Protein AF-A0AAV4XP39-F1 (afdb_monomer)

Nearest PDB structures (foldseek):
  3sf4-assembly3_C  TM=2.236E-01  e=6.206E-01  Homo sapiens
  5cqs-assembly1_A  TM=2.701E-01  e=2.465E+00  Saccharomyces cerevisiae S288C
  8bbg-assembly1_D  TM=1.419E-01  e=8.761E-01  Homo sapiens
  4g2v-assembly1_A  TM=2.070E-01  e=2.985E+00  Mus musculus
  1hz4-assembly1_A  TM=2.122E-01  e=4.550E+00  Escherichia coli

Organism: Caerostris extrusa (NCBI:txid172846)

Radius of gyration: 31.42 Å; Cα contacts (8 Å, |Δi|>4): 520; chains: 1; bounding box: 64×72×118 Å

Mean predicted aligned error: 9.0 Å

Sequence (517 aa):
MEDKIEFRLMPCLEQRALRTAAVFLWNQDYIRPLTTGFSFRSTLDDYSMNIWRTKIENKVKEKVSRLLLPESMKEEILILIPPIGGEILKWKYYHDAFLNKKLFEFFLSRNHCWTSLGTIDYKKTAELLVRGPELDIVKRYKLACVYCLREDIQSLWESMPKKDKNLFYNEEDANKVGQQTLIVLWTYIIKGEERKLNNLIKADGNDFTLNQYAFKFAAFNGNIIATKYFFQRLTFEEREKCLVKVAQNVVYKRRFVSVMDYCQIEFHKRGFTDVLVYLLTQLNREQQRKIFENYAYHILSCFCDWPWQDLFLQTAEHMWNFLSKDDYDTLLNRLIENRDKSGYKFQEIFGNYWLQSPASFKECIIKKQWNSAGVLSALFKFEDVGNIKLILRDASAFDKDRLIRSNIGVRMYHKFIIDDQWHLLRLFIQECVLSSEAVVKVKEDYEEFLKFYGIVQDKWKKPKCDKFYQILDDTRMVIIKNGECSTMQVDESKANYDNKRKSVNRITMKKRSKRCK

Foldseek 3Di:
DDAQDAQDDDDDPLLLVLLVVLLVLCLDQVLQLVLLQQQDDDLPPPVSVVCCCPPRLVVSLVVLVVDPDDPVSSLSSNLNNQQLSVLSVLLLVLVCLVPPPPLSSVPSNDDQPADSQSHGPLLVVLVVVLPDPSDDLLSSLSSCLLLVVLVSNLVSQVVDDPVSLVQQDDPQALVPRPHDPSSNLSSCVSVVNNVRCVVVQCVVVDPDDSLLSQLLSCLLLLSLNSNVVSVVVDDPVSCVVPLLVSLLSLLVSLVCLVPPVPDDRGRPSLSSLSSNSVSSNVDGRVSNVVSLLVRVLSNLLSCLHPPNVVCNLVSVLVRLVNDDLVSVQVVLVSLLVVCVSNSHPSLVSSLSSLVPHDLVSLVVQLQCQLVDCGSLVSCVVVVSLVVNLSSLVSDDLVSLLSNCLGPNVLVVLVVCLVVVVVVSNLSSCLSRPQALVSLVSSLVSNVVVCVVVVVVPDPVCVVSNVVSNVSSVVSNVVNVVVVVVVVVVVVVVVVVVVVVVVVVVVVVVVVVVVVPD

Solvent-accessible surface area (backbone atoms only — not comparable to full-atom values): 28845 Å² total; per-residue (Å²): 135,87,75,69,77,78,78,70,95,73,75,54,73,65,58,33,50,43,30,48,53,37,48,52,56,63,67,32,80,84,43,28,62,56,64,21,72,51,84,78,90,51,98,81,36,65,67,56,52,49,49,45,46,65,70,48,50,42,56,50,48,56,50,49,73,68,47,99,61,60,67,71,60,40,55,57,32,54,34,45,42,51,48,38,54,47,38,56,52,53,54,46,55,47,46,30,73,69,68,48,63,87,61,55,51,69,56,61,69,60,75,80,35,67,42,75,75,37,37,69,32,65,57,63,28,46,53,54,50,48,72,36,86,87,48,56,67,69,57,26,36,51,51,21,32,60,53,61,35,63,70,57,34,52,56,40,55,72,71,44,55,71,80,61,48,56,62,54,51,45,94,89,41,57,82,76,32,90,54,59,65,56,43,40,53,47,51,32,52,79,67,71,45,54,76,60,46,50,65,64,44,50,72,71,75,48,98,57,53,72,46,55,45,51,19,43,52,24,33,65,37,12,35,44,62,33,21,53,58,28,51,72,69,44,52,73,69,56,42,74,72,40,50,66,62,43,46,51,49,32,54,57,51,58,70,47,55,87,80,48,83,86,65,80,88,55,51,54,78,54,26,36,38,56,26,44,47,53,46,53,58,73,44,52,54,71,59,44,49,60,48,34,64,77,36,28,53,61,54,56,58,40,22,71,36,82,81,38,48,85,50,32,62,68,54,47,73,80,32,61,94,42,46,50,69,64,43,50,53,52,48,54,46,50,37,59,61,40,34,81,76,35,43,47,71,30,70,58,52,46,45,52,50,58,70,72,47,55,67,77,49,54,53,51,54,57,68,41,45,42,78,42,94,35,65,64,56,56,34,59,77,66,64,39,60,69,53,49,51,54,56,49,67,75,43,48,73,67,55,29,46,49,27,56,67,18,73,52,29,46,52,49,50,51,48,23,57,75,71,66,35,57,68,61,40,50,51,52,46,65,69,33,54,86,47,60,66,52,45,55,51,49,52,53,56,46,53,52,49,33,57,76,73,63,56,79,78,46,78,84,51,50,68,52,52,55,52,52,52,48,54,44,51,55,50,34,52,53,48,51,55,55,53,55,55,52,51,53,54,52,50,52,52,49,51,51,50,53,52,52,53,55,53,54,54,52,53,55,52,56,57,58,62,69,72,73,121

pLDDT: mean 85.66, std 13.19, range [39.06, 97.5]

Secondary structure (DSSP, 8-state):
-PPPP-------HHHHHHHHHHHHHHTSTTTHHHHHS-----TT-HHHHHHHIIIIIHHHHHHHHTSSS-HHHHHHHHHHHHHHHHHHHHHHHHHHHHH-HHHHTTGGGS-PPBPTTSSB-HHHHHHHHHHSTTS-HHHHHHHHHHTT-HHHHHHHHHHS-HHHHTTT--SS-GGG--S-HHHHHHHHHHTT-GGGGHHHHHTTTS---HHHHHHHHHHHTT-HHHHHHHHHTS-HHHHHHHHHHHHHHHHHHHHHTTT-TTSS-PPPHHHHHHHHHHHHHHS-HHHHHHHHHHHHHHHHHHTTSTTGGGGHHHHHHTTGGG--HHHHHHHHHHHHHHHHHH-SSHHHHHHHHHHHS-HHHHHHHHHHHTTSS-HHHHHHHTT-HHHHHHHHHHS-HHHHHHHHHSHHHHHHHHHHHHTT-HHHHHHHHHHH--SHHHHHHHHHHHHHHHHHTTGGG-TTTHHHHHHHHHHHHHHHHHHHHHHHHHHHHHHHHHHHHHHHHHHHHHHHHHHHHTS--

Structure (mmCIF, N/CA/C/O backbone):
data_AF-A0AAV4XP39-F1
#
_entry.id   AF-A0AAV4XP39-F1
#
loop_
_atom_site.group_PDB
_atom_site.id
_atom_site.type_symbol
_atom_site.label_atom_id
_atom_site.label_alt_id
_atom_site.label_comp_id
_atom_site.label_asym_id
_atom_site.label_entity_id
_atom_site.label_seq_id
_atom_site.pdbx_PDB_ins_code
_atom_site.Cartn_x
_atom_site.Cartn_y
_atom_site.Cartn_z
_atom_site.occupancy
_atom_site.B_iso_or_equiv
_atom_site.auth_seq_id
_atom_site.auth_comp_id
_atom_site.auth_asym_id
_atom_site.auth_atom_id
_atom_site.pdbx_PDB_model_num
ATOM 1 N N . MET A 1 1 ? -5.921 29.169 -9.062 1.00 40.41 1 MET A N 1
ATOM 2 C CA . MET A 1 1 ? -6.214 29.143 -7.614 1.00 40.41 1 MET A CA 1
ATOM 3 C C . MET A 1 1 ? -6.613 27.702 -7.340 1.00 40.41 1 MET A C 1
ATOM 5 O O . MET A 1 1 ? -7.644 27.304 -7.847 1.00 40.41 1 MET A O 1
ATOM 9 N N . GLU A 1 2 ? -5.736 26.875 -6.767 1.00 55.94 2 GLU A N 1
ATOM 10 C CA . GLU A 1 2 ? -6.006 25.428 -6.639 1.00 55.94 2 GLU A CA 1
ATOM 11 C C . GLU A 1 2 ? -6.893 25.137 -5.425 1.00 55.94 2 GLU A C 1
ATOM 13 O O . GLU A 1 2 ? -6.579 25.576 -4.317 1.00 55.94 2 GLU A O 1
ATOM 18 N N . ASP A 1 3 ? -7.989 24.414 -5.643 1.00 70.75 3 ASP A N 1
ATOM 19 C CA . ASP A 1 3 ? -8.971 24.043 -4.624 1.00 70.75 3 ASP A CA 1
ATOM 20 C C . ASP A 1 3 ? -8.444 22.977 -3.646 1.00 70.75 3 ASP A C 1
ATOM 22 O O . ASP A 1 3 ? -7.428 22.319 -3.878 1.00 70.75 3 ASP A O 1
ATOM 26 N N . LYS A 1 4 ? -9.134 22.811 -2.509 1.00 82.25 4 LYS A N 1
ATOM 27 C CA . LYS A 1 4 ? -8.889 21.708 -1.564 1.00 82.25 4 LYS A CA 1
ATOM 28 C C . LYS A 1 4 ? -9.010 20.371 -2.306 1.00 82.25 4 LYS A C 1
ATOM 30 O O . LYS A 1 4 ? -10.011 20.140 -2.978 1.00 82.25 4 LYS A O 1
ATOM 35 N N . ILE A 1 5 ? -8.052 19.461 -2.109 1.00 82.62 5 ILE A N 1
ATOM 36 C CA . ILE A 1 5 ? -8.132 18.131 -2.722 1.00 82.62 5 ILE A CA 1
ATOM 37 C C . ILE A 1 5 ? -9.220 17.324 -2.014 1.00 82.62 5 ILE A C 1
ATOM 39 O O . ILE A 1 5 ? -9.146 17.064 -0.804 1.00 82.62 5 ILE A O 1
ATOM 43 N N . GLU A 1 6 ? -10.221 16.901 -2.782 1.00 84.81 6 GLU A N 1
ATOM 44 C CA . GLU A 1 6 ? -11.235 15.959 -2.330 1.00 84.81 6 GLU A CA 1
ATOM 45 C C . GLU A 1 6 ? -10.808 14.522 -2.625 1.00 84.81 6 GLU A C 1
ATOM 47 O O . GLU A 1 6 ? -10.793 14.061 -3.764 1.00 84.81 6 GLU A O 1
ATOM 52 N N . PHE A 1 7 ? -10.508 13.773 -1.567 1.00 84.25 7 PHE A N 1
ATOM 53 C CA . PHE A 1 7 ? -10.178 12.357 -1.681 1.00 84.25 7 PHE A CA 1
ATOM 54 C C . PHE A 1 7 ? -11.450 11.508 -1.680 1.00 84.25 7 PHE A C 1
ATOM 56 O O . PHE A 1 7 ? -11.842 10.936 -0.660 1.00 84.25 7 PHE A O 1
ATOM 63 N N . ARG A 1 8 ? -12.117 11.434 -2.836 1.00 84.38 8 ARG A N 1
ATOM 64 C CA . ARG A 1 8 ? -13.312 10.607 -3.023 1.00 84.38 8 ARG A CA 1
ATOM 65 C C . ARG A 1 8 ? -13.064 9.533 -4.073 1.00 84.38 8 ARG A C 1
ATOM 67 O O . ARG A 1 8 ? -13.127 9.784 -5.269 1.00 84.38 8 ARG A O 1
ATOM 74 N N . LEU A 1 9 ? -12.862 8.302 -3.612 1.00 82.94 9 LEU A N 1
ATOM 75 C CA . LEU A 1 9 ? -12.768 7.156 -4.508 1.00 82.94 9 LEU A CA 1
ATOM 76 C C . LEU A 1 9 ? -14.168 6.757 -4.985 1.00 82.94 9 LEU A C 1
ATOM 78 O O . LEU A 1 9 ? -14.940 6.131 -4.257 1.00 82.94 9 LEU A O 1
ATOM 82 N N . MET A 1 10 ? -14.487 7.131 -6.219 1.00 85.88 10 MET A N 1
ATOM 83 C CA . MET A 1 10 ? -15.739 6.785 -6.880 1.00 85.88 10 MET A CA 1
ATOM 84 C C . MET A 1 10 ? -15.431 6.215 -8.269 1.00 85.88 10 MET A C 1
ATOM 86 O O . MET A 1 10 ? -15.422 6.963 -9.244 1.00 85.88 10 MET A O 1
ATOM 90 N N . PRO A 1 11 ? -15.155 4.899 -8.371 1.00 83.50 11 PRO A N 1
ATOM 91 C CA . PRO A 1 11 ? -14.874 4.280 -9.659 1.00 83.50 11 PRO A CA 1
ATOM 92 C C . PRO A 1 11 ? -16.079 4.411 -10.593 1.00 83.50 11 PRO A C 1
ATOM 94 O O . PRO A 1 11 ? -17.232 4.406 -10.136 1.00 83.50 11 PRO A O 1
ATOM 97 N N . CYS A 1 12 ? -15.818 4.487 -11.899 1.00 88.06 12 CYS A N 1
ATOM 98 C CA . CYS A 1 12 ? -16.871 4.501 -12.909 1.00 88.06 12 CYS A CA 1
ATOM 99 C C . CYS A 1 12 ? -17.742 3.232 -12.827 1.00 88.06 12 CYS A C 1
ATOM 101 O O . CYS A 1 12 ? -17.370 2.228 -12.210 1.00 88.06 12 CYS A O 1
ATOM 103 N N . LEU A 1 13 ? -18.926 3.274 -13.446 1.00 89.50 13 LEU A N 1
ATOM 104 C CA . LEU A 1 13 ? -19.873 2.155 -13.404 1.00 89.50 13 LEU A CA 1
ATOM 105 C C . LEU A 1 13 ? -19.247 0.853 -13.920 1.00 89.50 13 LEU A C 1
ATOM 107 O O . LEU A 1 13 ? -19.436 -0.197 -13.311 1.00 89.50 13 LEU A O 1
ATOM 111 N N . GLU A 1 14 ? -18.453 0.946 -14.985 1.00 90.50 14 GLU A N 1
ATOM 112 C CA . GLU A 1 14 ? -17.710 -0.176 -15.555 1.00 90.50 14 GLU A CA 1
ATOM 113 C C . GLU A 1 14 ? -16.748 -0.798 -14.534 1.00 90.50 14 GLU A C 1
ATOM 115 O O . GLU A 1 14 ? -16.845 -1.987 -14.238 1.00 90.50 14 GLU A O 1
ATOM 120 N N . GLN A 1 15 ? -15.896 0.006 -13.893 1.00 90.12 15 GLN A N 1
ATOM 121 C CA . GLN A 1 15 ? -14.966 -0.475 -12.865 1.00 90.12 15 GLN A CA 1
ATOM 122 C C . GLN A 1 15 ? -15.690 -1.087 -11.661 1.00 90.12 15 GLN A C 1
ATOM 124 O O . GLN A 1 15 ? -15.256 -2.101 -11.111 1.00 90.12 15 GLN A O 1
ATOM 129 N N . ARG A 1 16 ? -16.835 -0.525 -11.260 1.00 91.19 16 ARG A N 1
ATOM 130 C CA . ARG A 1 16 ? -17.674 -1.118 -10.207 1.00 91.19 16 ARG A CA 1
ATOM 131 C C . ARG A 1 16 ? -18.246 -2.471 -10.633 1.00 91.19 16 ARG A C 1
ATOM 133 O O . ARG A 1 16 ? -18.267 -3.392 -9.815 1.00 91.19 16 ARG A O 1
ATOM 140 N N . ALA A 1 17 ? -18.688 -2.606 -11.882 1.00 93.31 17 ALA A N 1
ATOM 141 C CA . ALA A 1 17 ? -19.210 -3.858 -12.421 1.00 93.31 17 ALA A CA 1
ATOM 142 C C . ALA A 1 17 ? -18.116 -4.938 -12.487 1.00 93.31 17 ALA A C 1
ATOM 144 O O . ALA A 1 17 ? -18.324 -6.042 -11.983 1.00 93.31 17 ALA A O 1
ATOM 145 N N . LEU A 1 18 ? -16.927 -4.597 -12.993 1.00 94.31 18 LEU A N 1
ATOM 146 C CA . LEU A 1 18 ? -15.765 -5.492 -13.062 1.00 94.31 18 LEU A CA 1
ATOM 147 C C . LEU A 1 18 ? -15.339 -5.986 -11.671 1.00 94.31 18 LEU A C 1
ATOM 149 O O . LEU A 1 18 ? -15.170 -7.188 -11.455 1.00 94.31 18 LEU A O 1
ATOM 153 N N . ARG A 1 19 ? -15.246 -5.081 -10.686 1.00 94.50 19 ARG A N 1
ATOM 154 C CA . ARG A 1 19 ? -14.949 -5.445 -9.288 1.00 94.50 19 ARG A CA 1
ATOM 155 C C . ARG A 1 19 ? -16.028 -6.339 -8.692 1.00 94.50 19 ARG A C 1
ATOM 157 O O . ARG A 1 19 ? -15.704 -7.289 -7.988 1.00 94.50 19 ARG A O 1
ATOM 164 N N . THR A 1 20 ? -17.296 -6.071 -8.994 1.00 94.25 20 THR A N 1
ATOM 165 C CA . THR A 1 20 ? -18.417 -6.904 -8.535 1.00 94.25 20 THR A CA 1
ATOM 166 C C . THR A 1 20 ? -18.338 -8.313 -9.125 1.00 94.25 20 THR A C 1
ATOM 168 O O . THR A 1 20 ? -18.509 -9.286 -8.393 1.00 94.25 20 THR A O 1
ATOM 171 N N . ALA A 1 21 ? -18.006 -8.444 -10.412 1.00 94.62 21 ALA A N 1
ATOM 172 C CA . ALA A 1 21 ? -17.796 -9.738 -11.058 1.00 94.62 21 ALA A CA 1
ATOM 173 C C . ALA A 1 21 ? -16.625 -10.510 -10.422 1.00 94.62 21 ALA A C 1
ATOM 175 O O . ALA A 1 21 ? -16.762 -11.687 -10.086 1.00 94.62 21 ALA A O 1
ATOM 176 N N . ALA A 1 22 ? -15.498 -9.842 -10.172 1.00 95.19 22 ALA A N 1
ATOM 177 C CA . ALA A 1 22 ? -14.354 -10.444 -9.493 1.00 95.19 22 ALA A CA 1
ATOM 178 C C . ALA A 1 22 ? -14.685 -10.885 -8.052 1.00 95.19 22 ALA A C 1
ATOM 180 O O . ALA A 1 22 ? -14.352 -12.002 -7.653 1.00 95.19 22 ALA A O 1
ATOM 181 N N . VAL A 1 23 ? -15.406 -10.060 -7.283 1.00 94.44 23 VAL A N 1
ATOM 182 C CA . VAL A 1 23 ? -15.923 -10.420 -5.949 1.00 94.44 23 VAL A CA 1
ATOM 183 C C . VAL A 1 23 ? -16.845 -11.638 -6.019 1.00 94.44 23 VAL A C 1
ATOM 185 O O . VAL A 1 23 ? -16.739 -12.545 -5.193 1.00 94.44 23 VAL A O 1
ATOM 188 N N . PHE A 1 24 ? -17.743 -11.689 -7.005 1.00 93.19 24 PHE A N 1
ATOM 189 C CA . PHE A 1 24 ? -18.646 -12.821 -7.197 1.00 93.19 24 PHE A CA 1
ATOM 190 C C . PHE A 1 24 ? -17.877 -14.129 -7.413 1.00 93.19 24 PHE A C 1
ATOM 192 O O . PHE A 1 24 ? -18.236 -15.143 -6.815 1.00 93.19 24 PHE A O 1
ATOM 199 N N . LEU A 1 25 ? -16.797 -14.104 -8.197 1.00 94.00 25 LEU A N 1
ATOM 200 C CA . LEU A 1 25 ? -15.936 -15.267 -8.432 1.00 94.00 25 LEU A CA 1
ATOM 201 C C . LEU A 1 25 ? -15.207 -15.732 -7.163 1.00 94.00 25 LEU A C 1
ATOM 203 O O . LEU A 1 25 ? -15.115 -16.932 -6.908 1.00 94.00 25 LEU A O 1
ATOM 207 N N . TRP A 1 26 ? -14.735 -14.797 -6.338 1.00 92.31 26 TRP A N 1
ATOM 208 C CA . TRP A 1 26 ? -14.118 -15.112 -5.044 1.00 92.31 26 TRP A CA 1
ATOM 209 C C . TRP A 1 26 ? -15.105 -15.694 -4.025 1.00 92.31 26 TRP A C 1
ATOM 211 O O . TRP A 1 26 ? -14.711 -16.468 -3.155 1.00 92.31 26 TRP A O 1
ATOM 221 N N . ASN A 1 27 ? -16.392 -15.367 -4.151 1.00 88.56 27 ASN A N 1
ATOM 222 C CA . ASN A 1 27 ? -17.445 -15.835 -3.252 1.00 88.56 27 ASN A CA 1
ATOM 223 C C . ASN A 1 27 ? -18.098 -17.160 -3.666 1.00 88.56 27 ASN A C 1
ATOM 225 O O . ASN A 1 27 ? -19.067 -17.561 -3.019 1.00 88.56 27 ASN A O 1
ATOM 229 N N . GLN A 1 28 ? -17.600 -17.837 -4.701 1.00 89.00 28 GLN A N 1
ATOM 230 C CA . GLN A 1 28 ? -18.158 -19.107 -5.171 1.00 89.00 28 GLN A CA 1
ATOM 231 C C . GLN A 1 28 ? -17.891 -20.267 -4.205 1.00 89.00 28 GLN A C 1
ATOM 233 O O . GLN A 1 28 ? -16.825 -20.355 -3.590 1.00 89.00 28 GLN A O 1
ATOM 238 N N . ASP A 1 29 ? -18.821 -21.221 -4.140 1.00 86.31 29 ASP A N 1
ATOM 239 C C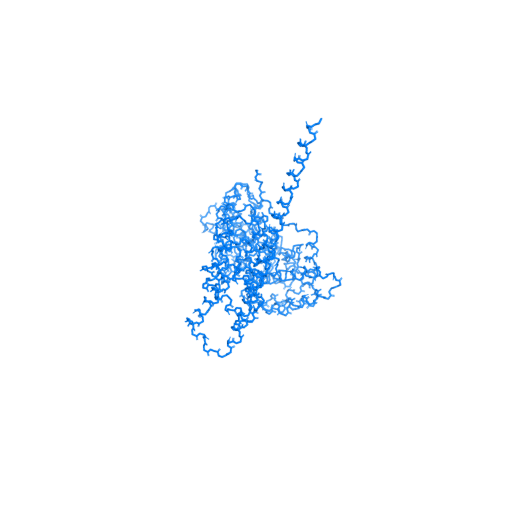A . ASP A 1 29 ? -18.757 -22.350 -3.201 1.00 86.31 29 ASP A CA 1
ATOM 240 C C . ASP A 1 29 ? -17.550 -23.272 -3.408 1.00 86.31 29 ASP A C 1
ATOM 242 O O . ASP A 1 29 ? -17.095 -23.895 -2.459 1.00 86.31 29 ASP A O 1
ATOM 246 N N . TYR A 1 30 ? -16.967 -23.327 -4.608 1.00 86.19 30 TYR A N 1
ATOM 247 C CA . TYR A 1 30 ? -15.750 -24.114 -4.848 1.00 86.19 30 TYR A CA 1
ATOM 248 C C . TYR A 1 30 ? -14.462 -23.415 -4.370 1.00 86.19 30 TYR A C 1
ATOM 250 O O . TYR A 1 30 ? -13.442 -24.079 -4.185 1.00 86.19 30 TYR A O 1
ATOM 258 N N . ILE A 1 31 ? -14.483 -22.088 -4.177 1.00 88.44 31 ILE A N 1
ATOM 259 C CA . ILE A 1 31 ? -13.345 -21.315 -3.652 1.00 88.44 31 ILE A CA 1
ATOM 260 C C . ILE A 1 31 ? -13.358 -21.297 -2.126 1.00 88.44 31 ILE A C 1
ATOM 262 O O . ILE A 1 31 ? -12.299 -21.420 -1.511 1.00 88.44 31 ILE A O 1
ATOM 266 N N . ARG A 1 32 ? -14.542 -21.202 -1.509 1.00 83.75 32 ARG A N 1
ATOM 267 C CA . ARG A 1 32 ? -14.688 -21.065 -0.049 1.00 83.75 32 ARG A CA 1
ATOM 268 C C . ARG A 1 32 ? -13.934 -22.132 0.760 1.00 83.75 32 ARG A C 1
ATOM 270 O O . ARG A 1 32 ? -13.206 -21.742 1.671 1.00 83.75 32 ARG A O 1
ATOM 277 N N . PRO A 1 33 ? -14.008 -23.446 0.460 1.00 83.31 33 PRO A N 1
ATOM 278 C CA . PRO A 1 33 ? -13.262 -24.451 1.217 1.00 83.31 33 PRO A CA 1
ATOM 279 C C . PRO A 1 33 ? -11.747 -24.257 1.114 1.00 83.31 33 PRO A C 1
ATOM 281 O O . PRO A 1 33 ? -11.024 -24.490 2.080 1.00 83.31 33 PRO A O 1
ATOM 284 N N . LEU A 1 34 ? -11.264 -23.790 -0.043 1.00 86.12 34 LEU A N 1
ATOM 285 C CA . LEU A 1 34 ? -9.840 -23.577 -0.290 1.00 86.12 34 LEU A CA 1
ATOM 286 C C . LEU A 1 34 ? -9.303 -22.394 0.511 1.00 86.12 34 LEU A C 1
ATOM 288 O O . LEU A 1 34 ? -8.240 -22.505 1.110 1.00 86.12 34 LEU A O 1
ATOM 292 N N . THR A 1 35 ? -10.035 -21.278 0.545 1.00 83.31 35 THR A N 1
ATOM 293 C CA . THR A 1 35 ? -9.651 -20.097 1.336 1.00 83.31 35 THR A CA 1
ATOM 294 C C . THR A 1 35 ? -9.759 -20.364 2.837 1.00 83.31 35 THR A C 1
ATOM 296 O O . THR A 1 35 ? -8.923 -19.903 3.614 1.00 83.31 35 THR A O 1
ATOM 299 N N . THR A 1 36 ? -10.748 -21.163 3.239 1.00 78.25 36 THR A N 1
ATOM 300 C CA . THR A 1 36 ? -10.985 -21.581 4.626 1.00 78.25 36 THR A CA 1
ATOM 301 C C . THR A 1 36 ? -9.835 -22.449 5.145 1.00 78.25 36 THR A C 1
ATOM 303 O O . THR A 1 36 ? -9.186 -22.086 6.128 1.00 78.25 36 THR A O 1
ATOM 306 N N . GLY A 1 37 ? -9.500 -23.526 4.425 1.00 75.75 37 GLY A N 1
ATOM 307 C CA . GLY A 1 37 ? -8.433 -24.464 4.795 1.00 75.75 37 GLY A CA 1
ATOM 308 C C . GLY A 1 37 ? -7.005 -23.965 4.547 1.00 75.75 37 GLY A C 1
ATOM 309 O O . GLY A 1 37 ? -6.042 -24.680 4.821 1.00 75.75 37 GLY A O 1
ATOM 310 N N . PHE A 1 38 ? -6.831 -22.756 4.009 1.00 81.06 38 PHE A N 1
ATOM 311 C CA . PHE A 1 38 ? -5.510 -22.200 3.750 1.00 81.06 38 PHE A CA 1
ATOM 312 C C . PHE A 1 38 ? -4.884 -21.654 5.036 1.00 81.06 38 PHE A C 1
ATOM 314 O O . PHE A 1 38 ? -5.282 -20.596 5.528 1.00 81.06 38 PHE A O 1
ATOM 321 N N . SER A 1 39 ? -3.892 -22.356 5.586 1.00 73.06 39 SER A N 1
ATOM 322 C CA . SER A 1 39 ? -3.158 -21.872 6.757 1.00 73.06 39 SER A CA 1
ATOM 323 C C . SER A 1 39 ? -2.142 -20.813 6.341 1.00 73.06 39 SER A C 1
ATOM 325 O O . SER A 1 39 ? -1.196 -21.094 5.605 1.00 73.06 39 SER A O 1
ATOM 327 N N . PHE A 1 40 ? -2.333 -19.590 6.825 1.00 67.38 40 PHE A N 1
ATOM 328 C CA . PHE A 1 40 ? -1.470 -18.461 6.514 1.00 67.38 40 PHE A CA 1
ATOM 329 C C . PHE A 1 40 ? -0.565 -18.156 7.708 1.00 67.38 40 PHE A C 1
ATOM 331 O O . PHE A 1 40 ? -1.033 -18.057 8.845 1.00 67.38 40 PHE A O 1
ATOM 338 N N . ARG A 1 41 ? 0.750 -18.062 7.480 1.00 63.59 41 ARG A N 1
ATOM 339 C CA . ARG A 1 41 ? 1.707 -17.701 8.541 1.00 63.59 41 ARG A CA 1
ATOM 340 C C . ARG A 1 41 ? 1.985 -16.201 8.583 1.00 63.59 41 ARG A C 1
ATOM 342 O O . ARG A 1 41 ? 2.050 -15.658 9.679 1.00 63.59 41 ARG A O 1
ATOM 349 N N . SER A 1 42 ? 2.132 -15.550 7.429 1.00 64.62 42 SER A N 1
ATOM 350 C CA . SER A 1 42 ? 2.376 -14.107 7.312 1.00 64.62 42 SER A CA 1
ATOM 351 C C . SER A 1 42 ? 2.146 -13.615 5.879 1.00 64.62 42 SER A C 1
ATOM 353 O O . SER A 1 42 ? 2.369 -14.366 4.932 1.00 64.62 42 SER A O 1
ATOM 355 N N . THR A 1 43 ? 1.768 -12.339 5.718 1.00 55.66 43 THR A N 1
ATOM 356 C CA . THR A 1 43 ? 1.742 -11.626 4.424 1.00 55.66 43 THR A CA 1
ATOM 357 C C . THR A 1 43 ? 3.114 -11.408 3.801 1.00 55.66 43 THR A C 1
ATOM 359 O O . THR A 1 43 ? 3.187 -11.097 2.616 1.00 55.66 43 THR A O 1
ATOM 362 N N . LEU A 1 44 ? 4.184 -11.577 4.579 1.00 56.62 44 LEU A N 1
ATOM 363 C CA . LEU A 1 44 ? 5.570 -11.491 4.117 1.00 56.62 44 LEU A CA 1
ATOM 364 C C . LEU A 1 44 ? 6.181 -12.858 3.785 1.00 56.62 44 LEU A C 1
ATOM 366 O O . LEU A 1 44 ? 7.326 -12.922 3.351 1.00 56.62 44 LEU A O 1
ATOM 370 N N . ASP A 1 45 ? 5.450 -13.954 4.007 1.00 69.25 45 ASP A N 1
ATOM 371 C CA . ASP A 1 45 ? 5.932 -15.285 3.655 1.00 69.25 45 ASP A CA 1
ATOM 372 C C . ASP A 1 45 ? 5.719 -15.536 2.156 1.00 69.25 45 ASP A C 1
ATOM 374 O O . ASP A 1 45 ? 4.631 -15.938 1.725 1.00 69.25 45 ASP A O 1
ATOM 378 N N . ASP A 1 46 ? 6.770 -15.298 1.366 1.00 71.06 46 ASP A N 1
ATOM 379 C CA . ASP A 1 46 ? 6.790 -15.525 -0.084 1.00 71.06 46 ASP A CA 1
ATOM 380 C C . ASP A 1 46 ? 6.344 -16.949 -0.450 1.00 71.06 46 ASP A C 1
ATOM 382 O O . ASP A 1 46 ? 5.679 -17.146 -1.469 1.00 71.06 46 ASP A O 1
ATOM 386 N N . TYR A 1 47 ? 6.627 -17.944 0.400 1.00 79.44 47 TYR A N 1
ATOM 387 C CA . TYR A 1 47 ? 6.191 -19.320 0.176 1.00 79.44 47 TYR A CA 1
ATOM 388 C C . TYR A 1 47 ? 4.671 -19.463 0.315 1.00 79.44 47 TYR A C 1
ATOM 390 O O . TYR A 1 47 ? 4.016 -19.984 -0.592 1.00 79.44 47 TYR A O 1
ATOM 398 N N . SER A 1 48 ? 4.085 -18.951 1.403 1.00 78.31 48 SER A N 1
ATOM 399 C CA . SER A 1 48 ? 2.626 -18.932 1.582 1.00 78.31 48 SER A CA 1
ATOM 400 C C . SER A 1 48 ? 1.936 -18.145 0.465 1.00 78.31 48 SER A C 1
ATOM 402 O O . SER A 1 48 ? 0.956 -18.622 -0.107 1.00 78.31 48 SER A O 1
ATOM 404 N N . MET A 1 49 ? 2.464 -16.975 0.097 1.00 80.69 49 MET A N 1
ATOM 405 C CA . MET A 1 49 ? 1.918 -16.170 -0.999 1.00 80.69 49 MET A CA 1
ATOM 406 C C . MET A 1 49 ? 1.999 -16.896 -2.343 1.00 80.69 49 MET A C 1
ATOM 408 O O . MET A 1 49 ? 1.047 -16.856 -3.126 1.00 80.69 49 MET A O 1
ATOM 412 N N . ASN A 1 50 ? 3.085 -17.624 -2.602 1.00 84.12 50 ASN A N 1
ATOM 413 C CA . ASN A 1 50 ? 3.197 -18.447 -3.798 1.00 84.12 50 ASN A CA 1
ATOM 414 C C . ASN A 1 50 ? 2.178 -19.599 -3.796 1.00 84.12 50 ASN A C 1
ATOM 416 O O . ASN A 1 50 ? 1.547 -19.865 -4.820 1.00 84.12 50 ASN A O 1
ATOM 420 N N . ILE A 1 51 ? 1.935 -20.253 -2.654 1.00 86.56 51 ILE A N 1
ATOM 421 C CA . ILE A 1 51 ? 0.882 -21.278 -2.547 1.00 86.56 51 ILE A CA 1
ATOM 422 C C . ILE A 1 51 ? -0.498 -20.670 -2.810 1.00 86.56 51 ILE A C 1
ATOM 424 O O . ILE A 1 51 ? -1.285 -21.252 -3.557 1.00 86.56 51 ILE A O 1
ATOM 428 N N . TRP A 1 52 ? -0.798 -19.512 -2.221 1.00 88.12 52 TRP A N 1
ATOM 429 C CA . TRP A 1 52 ? -2.066 -18.817 -2.436 1.00 88.12 52 TRP A CA 1
ATOM 430 C C . TRP A 1 52 ? -2.300 -18.530 -3.926 1.00 88.12 52 TRP A C 1
ATOM 432 O O . TRP A 1 52 ? -3.333 -18.917 -4.481 1.00 88.12 52 TRP A O 1
ATOM 442 N N . ARG A 1 53 ? -1.298 -17.951 -4.598 1.00 89.12 53 ARG A N 1
ATOM 443 C CA . ARG A 1 53 ? -1.331 -17.667 -6.041 1.00 89.12 53 ARG A CA 1
ATOM 444 C C . ARG A 1 53 ? -1.547 -18.933 -6.864 1.00 89.12 53 ARG A C 1
ATOM 446 O O . ARG A 1 53 ? -2.454 -19.000 -7.691 1.00 89.12 53 ARG A O 1
ATOM 453 N N . THR A 1 54 ? -0.740 -19.959 -6.609 1.00 89.25 54 THR A N 1
ATOM 454 C CA . THR A 1 54 ? -0.716 -21.175 -7.432 1.00 89.25 54 THR A CA 1
ATOM 455 C C . THR A 1 54 ? -1.928 -22.078 -7.225 1.00 89.25 54 THR A C 1
ATOM 457 O O . THR A 1 54 ? -2.412 -22.660 -8.193 1.00 89.25 54 THR A O 1
ATOM 460 N N . LYS A 1 55 ? -2.443 -22.202 -5.994 1.00 90.12 55 LYS A N 1
ATOM 461 C CA . LYS A 1 55 ? -3.525 -23.149 -5.666 1.00 90.12 55 LYS A CA 1
ATOM 462 C C . LYS A 1 55 ? -4.917 -22.530 -5.634 1.00 90.12 55 LYS A C 1
ATOM 464 O O . LYS A 1 55 ? -5.887 -23.250 -5.877 1.00 90.12 55 LYS A O 1
ATOM 469 N N . ILE A 1 56 ? -5.027 -21.246 -5.290 1.00 91.81 56 ILE A N 1
ATOM 470 C CA . ILE A 1 56 ? -6.314 -20.586 -5.043 1.00 91.81 56 ILE A CA 1
ATOM 471 C C . ILE A 1 56 ? -6.575 -19.529 -6.113 1.00 91.81 56 ILE A C 1
ATOM 473 O O . ILE A 1 56 ? -7.548 -19.670 -6.852 1.00 91.81 56 ILE A O 1
ATOM 477 N N . GLU A 1 57 ? -5.697 -18.532 -6.274 1.00 92.88 57 GLU A N 1
ATOM 478 C CA . GLU A 1 57 ? -5.916 -17.478 -7.281 1.00 92.88 57 GLU A CA 1
ATOM 479 C C . GLU A 1 57 ? -5.995 -18.047 -8.699 1.00 92.88 57 GLU A C 1
ATOM 481 O O . GLU A 1 57 ? -6.888 -17.672 -9.456 1.00 92.88 57 GLU A O 1
ATOM 486 N N . ASN A 1 58 ? -5.120 -18.991 -9.061 1.00 93.62 58 ASN A N 1
ATOM 487 C CA . ASN A 1 58 ? -5.141 -19.608 -10.389 1.00 93.62 58 ASN A CA 1
ATOM 488 C C . ASN A 1 58 ? -6.462 -20.322 -10.698 1.00 93.62 58 ASN A C 1
ATOM 490 O O . ASN A 1 58 ? -6.918 -20.267 -11.835 1.00 93.62 58 ASN A O 1
ATOM 494 N N . LYS A 1 59 ? -7.132 -20.915 -9.701 1.00 94.88 59 LYS A N 1
ATOM 495 C CA . LYS A 1 59 ? -8.462 -21.516 -9.904 1.00 94.88 59 LYS A CA 1
ATOM 496 C C . LYS A 1 59 ? -9.529 -20.465 -10.189 1.00 94.88 59 LYS A C 1
ATOM 498 O O . LYS A 1 59 ? -10.447 -20.712 -10.968 1.00 94.88 59 LYS A O 1
ATOM 503 N N . VAL A 1 60 ? -9.420 -19.291 -9.566 1.00 95.38 60 VAL A N 1
ATOM 504 C CA . VAL A 1 60 ? -10.295 -18.153 -9.872 1.00 95.38 60 VAL A CA 1
ATOM 505 C C . VAL A 1 60 ? -10.010 -17.648 -11.291 1.00 95.38 60 VAL A C 1
ATOM 507 O O . VAL A 1 60 ? -10.944 -17.497 -12.075 1.00 95.38 60 VAL A O 1
ATOM 510 N N . LYS A 1 61 ? -8.735 -17.481 -11.669 1.00 95.25 61 LYS A N 1
ATOM 511 C CA . LYS A 1 61 ? -8.313 -17.048 -13.018 1.00 95.25 61 LYS A CA 1
ATOM 512 C C . LYS A 1 61 ? -8.741 -18.023 -14.127 1.00 95.25 61 LYS A C 1
ATOM 514 O O . LYS A 1 61 ? -9.235 -17.602 -15.172 1.00 95.25 61 LYS A O 1
ATOM 519 N N . GLU A 1 62 ? -8.641 -19.328 -13.887 1.00 95.44 62 GLU A N 1
ATOM 520 C CA . GLU A 1 62 ? -9.135 -20.370 -14.799 1.00 95.44 62 GLU A CA 1
ATOM 521 C C . GLU A 1 62 ? -10.647 -20.233 -15.036 1.00 95.44 62 GLU A C 1
ATOM 523 O O . GLU A 1 62 ? -11.148 -20.451 -16.139 1.00 95.44 62 GLU A O 1
ATOM 528 N N . LYS A 1 63 ? -11.398 -19.831 -14.007 1.00 95.25 63 LYS A N 1
ATOM 529 C CA . LYS A 1 63 ? -12.843 -19.610 -14.108 1.00 95.25 63 LYS A CA 1
ATOM 530 C C . LYS A 1 63 ? -13.182 -18.328 -14.855 1.00 95.25 63 LYS A C 1
ATOM 532 O O . LYS A 1 63 ? -14.117 -18.367 -15.646 1.00 95.25 63 LYS A O 1
ATOM 537 N N . VAL A 1 64 ? -12.392 -17.262 -14.699 1.00 96.12 64 VAL A N 1
ATOM 538 C CA . VAL A 1 64 ? -12.494 -16.059 -15.548 1.00 96.12 64 VAL A CA 1
ATOM 539 C C . VAL A 1 64 ? -12.344 -16.429 -17.025 1.00 96.12 64 VAL A C 1
ATOM 541 O O . VAL A 1 64 ? -13.159 -16.022 -17.847 1.00 96.12 64 VAL A O 1
ATOM 544 N N . SER A 1 65 ? -11.365 -17.278 -17.348 1.00 93.81 65 SER A N 1
ATOM 545 C CA . SER A 1 65 ? -11.082 -17.704 -18.730 1.00 93.81 65 SER A CA 1
ATOM 546 C C . SER A 1 65 ? -12.264 -18.434 -19.389 1.00 93.81 65 SER A C 1
ATOM 548 O O . SER A 1 65 ? -12.435 -18.375 -20.605 1.00 93.81 65 SER A O 1
ATOM 550 N N . ARG A 1 66 ? -13.109 -19.093 -18.583 1.00 94.44 66 ARG A N 1
ATOM 551 C CA . ARG A 1 66 ? -14.310 -19.824 -19.023 1.00 94.44 66 ARG A CA 1
ATOM 552 C C . ARG A 1 66 ? -15.573 -18.964 -19.115 1.00 94.44 66 ARG A C 1
ATOM 554 O O . ARG A 1 66 ? -16.604 -19.474 -19.547 1.00 94.44 66 ARG A O 1
ATOM 561 N N . LEU A 1 67 ? -15.536 -17.704 -18.676 1.00 94.12 67 LEU A N 1
ATOM 562 C CA . LEU A 1 67 ? -16.697 -16.821 -18.776 1.00 94.12 67 LEU A CA 1
ATOM 563 C C . LEU A 1 67 ? -17.010 -16.523 -20.246 1.00 94.12 67 LEU A C 1
ATOM 565 O O . LEU A 1 67 ? -16.109 -16.313 -21.055 1.00 94.12 67 LEU A O 1
ATOM 569 N N . LEU A 1 68 ? -18.296 -16.451 -20.585 1.00 94.69 68 LEU A N 1
ATOM 570 C CA . LEU A 1 68 ? -18.762 -16.042 -21.912 1.00 94.69 68 LEU A CA 1
ATOM 571 C C . LEU A 1 68 ? -18.756 -14.509 -22.026 1.00 94.69 68 LEU A C 1
ATOM 573 O O . LEU A 1 68 ? -19.798 -13.878 -22.172 1.00 94.69 68 LEU A O 1
ATOM 577 N N . LEU A 1 69 ? -17.572 -13.912 -21.883 1.00 94.50 69 LEU A N 1
ATOM 578 C CA . LEU A 1 69 ? -17.337 -12.469 -21.961 1.00 94.50 69 LEU A CA 1
ATOM 579 C C . LEU A 1 69 ? -16.332 -12.143 -23.077 1.00 94.50 69 LEU A C 1
ATOM 581 O O . LEU A 1 69 ? -15.525 -13.007 -23.430 1.00 94.50 69 LEU A O 1
ATOM 585 N N . PRO A 1 70 ? -16.340 -10.907 -23.609 1.00 95.62 70 PRO A N 1
ATOM 586 C CA . PRO A 1 70 ? -15.268 -10.415 -24.468 1.00 95.62 70 PRO A CA 1
ATOM 587 C C . PRO A 1 70 ? -13.900 -10.546 -23.791 1.00 95.62 70 PRO A C 1
ATOM 589 O O . PRO A 1 70 ? -13.787 -10.357 -22.578 1.00 95.62 70 PRO A O 1
ATOM 592 N N . GLU A 1 71 ? -12.857 -10.835 -24.571 1.00 94.69 71 GLU A N 1
ATOM 593 C CA . GLU A 1 71 ? -11.522 -11.103 -24.021 1.00 94.69 71 GLU A CA 1
ATOM 594 C C . GLU A 1 71 ? -10.953 -9.900 -23.258 1.00 94.69 71 GLU A C 1
ATOM 596 O O . GLU A 1 71 ? -10.447 -10.063 -22.153 1.00 94.69 71 GLU A O 1
ATOM 601 N N . SER A 1 72 ? -11.185 -8.681 -23.752 1.00 93.00 72 SER A N 1
ATOM 602 C CA . SER A 1 72 ? -10.803 -7.445 -23.056 1.00 93.00 72 SER A CA 1
ATOM 603 C C . SER A 1 72 ? -11.418 -7.331 -21.655 1.00 93.00 72 SER A C 1
ATOM 605 O O . SER A 1 72 ? -10.755 -6.915 -20.710 1.00 93.00 72 SER A O 1
ATOM 607 N N . MET A 1 73 ? -12.674 -7.754 -21.473 1.00 93.75 73 MET A N 1
ATOM 608 C CA . MET A 1 73 ? -13.310 -7.760 -20.151 1.00 93.75 73 MET A CA 1
ATOM 609 C C . MET A 1 73 ? -12.721 -8.840 -19.243 1.00 93.75 73 MET A C 1
ATOM 611 O O . MET A 1 73 ? -12.599 -8.627 -18.037 1.00 93.75 73 MET A O 1
ATOM 615 N N . LYS A 1 74 ? -12.352 -10.003 -19.794 1.00 95.44 74 LYS A N 1
ATOM 616 C CA . LYS A 1 74 ? -11.679 -11.047 -19.012 1.00 95.44 74 LYS A CA 1
ATOM 617 C C . LYS A 1 74 ? -10.316 -10.571 -18.528 1.00 95.44 74 LYS A C 1
ATOM 619 O O . LYS A 1 74 ? -10.014 -10.772 -17.356 1.00 95.44 74 LYS A O 1
ATOM 624 N N . GLU A 1 75 ? -9.534 -9.919 -19.385 1.00 93.25 75 GLU A N 1
ATOM 625 C CA . GLU A 1 75 ? -8.237 -9.330 -19.032 1.00 93.25 75 GLU A CA 1
ATOM 626 C C . GLU A 1 75 ? -8.374 -8.333 -17.873 1.00 93.25 75 GLU A C 1
ATOM 628 O O . GLU A 1 75 ? -7.666 -8.440 -16.870 1.00 93.25 75 GLU A O 1
ATOM 633 N N . GLU A 1 76 ? -9.362 -7.440 -17.941 1.00 92.88 76 GLU A N 1
ATOM 634 C CA . GLU A 1 76 ? -9.669 -6.496 -16.862 1.00 92.88 76 GLU A CA 1
ATOM 635 C C . GLU A 1 76 ? -10.061 -7.198 -15.551 1.00 92.88 76 GLU A C 1
ATOM 637 O O . GLU A 1 76 ? -9.587 -6.837 -14.472 1.00 92.88 76 GLU A O 1
ATOM 642 N N . ILE A 1 77 ? -10.887 -8.249 -15.614 1.00 94.94 77 ILE A N 1
ATOM 643 C CA . ILE A 1 77 ? -11.245 -9.036 -14.425 1.00 94.94 77 ILE A CA 1
ATOM 644 C C . ILE A 1 77 ? -10.013 -9.755 -13.858 1.00 94.94 77 ILE A C 1
ATOM 646 O O . ILE A 1 77 ? -9.841 -9.792 -12.638 1.00 94.94 77 ILE A O 1
ATOM 650 N N . LEU A 1 78 ? -9.142 -10.310 -14.709 1.00 93.69 78 LEU A N 1
ATOM 651 C CA . LEU A 1 78 ? -7.926 -11.019 -14.294 1.00 93.69 78 LEU A CA 1
ATOM 652 C C . LEU A 1 78 ? -6.986 -10.120 -13.480 1.00 93.69 78 LEU A C 1
ATOM 654 O O . LEU A 1 78 ? -6.426 -10.589 -12.486 1.00 93.69 78 LEU A O 1
ATOM 658 N N . ILE A 1 79 ? -6.872 -8.840 -13.846 1.00 91.75 79 ILE A N 1
ATOM 659 C CA . ILE A 1 79 ? -6.108 -7.814 -13.111 1.00 91.75 79 ILE A CA 1
ATOM 660 C C . ILE A 1 79 ? -6.687 -7.585 -11.702 1.00 91.75 79 ILE A C 1
ATOM 662 O O . ILE A 1 79 ? -5.952 -7.334 -10.747 1.00 91.75 79 ILE A O 1
ATOM 666 N N . LEU A 1 80 ? -8.007 -7.711 -11.538 1.00 93.44 80 LEU A N 1
ATOM 667 C CA . LEU A 1 80 ? -8.704 -7.498 -10.266 1.00 93.44 80 LEU A CA 1
ATOM 668 C C . LEU A 1 80 ? -8.696 -8.721 -9.337 1.00 93.44 80 LEU A C 1
ATOM 670 O O . LEU A 1 80 ? -8.948 -8.572 -8.138 1.00 93.44 80 LEU A O 1
ATOM 674 N N . ILE A 1 81 ? -8.386 -9.922 -9.839 1.00 93.75 81 ILE A N 1
ATOM 675 C CA . ILE A 1 81 ? -8.393 -11.144 -9.020 1.00 93.75 81 ILE A CA 1
ATOM 676 C C . ILE A 1 81 ? -7.383 -11.079 -7.859 1.00 93.75 81 ILE A C 1
ATOM 678 O O . ILE A 1 81 ? -7.825 -11.282 -6.723 1.00 93.75 81 ILE A O 1
ATOM 682 N N . PRO A 1 82 ? -6.080 -10.792 -8.073 1.00 91.00 82 PRO A N 1
ATOM 683 C CA . PRO A 1 82 ? -5.107 -10.753 -6.982 1.00 91.00 82 PRO A CA 1
ATOM 684 C C . PRO A 1 82 ? -5.416 -9.722 -5.882 1.00 91.00 82 PRO A C 1
ATOM 686 O O . PRO A 1 82 ? -5.419 -10.107 -4.709 1.00 91.00 82 PRO A O 1
ATOM 689 N N . PRO A 1 83 ? -5.721 -8.438 -6.179 1.00 89.56 83 PRO A N 1
ATOM 690 C CA . PRO A 1 83 ? -5.925 -7.456 -5.120 1.00 89.56 83 PRO A CA 1
ATOM 691 C C . PRO A 1 83 ? -7.189 -7.742 -4.299 1.00 89.56 83 PRO A C 1
ATOM 693 O O . PRO A 1 83 ? -7.155 -7.573 -3.081 1.00 89.56 83 PRO A O 1
ATOM 696 N N . ILE A 1 84 ? -8.263 -8.245 -4.923 1.00 92.19 84 ILE A N 1
ATOM 697 C CA . ILE A 1 84 ? -9.505 -8.631 -4.231 1.00 92.19 84 ILE A CA 1
ATOM 698 C C . ILE A 1 84 ? -9.291 -9.892 -3.384 1.00 92.19 84 ILE A C 1
ATOM 700 O O . ILE A 1 84 ? -9.700 -9.928 -2.225 1.00 92.19 84 ILE A O 1
ATOM 704 N N . GLY A 1 85 ? -8.595 -10.905 -3.909 1.00 89.50 85 GLY A N 1
ATOM 705 C CA . GLY A 1 85 ? -8.235 -12.100 -3.139 1.00 89.50 85 GLY A CA 1
ATOM 706 C C . GLY A 1 85 ? -7.361 -11.773 -1.929 1.00 89.50 85 GLY A C 1
ATOM 707 O O . GLY A 1 85 ? -7.578 -12.294 -0.833 1.00 89.50 85 GLY A O 1
ATOM 708 N N . GLY A 1 86 ? -6.427 -10.835 -2.099 1.00 86.44 86 GLY A N 1
ATOM 709 C CA . GLY A 1 86 ? -5.581 -10.325 -1.026 1.00 86.44 86 GLY A CA 1
ATOM 710 C C . GLY A 1 86 ? -6.360 -9.700 0.136 1.00 86.44 86 GLY A C 1
ATOM 711 O O . GLY A 1 86 ? -5.863 -9.700 1.259 1.00 86.44 86 GLY A O 1
ATOM 712 N N . GLU A 1 87 ? -7.587 -9.214 -0.074 1.00 87.88 87 GLU A N 1
ATOM 713 C CA . GLU A 1 87 ? -8.430 -8.701 1.014 1.00 87.88 87 GLU A CA 1
ATOM 714 C C . GLU A 1 87 ? -8.869 -9.802 1.981 1.00 87.88 87 GLU A C 1
ATOM 716 O O . GLU A 1 87 ? -8.884 -9.572 3.190 1.00 87.88 87 GLU A O 1
ATOM 721 N N . ILE A 1 88 ? -9.120 -11.016 1.480 1.00 87.44 88 ILE A N 1
ATOM 722 C CA . ILE A 1 88 ? -9.427 -12.187 2.316 1.00 87.44 88 ILE A CA 1
ATOM 723 C C . ILE A 1 88 ? -8.228 -12.509 3.213 1.00 87.44 88 ILE A C 1
ATOM 725 O O . ILE A 1 88 ? -8.389 -12.710 4.417 1.00 87.44 88 ILE A O 1
ATOM 729 N N . LEU A 1 89 ? -7.016 -12.497 2.648 1.00 83.44 89 LEU A N 1
ATOM 730 C CA . LEU A 1 89 ? -5.784 -12.739 3.402 1.00 83.44 89 LEU A CA 1
ATOM 731 C C . LEU A 1 89 ? -5.531 -11.665 4.460 1.00 83.44 89 LEU A C 1
ATOM 733 O O . LEU A 1 89 ? -5.196 -12.003 5.591 1.00 83.44 89 LEU A O 1
ATOM 737 N N . LYS A 1 90 ? -5.717 -10.382 4.126 1.00 83.25 90 LYS A N 1
ATOM 738 C CA . LYS A 1 90 ? -5.553 -9.271 5.080 1.00 83.25 90 LYS A CA 1
ATOM 739 C C . LYS A 1 90 ? -6.541 -9.375 6.235 1.00 83.25 90 LYS A C 1
ATOM 741 O O . LYS A 1 90 ? -6.152 -9.194 7.388 1.00 83.25 90 LYS A O 1
ATOM 746 N N . TRP A 1 91 ? -7.804 -9.672 5.925 1.00 85.50 91 TRP A N 1
ATOM 747 C CA . TRP A 1 91 ? -8.836 -9.892 6.931 1.00 85.50 91 TRP A CA 1
ATOM 748 C C . TRP A 1 91 ? -8.473 -11.069 7.838 1.00 85.50 91 TRP A C 1
ATOM 750 O O . TRP A 1 91 ? -8.481 -10.909 9.058 1.00 85.50 91 TRP A O 1
ATOM 760 N N . LYS A 1 92 ? -8.088 -12.211 7.254 1.00 81.44 92 LYS A N 1
ATOM 761 C CA . LYS A 1 92 ? -7.672 -13.407 7.995 1.00 81.44 92 LYS A CA 1
ATOM 762 C C . LYS A 1 92 ? -6.473 -13.128 8.894 1.00 81.44 92 LYS A C 1
ATOM 764 O O . LYS A 1 92 ? -6.553 -13.341 10.093 1.00 81.44 92 LYS A O 1
ATOM 769 N N . TYR A 1 93 ? -5.394 -12.590 8.336 1.00 78.69 93 TYR A N 1
ATOM 770 C CA . TYR A 1 93 ? -4.154 -12.331 9.061 1.00 78.69 93 TYR A CA 1
ATOM 771 C C . TYR A 1 93 ? -4.367 -11.440 10.290 1.00 78.69 93 TYR A C 1
ATOM 773 O O . TYR A 1 93 ? -3.928 -11.781 11.389 1.00 78.69 93 TYR A O 1
ATOM 781 N N . TYR A 1 94 ? -5.089 -10.328 10.118 1.00 79.88 94 TYR A N 1
ATOM 782 C CA . TYR A 1 94 ? -5.359 -9.400 11.213 1.00 79.88 94 TYR A CA 1
ATOM 783 C C . TYR A 1 94 ? -6.163 -10.065 12.342 1.00 79.88 94 TYR A C 1
ATOM 785 O O . TYR A 1 94 ? -5.819 -9.932 13.518 1.00 79.88 94 TYR A O 1
ATOM 793 N N . HIS A 1 95 ? -7.206 -10.825 11.998 1.00 81.44 95 HIS A N 1
ATOM 794 C CA . HIS A 1 95 ? -8.074 -11.436 13.003 1.00 81.44 95 HIS A CA 1
ATOM 795 C C . HIS A 1 95 ? -7.514 -12.732 13.597 1.00 81.44 95 HIS A C 1
ATOM 797 O O . HIS A 1 95 ? -7.795 -13.008 14.759 1.00 81.44 95 HIS A O 1
ATOM 803 N N . ASP A 1 96 ? -6.681 -13.485 12.878 1.00 77.31 96 ASP A N 1
ATOM 804 C CA . ASP A 1 96 ? -5.985 -14.669 13.401 1.00 77.31 96 ASP A CA 1
ATOM 805 C C . ASP A 1 96 ? -5.053 -14.286 14.556 1.00 77.31 96 ASP A C 1
ATOM 807 O O . ASP A 1 96 ? -5.055 -14.930 15.611 1.00 77.31 96 ASP A O 1
ATOM 811 N N . ALA A 1 97 ? -4.291 -13.200 14.377 1.00 73.69 97 ALA A N 1
ATOM 812 C CA . ALA A 1 97 ? -3.428 -12.642 15.415 1.00 73.69 97 ALA A CA 1
ATOM 813 C C . ALA A 1 97 ? -4.237 -12.124 16.619 1.00 73.69 97 ALA A C 1
ATOM 815 O O . ALA A 1 97 ? -3.800 -12.236 17.764 1.00 73.69 97 ALA A O 1
ATOM 816 N N . PHE A 1 98 ? -5.434 -11.589 16.366 1.00 75.31 98 PHE A N 1
ATOM 817 C CA . PHE A 1 98 ? -6.309 -10.981 17.371 1.00 75.31 98 PHE A CA 1
ATOM 818 C C . PHE A 1 98 ? -7.153 -12.001 18.172 1.00 75.31 98 PHE A C 1
ATOM 820 O O . PHE A 1 98 ? -7.353 -11.829 19.379 1.00 75.31 98 PHE A O 1
ATOM 827 N N . LEU A 1 99 ? -7.654 -13.065 17.528 1.00 75.38 99 LEU A N 1
ATOM 828 C CA . LEU A 1 99 ? -8.648 -14.011 18.072 1.00 75.38 99 LEU A CA 1
ATOM 829 C C . LEU A 1 99 ? -8.105 -15.403 18.417 1.00 75.38 99 LEU A C 1
ATOM 831 O O . LEU A 1 99 ? -8.877 -16.216 18.929 1.00 75.38 99 LEU A O 1
ATOM 835 N N . ASN A 1 100 ? -6.810 -15.657 18.201 1.00 69.62 100 ASN A N 1
ATOM 836 C CA . ASN A 1 100 ? -6.139 -16.959 18.319 1.00 69.62 100 ASN A CA 1
ATOM 837 C C . ASN A 1 100 ? -6.414 -17.916 17.131 1.00 69.62 100 ASN A C 1
ATOM 839 O O . ASN A 1 100 ? -7.547 -18.313 16.848 1.00 69.62 100 ASN A O 1
ATOM 843 N N . LYS A 1 101 ? -5.315 -18.332 16.484 1.00 63.09 101 LYS A N 1
ATOM 844 C CA . LYS A 1 101 ? -5.196 -18.992 15.170 1.00 63.09 101 LYS A CA 1
ATOM 845 C C . LYS A 1 101 ? -6.053 -20.249 14.943 1.00 63.09 101 LYS A C 1
ATOM 847 O O . LYS A 1 101 ? -6.457 -20.507 13.818 1.00 63.09 101 LYS A O 1
ATOM 852 N N . LYS A 1 102 ? -6.322 -21.057 15.975 1.00 59.66 102 LYS A N 1
ATOM 853 C CA . LYS A 1 102 ? -6.920 -22.403 15.797 1.00 59.66 102 LYS A CA 1
ATOM 854 C C . LYS A 1 102 ? -8.428 -22.423 15.545 1.00 59.66 102 LYS A C 1
ATOM 856 O O . LYS A 1 102 ? -8.938 -23.434 15.083 1.00 59.66 102 LYS A O 1
ATOM 861 N N . LEU A 1 103 ? -9.143 -21.352 15.875 1.00 54.97 103 LEU A N 1
ATOM 862 C CA . LEU A 1 103 ? -10.599 -21.319 15.730 1.00 54.97 103 LEU A CA 1
ATOM 863 C C . LEU A 1 103 ? -11.002 -20.667 14.404 1.00 54.97 103 LEU A C 1
ATOM 865 O O . LEU A 1 103 ? -11.912 -21.151 13.744 1.00 54.97 103 LEU A O 1
ATOM 869 N N . PHE A 1 104 ? -10.263 -19.652 13.952 1.00 58.28 104 PHE A N 1
ATOM 870 C CA . PHE A 1 104 ? -10.608 -18.839 12.782 1.00 58.28 104 PHE A CA 1
ATOM 871 C C . PHE A 1 104 ? -10.715 -19.624 11.456 1.00 58.28 104 PHE A C 1
ATOM 873 O O . PHE A 1 104 ? -11.523 -19.272 10.594 1.00 58.28 104 PHE A O 1
ATOM 880 N N . GLU A 1 105 ? -9.968 -20.728 11.313 1.00 57.88 105 GLU A N 1
ATOM 881 C CA . GLU A 1 105 ? -9.995 -21.604 10.130 1.00 57.88 105 GLU A CA 1
ATOM 882 C C . GLU A 1 105 ? -11.375 -22.237 9.857 1.00 57.88 105 GLU A C 1
ATOM 884 O O . GLU A 1 105 ? -11.606 -22.649 8.732 1.00 57.88 105 GLU A O 1
ATOM 889 N N . PHE A 1 106 ? -12.323 -22.261 10.804 1.00 56.34 106 PHE A N 1
ATOM 890 C CA . PHE A 1 106 ? -13.692 -22.758 10.565 1.00 56.34 106 PHE A CA 1
ATOM 891 C C . PHE A 1 106 ? -14.662 -21.697 9.991 1.00 56.34 106 PHE A C 1
ATOM 893 O O . PHE A 1 106 ? -15.655 -22.037 9.339 1.00 56.34 106 PHE A O 1
ATOM 900 N N . PHE A 1 107 ? -14.389 -20.404 10.206 1.00 55.97 107 PHE A N 1
ATOM 901 C CA . PHE A 1 107 ? -15.396 -19.333 10.092 1.00 55.97 107 PHE A CA 1
ATOM 902 C C . PHE A 1 107 ? -15.406 -18.591 8.753 1.00 55.97 107 PHE A C 1
ATOM 904 O O . PHE A 1 107 ? -16.425 -18.016 8.379 1.00 55.97 107 PHE A O 1
ATOM 911 N N . LEU A 1 108 ? -14.317 -18.657 7.980 1.00 57.59 108 LEU A N 1
ATOM 912 C CA . LEU A 1 108 ? -14.245 -18.074 6.626 1.00 57.59 108 LEU A CA 1
ATOM 913 C C . LEU A 1 108 ? -15.191 -18.756 5.617 1.00 57.59 108 LEU A C 1
ATOM 915 O O . LEU A 1 108 ? -15.298 -18.319 4.469 1.00 57.59 108 LEU A O 1
ATOM 919 N N . SER A 1 109 ? -15.900 -19.802 6.050 1.00 54.75 109 SER A N 1
ATOM 920 C CA . SER A 1 109 ? -16.864 -20.553 5.255 1.00 54.75 109 SER A CA 1
ATOM 921 C C . SER A 1 109 ? -18.135 -19.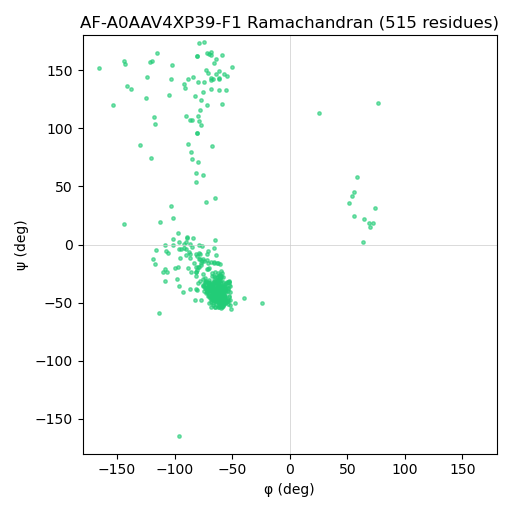761 4.911 1.00 54.75 109 SER A C 1
ATOM 923 O O . SER A 1 109 ? -18.839 -20.168 3.983 1.00 54.75 109 SER A O 1
ATOM 925 N N . ARG A 1 110 ? -18.434 -18.623 5.575 1.00 59.78 110 ARG A N 1
ATOM 926 C CA . ARG A 1 110 ? -19.619 -17.793 5.261 1.00 59.78 110 ARG A CA 1
ATOM 927 C C . ARG A 1 110 ? -19.392 -16.273 5.340 1.00 59.78 110 ARG A C 1
ATOM 929 O O . ARG A 1 110 ? -18.851 -15.750 6.302 1.00 59.78 110 ARG A O 1
ATOM 936 N N . ASN A 1 111 ? -19.938 -15.582 4.332 1.00 66.25 111 ASN A N 1
ATOM 937 C CA . ASN A 1 111 ? -20.372 -14.177 4.342 1.00 66.25 111 ASN A CA 1
ATOM 938 C C . ASN A 1 111 ? -19.328 -13.097 4.685 1.00 66.25 111 ASN A C 1
ATOM 940 O O . ASN A 1 111 ? -19.561 -12.251 5.548 1.00 66.25 111 ASN A O 1
ATOM 944 N N . HIS A 1 112 ? -18.237 -13.020 3.917 1.00 78.50 112 HIS A N 1
ATOM 945 C CA . HIS A 1 112 ? -17.549 -11.733 3.772 1.00 78.50 112 HIS A CA 1
ATOM 946 C C . HIS A 1 112 ? -18.538 -10.719 3.190 1.00 78.50 112 HIS A C 1
ATOM 948 O O . HIS A 1 112 ? -19.073 -10.920 2.095 1.00 78.50 112 HIS A O 1
ATOM 954 N N . CYS A 1 113 ? -18.790 -9.631 3.911 1.00 89.75 113 CYS A N 1
ATOM 955 C CA . CYS A 1 113 ? -19.504 -8.508 3.327 1.00 89.75 113 CYS A CA 1
ATOM 956 C C . CYS A 1 113 ? -18.517 -7.759 2.444 1.00 89.75 113 CYS A C 1
ATOM 958 O O . CYS A 1 113 ? -17.462 -7.354 2.918 1.00 89.75 113 CYS A O 1
ATOM 960 N N . TRP A 1 114 ? -18.838 -7.577 1.168 1.00 92.38 114 TRP A N 1
ATOM 961 C CA . TRP A 1 114 ? -17.977 -6.856 0.236 1.00 92.38 114 TRP A CA 1
ATOM 962 C C . TRP A 1 114 ? -18.506 -5.448 -0.013 1.00 92.38 114 TRP A C 1
ATOM 964 O O . TRP A 1 114 ? -19.713 -5.221 -0.108 1.00 92.38 114 TRP A O 1
ATOM 974 N N . THR A 1 115 ? -17.592 -4.494 -0.140 1.00 92.56 115 THR A N 1
ATOM 975 C CA . THR A 1 115 ? -17.883 -3.150 -0.631 1.00 92.56 115 THR A CA 1
ATOM 976 C C . THR A 1 115 ? -17.943 -3.160 -2.158 1.00 92.56 115 THR A C 1
ATOM 978 O O . THR A 1 115 ? -17.370 -4.026 -2.823 1.00 92.56 115 THR A O 1
ATOM 981 N N . SER A 1 116 ? -18.545 -2.124 -2.743 1.00 89.44 116 SER A N 1
ATOM 982 C CA . SER A 1 116 ? -18.517 -1.911 -4.196 1.00 89.44 116 SER A CA 1
ATOM 983 C C . SER A 1 116 ? -17.115 -1.638 -4.759 1.00 89.44 116 SER A C 1
ATOM 985 O O . SER A 1 116 ? -16.950 -1.568 -5.972 1.00 89.44 116 SER A O 1
ATOM 987 N N . LEU A 1 117 ? -16.114 -1.439 -3.896 1.00 91.31 117 LEU A N 1
ATOM 988 C CA . LEU A 1 117 ? -14.723 -1.213 -4.283 1.00 91.31 117 LEU A CA 1
ATOM 989 C C . LEU A 1 117 ? -13.926 -2.517 -4.389 1.00 91.31 117 LEU A C 1
ATOM 991 O O . LEU A 1 117 ? -12.736 -2.452 -4.675 1.00 91.31 117 LEU A O 1
ATOM 995 N N . GLY A 1 118 ? -14.547 -3.680 -4.168 1.00 91.62 118 GLY A N 1
ATOM 996 C CA . GLY A 1 118 ? -13.832 -4.957 -4.157 1.00 91.62 118 GLY A CA 1
ATOM 997 C C . GLY A 1 118 ? -12.991 -5.142 -2.895 1.00 91.62 118 GLY A C 1
ATOM 998 O O . GLY A 1 118 ? -11.925 -5.747 -2.934 1.00 91.62 118 GLY A O 1
ATOM 999 N N . THR A 1 119 ? -13.442 -4.586 -1.770 1.00 92.44 119 THR A N 1
ATOM 1000 C CA . THR A 1 119 ? -12.806 -4.784 -0.465 1.00 92.44 119 THR A CA 1
ATOM 1001 C C . THR A 1 119 ? -13.770 -5.422 0.511 1.00 92.44 119 THR A C 1
ATOM 1003 O O . THR A 1 119 ? -14.977 -5.255 0.366 1.00 92.44 119 THR A O 1
ATOM 1006 N N . ILE A 1 120 ? -13.267 -6.073 1.555 1.00 91.75 120 ILE A N 1
ATOM 1007 C CA . ILE A 1 120 ? -14.136 -6.511 2.650 1.00 91.75 120 ILE A CA 1
ATOM 1008 C C . ILE A 1 120 ? -14.640 -5.269 3.406 1.00 91.75 120 ILE A C 1
ATOM 1010 O O . ILE A 1 120 ? -13.880 -4.337 3.684 1.00 91.75 120 ILE A O 1
ATOM 1014 N N . ASP A 1 121 ? -15.937 -5.234 3.695 1.00 93.06 121 ASP A N 1
ATOM 1015 C CA . ASP A 1 121 ? -16.578 -4.322 4.634 1.00 93.06 121 ASP A CA 1
ATOM 1016 C C . ASP A 1 121 ? -16.352 -4.882 6.035 1.00 93.06 121 ASP A C 1
ATOM 1018 O O . ASP A 1 121 ? -17.044 -5.796 6.497 1.00 93.06 121 ASP A O 1
ATOM 1022 N N . TYR A 1 122 ? -15.315 -4.359 6.681 1.00 90.88 122 TYR A N 1
ATOM 1023 C CA . TYR A 1 122 ? -14.845 -4.871 7.958 1.00 90.88 122 TYR A CA 1
ATOM 1024 C C . TYR A 1 122 ? -15.913 -4.734 9.047 1.00 90.88 122 TYR A C 1
ATOM 1026 O O . TYR A 1 122 ? -16.078 -5.644 9.856 1.00 90.88 122 TYR A O 1
ATOM 1034 N N . LYS A 1 123 ? -16.681 -3.635 9.031 1.00 93.06 123 LYS A N 1
ATOM 1035 C CA . LYS A 1 123 ? -17.722 -3.387 10.030 1.00 93.06 123 LYS A CA 1
ATOM 1036 C C . LYS A 1 123 ? -18.868 -4.377 9.869 1.00 93.06 123 LYS A C 1
ATOM 1038 O O . LYS A 1 123 ? -19.188 -5.078 10.819 1.00 93.06 123 LYS A O 1
ATOM 1043 N N . LYS A 1 124 ? -19.445 -4.479 8.666 1.00 93.38 124 LYS A N 1
ATOM 1044 C CA . LYS A 1 124 ? -20.581 -5.384 8.422 1.00 93.38 124 LYS A CA 1
ATOM 1045 C C . LYS A 1 124 ? -20.203 -6.846 8.619 1.00 93.38 124 LYS A C 1
ATOM 1047 O O . LYS A 1 124 ? -20.980 -7.617 9.171 1.00 93.38 124 LYS A O 1
ATOM 1052 N N . THR A 1 125 ? -18.994 -7.224 8.202 1.00 91.06 125 THR A N 1
ATOM 1053 C CA . THR A 1 125 ? -18.492 -8.585 8.426 1.00 91.06 125 THR A CA 1
ATOM 1054 C C . THR A 1 125 ? -18.352 -8.863 9.924 1.00 91.06 125 THR A C 1
ATOM 1056 O O . THR A 1 125 ? -18.793 -9.909 10.390 1.00 91.06 125 THR A O 1
ATOM 1059 N N . ALA A 1 126 ? -17.820 -7.916 10.706 1.00 91.25 126 ALA A N 1
ATOM 1060 C CA . ALA A 1 126 ? -17.752 -8.051 12.158 1.00 91.25 126 ALA A CA 1
ATOM 1061 C C . ALA A 1 126 ? -19.137 -8.099 12.822 1.00 91.25 126 ALA A C 1
ATOM 1063 O O . ALA A 1 126 ? -19.339 -8.928 13.700 1.00 91.25 126 ALA A O 1
ATOM 1064 N N . GLU A 1 127 ? -20.098 -7.275 12.393 1.00 92.81 127 GLU A N 1
ATOM 1065 C CA . GLU A 1 127 ? -21.482 -7.293 12.897 1.00 92.81 127 GLU A CA 1
ATOM 1066 C C . GLU A 1 127 ? -22.132 -8.673 12.723 1.00 92.81 127 GLU A C 1
ATOM 1068 O O . GLU A 1 127 ? -22.746 -9.189 13.658 1.00 92.81 127 GLU A O 1
ATOM 1073 N N . LEU A 1 128 ? -21.960 -9.305 11.555 1.00 90.06 128 LEU A N 1
ATOM 1074 C CA . LEU A 1 128 ? -22.455 -10.664 11.315 1.00 90.06 128 LEU A CA 1
ATOM 1075 C C . LEU A 1 128 ? -21.804 -11.683 12.257 1.00 90.06 128 LEU A C 1
ATOM 1077 O O . LEU A 1 128 ? -22.502 -12.510 12.839 1.00 90.06 128 LEU A O 1
ATOM 1081 N N . LEU A 1 129 ? -20.484 -11.604 12.437 1.00 87.94 129 LEU A N 1
ATOM 1082 C CA . LEU A 1 129 ? -19.739 -12.523 13.302 1.00 87.94 129 LEU A CA 1
ATOM 1083 C C . LEU A 1 129 ? -20.072 -12.344 14.786 1.00 87.94 129 LEU A C 1
ATOM 1085 O O . LEU A 1 129 ? -20.115 -13.314 15.535 1.00 87.94 129 LEU A O 1
ATOM 1089 N N . VAL A 1 130 ? -20.304 -11.108 15.224 1.00 91.88 130 VAL A N 1
ATOM 1090 C CA . VAL A 1 130 ? -20.640 -10.788 16.615 1.00 91.88 130 VAL A CA 1
ATOM 1091 C C . VAL A 1 130 ? -22.036 -11.292 16.982 1.00 91.88 130 VAL A C 1
ATOM 1093 O O . VAL A 1 130 ? -22.245 -11.752 18.102 1.00 91.88 130 VAL A O 1
ATOM 1096 N N . ARG A 1 131 ? -22.984 -11.264 16.041 1.00 90.12 131 ARG A N 1
ATOM 1097 C CA . ARG A 1 131 ? -24.348 -11.778 16.252 1.00 90.12 131 ARG A CA 1
ATOM 1098 C C . ARG A 1 131 ? -24.453 -13.293 16.090 1.00 90.12 131 ARG A C 1
ATOM 1100 O O . ARG A 1 131 ? -25.407 -13.893 16.582 1.00 90.12 131 ARG A O 1
ATOM 1107 N N . GLY A 1 132 ? -23.484 -13.902 15.415 1.00 84.44 132 GLY A N 1
ATOM 1108 C CA . GLY A 1 132 ? -23.414 -15.339 15.207 1.00 84.44 132 GLY A CA 1
ATOM 1109 C C . GLY A 1 132 ? -23.143 -16.122 16.503 1.00 84.44 132 GLY A C 1
ATOM 1110 O O . GLY A 1 132 ? -22.366 -15.668 17.352 1.00 84.44 132 GLY A O 1
ATOM 1111 N N . PRO A 1 133 ? -23.769 -17.298 16.706 1.00 82.38 133 PRO A N 1
ATOM 1112 C CA . PRO A 1 133 ? -23.507 -18.151 17.868 1.00 82.38 133 PRO A CA 1
ATOM 1113 C C . PRO A 1 133 ? -22.144 -18.854 17.811 1.00 82.38 133 PRO A C 1
ATOM 1115 O O . PRO A 1 133 ? -21.752 -19.514 18.770 1.00 82.38 133 PRO A O 1
ATOM 1118 N N . GLU A 1 134 ? -21.434 -18.766 16.689 1.00 77.81 134 GLU A N 1
ATOM 1119 C CA . GLU A 1 134 ? -20.280 -19.607 16.414 1.00 77.81 134 GLU A CA 1
ATOM 1120 C C . GLU A 1 134 ? -19.005 -19.100 17.123 1.00 77.81 134 GLU A C 1
ATOM 1122 O O . GLU A 1 134 ? -18.084 -19.876 17.387 1.00 77.81 134 GLU A O 1
ATOM 1127 N N . LEU A 1 135 ? -18.954 -17.812 17.486 1.00 83.75 135 LEU A N 1
ATOM 1128 C CA . LEU A 1 135 ? -17.898 -17.252 18.329 1.00 83.75 135 LEU A CA 1
ATOM 1129 C C . LEU A 1 135 ? -18.300 -17.290 19.807 1.00 83.75 135 LEU A C 1
ATOM 1131 O O . LEU A 1 135 ? -19.412 -16.922 20.189 1.00 83.75 135 LEU A O 1
ATOM 1135 N N . ASP A 1 136 ? -17.365 -17.655 20.684 1.00 89.38 136 ASP A N 1
ATOM 1136 C CA . ASP A 1 136 ? -17.594 -17.514 22.121 1.00 89.38 136 ASP A CA 1
ATOM 1137 C C . ASP A 1 136 ? -17.750 -16.036 22.521 1.00 89.38 136 ASP A C 1
ATOM 1139 O O . ASP A 1 136 ? -17.348 -15.110 21.807 1.00 89.38 136 ASP A O 1
ATOM 1143 N N . ILE A 1 137 ? -18.364 -15.815 23.681 1.00 93.88 137 ILE A N 1
ATOM 1144 C CA . ILE A 1 137 ? -18.720 -14.477 24.160 1.00 93.88 137 ILE A CA 1
ATOM 1145 C C . ILE A 1 137 ? -17.504 -13.553 24.331 1.00 93.88 137 ILE A C 1
ATOM 1147 O O . ILE A 1 137 ? -17.610 -12.353 24.081 1.00 93.88 137 ILE A O 1
ATOM 1151 N N . VAL A 1 138 ? -16.332 -14.099 24.677 1.00 93.44 138 VAL A N 1
ATOM 1152 C CA . VAL A 1 138 ? -15.083 -13.342 24.849 1.00 93.44 138 VAL A CA 1
ATOM 1153 C C . VAL A 1 138 ? -14.607 -12.814 23.499 1.00 93.44 138 VAL A C 1
ATOM 1155 O O . VAL A 1 138 ? -14.289 -11.631 23.374 1.00 93.44 138 VAL A O 1
ATOM 1158 N N . LYS A 1 139 ? -14.593 -13.656 22.460 1.00 91.12 139 LYS A N 1
ATOM 1159 C CA . LYS A 1 139 ? -14.210 -13.240 21.099 1.00 91.12 139 LYS A CA 1
ATOM 1160 C C . LYS A 1 139 ? -15.198 -12.251 20.490 1.00 91.12 139 LYS A C 1
ATOM 1162 O O . LYS A 1 139 ? -14.767 -11.267 19.886 1.00 91.12 139 LYS A O 1
ATOM 1167 N N . ARG A 1 140 ? -16.501 -12.477 20.674 1.00 93.12 140 ARG A N 1
ATOM 1168 C CA . ARG A 1 140 ? -17.541 -11.543 20.218 1.00 93.12 140 ARG A CA 1
ATOM 1169 C C . ARG A 1 140 ? -17.380 -10.175 20.863 1.00 93.12 140 ARG A C 1
ATOM 1171 O O . ARG A 1 140 ? -17.383 -9.176 20.154 1.00 93.12 140 ARG A O 1
ATOM 1178 N N . TYR A 1 141 ? -17.143 -10.133 22.174 1.00 95.75 141 TYR A N 1
ATOM 1179 C CA . TYR A 1 141 ? -16.917 -8.881 22.894 1.00 95.75 141 TYR A CA 1
ATOM 1180 C C . TYR A 1 141 ? -15.692 -8.130 22.358 1.00 95.75 141 TYR A C 1
ATOM 1182 O O . TYR A 1 141 ? -15.773 -6.945 22.039 1.00 95.75 141 TYR A O 1
ATOM 1190 N N . LYS A 1 142 ? -14.574 -8.839 22.152 1.00 94.19 142 LYS A N 1
ATOM 1191 C CA . LYS A 1 142 ? -13.361 -8.273 21.547 1.00 94.19 142 LYS A CA 1
ATOM 1192 C C . LYS A 1 142 ? -13.624 -7.635 20.177 1.00 94.19 142 LYS A C 1
ATOM 1194 O O . LYS A 1 142 ? -13.207 -6.499 19.949 1.00 94.19 142 LYS A O 1
ATOM 1199 N N . LEU A 1 143 ? -14.313 -8.346 19.279 1.00 92.69 143 LEU A N 1
ATOM 1200 C CA . LEU A 1 143 ? -14.686 -7.826 17.958 1.00 92.69 143 LEU A CA 1
ATOM 1201 C C . LEU A 1 143 ? -15.607 -6.609 18.070 1.00 92.69 143 LEU A C 1
ATOM 1203 O O . LEU A 1 143 ? -15.350 -5.592 17.427 1.00 92.69 143 LEU A O 1
ATOM 1207 N N . ALA A 1 144 ? -16.638 -6.691 18.913 1.00 96.12 144 ALA A N 1
ATOM 1208 C CA . ALA A 1 144 ? -17.586 -5.606 19.125 1.00 96.12 144 ALA A CA 1
ATOM 1209 C C . ALA A 1 144 ? -16.870 -4.319 19.570 1.00 96.12 144 ALA A C 1
ATOM 1211 O O . ALA A 1 144 ? -17.125 -3.253 19.009 1.00 96.12 144 ALA A O 1
ATOM 1212 N N . CYS A 1 145 ? -15.902 -4.417 20.490 1.00 96.19 145 CYS A N 1
ATOM 1213 C CA . CYS A 1 145 ? -15.078 -3.285 20.916 1.00 96.19 145 CYS A CA 1
ATOM 1214 C C . CYS A 1 145 ? -14.230 -2.698 19.776 1.00 96.19 145 CYS A C 1
ATOM 1216 O O . CYS A 1 145 ? -14.235 -1.484 19.566 1.00 96.19 145 CYS A O 1
ATOM 1218 N N . VAL A 1 146 ? -13.502 -3.534 19.026 1.00 93.25 146 VAL A N 1
ATOM 1219 C CA . VAL A 1 146 ? -12.632 -3.067 17.927 1.00 93.25 146 VAL A CA 1
ATOM 1220 C C . VAL A 1 146 ? -13.433 -2.366 16.831 1.00 93.25 146 VAL A C 1
ATOM 1222 O O . VAL A 1 146 ? -12.967 -1.372 16.273 1.00 93.25 146 VAL A O 1
ATOM 1225 N N . TYR A 1 147 ? -14.646 -2.839 16.555 1.00 94.81 147 TYR A N 1
ATOM 1226 C CA . TYR A 1 147 ? -15.520 -2.296 15.515 1.00 94.81 147 TYR A CA 1
ATOM 1227 C C . TYR A 1 147 ? -16.572 -1.306 16.024 1.00 94.81 147 TYR A C 1
ATOM 1229 O O . TYR A 1 147 ? -17.432 -0.878 15.251 1.00 94.81 147 TYR A O 1
ATOM 1237 N N . CYS A 1 148 ? -16.467 -0.884 17.289 1.00 96.38 148 CYS A N 1
ATOM 1238 C CA . CYS A 1 148 ? -17.339 0.110 17.916 1.00 96.38 148 CYS A CA 1
ATOM 1239 C C . CYS A 1 148 ? -18.841 -0.236 17.810 1.00 96.38 148 CYS A C 1
ATOM 1241 O O . CYS A 1 148 ? -19.664 0.642 17.546 1.00 96.38 148 CYS A O 1
ATOM 1243 N N . LEU A 1 149 ? -19.199 -1.509 18.009 1.00 96.62 149 LEU A N 1
ATOM 1244 C CA . LEU A 1 149 ? -20.579 -2.010 17.962 1.00 96.62 149 LEU A CA 1
ATOM 1245 C C . LEU A 1 149 ? -21.263 -1.821 19.321 1.00 96.62 149 LEU A C 1
ATOM 1247 O O . LEU A 1 149 ? -21.391 -2.759 20.100 1.00 96.62 149 LEU A O 1
ATOM 1251 N N . ARG A 1 150 ? -21.621 -0.577 19.652 1.00 94.31 150 ARG A N 1
ATOM 1252 C CA . ARG A 1 150 ? -22.003 -0.156 21.013 1.00 94.31 150 ARG A CA 1
ATOM 1253 C C . ARG A 1 150 ? -23.097 -1.017 21.652 1.00 94.31 150 ARG A C 1
ATOM 1255 O O . ARG A 1 150 ? -22.974 -1.376 22.820 1.00 94.31 150 ARG A O 1
ATOM 1262 N N . GLU A 1 151 ? -24.142 -1.334 20.900 1.00 94.75 151 GLU A N 1
ATOM 1263 C CA . GLU A 1 151 ? -25.287 -2.119 21.365 1.00 94.75 151 GLU A CA 1
ATOM 1264 C C . GLU A 1 151 ? -24.873 -3.566 21.682 1.00 94.75 151 GLU A C 1
ATOM 1266 O O . GLU A 1 151 ? -25.236 -4.128 22.720 1.00 94.75 151 GLU A O 1
ATOM 1271 N N . ASP A 1 152 ? -24.038 -4.150 20.820 1.00 96.94 152 ASP A N 1
ATOM 1272 C CA . ASP A 1 152 ? -23.490 -5.490 21.012 1.00 96.94 152 ASP A CA 1
ATOM 1273 C C . ASP A 1 152 ? -22.484 -5.514 22.181 1.00 96.94 152 ASP A C 1
ATOM 1275 O O . ASP A 1 152 ? -22.506 -6.435 22.990 1.00 96.94 152 ASP A O 1
ATOM 1279 N N . ILE A 1 153 ? -21.640 -4.484 22.345 1.00 97.50 153 ILE A N 1
ATOM 1280 C CA . ILE A 1 153 ? -20.677 -4.383 23.462 1.00 97.50 153 ILE A CA 1
ATOM 1281 C C . ILE A 1 153 ? -21.405 -4.488 24.807 1.00 97.50 153 ILE A C 1
ATOM 1283 O O . ILE A 1 153 ? -20.980 -5.251 25.675 1.00 97.50 153 ILE A O 1
ATOM 1287 N N . GLN A 1 154 ? -22.491 -3.732 24.982 1.00 96.62 154 GLN A N 1
ATOM 1288 C CA . GLN A 1 154 ? -23.227 -3.707 26.243 1.00 96.62 154 GLN A CA 1
ATOM 1289 C C . GLN A 1 154 ? -23.909 -5.050 26.536 1.00 96.62 154 GLN A C 1
ATOM 1291 O O . GLN A 1 154 ? -23.699 -5.624 27.606 1.00 96.62 154 GLN A O 1
ATOM 1296 N N . SER A 1 155 ? -24.656 -5.589 25.572 1.00 96.88 155 SER A N 1
ATOM 1297 C CA . SER A 1 155 ? -25.367 -6.866 25.742 1.00 96.88 155 SER A CA 1
ATOM 1298 C C . SER A 1 155 ? -24.418 -8.048 25.982 1.00 96.88 155 SER A C 1
ATOM 1300 O O . SER A 1 155 ? -24.675 -8.899 26.842 1.00 96.88 155 SER A O 1
ATOM 1302 N N . LEU A 1 156 ? -23.282 -8.081 25.279 1.00 97.44 156 LEU A N 1
ATOM 1303 C CA . LEU A 1 156 ? -22.241 -9.089 25.481 1.00 97.44 156 LEU A CA 1
ATOM 1304 C C . LEU A 1 156 ? -21.580 -8.946 26.847 1.00 97.44 156 LEU A C 1
ATOM 1306 O O . LEU A 1 156 ? -21.350 -9.957 27.506 1.00 97.44 156 LEU A O 1
ATOM 1310 N N . TRP A 1 157 ? -21.291 -7.721 27.294 1.00 97.50 157 TRP A N 1
ATOM 1311 C CA . TRP A 1 157 ? -20.734 -7.497 28.625 1.00 97.50 157 TRP A CA 1
ATOM 1312 C C . TRP A 1 157 ? -21.686 -7.987 29.711 1.00 97.50 157 TRP A C 1
ATOM 1314 O O . TRP A 1 157 ? -21.270 -8.724 30.597 1.00 97.50 157 TRP A O 1
ATOM 1324 N N . GLU A 1 158 ? -22.965 -7.632 29.655 1.00 96.62 158 GLU A N 1
ATOM 1325 C CA . GLU A 1 158 ? -23.957 -8.053 30.651 1.00 96.62 158 GLU A CA 1
ATOM 1326 C C . GLU A 1 158 ? -24.052 -9.581 30.737 1.00 96.62 158 GLU A C 1
ATOM 1328 O O . GLU A 1 158 ? -23.961 -10.139 31.833 1.00 96.62 158 GLU A O 1
ATOM 1333 N N . SER A 1 159 ? -24.077 -10.245 29.580 1.00 96.31 159 SER A N 1
ATOM 1334 C CA . SER A 1 159 ? -24.171 -11.704 29.452 1.00 96.31 159 SER A CA 1
ATOM 1335 C C . SER A 1 159 ? -22.871 -12.454 29.789 1.00 96.31 159 SER A C 1
ATOM 1337 O O . SER A 1 159 ? -22.882 -13.674 29.951 1.00 96.31 159 SER A O 1
ATOM 1339 N N . MET A 1 160 ? -21.733 -11.758 29.878 1.00 97.19 160 MET A N 1
ATOM 1340 C CA . MET A 1 160 ? -20.425 -12.387 30.070 1.00 97.19 160 MET A CA 1
ATOM 1341 C C . MET A 1 160 ? -20.223 -12.881 31.516 1.00 97.19 160 MET A C 1
ATOM 1343 O O . MET A 1 160 ? -20.410 -12.104 32.465 1.00 97.19 160 MET A O 1
ATOM 1347 N N . PRO A 1 161 ? -19.769 -14.138 31.716 1.00 96.88 161 PRO A N 1
ATOM 1348 C CA . PRO A 1 161 ? -19.439 -14.664 33.039 1.00 96.88 161 PRO A CA 1
ATOM 1349 C C . PRO A 1 161 ? -18.377 -13.826 33.761 1.00 96.88 161 PRO A C 1
ATOM 1351 O O . PRO A 1 161 ? -17.439 -13.315 33.149 1.00 96.88 161 PRO A O 1
ATOM 1354 N N . LYS A 1 162 ? -18.461 -13.738 35.097 1.00 95.25 162 LYS A N 1
ATOM 1355 C CA . LYS A 1 162 ? -17.525 -12.936 35.913 1.00 95.25 162 LYS A CA 1
ATOM 1356 C C . LYS A 1 162 ? -16.056 -13.325 35.698 1.00 95.25 162 LYS A C 1
ATOM 1358 O O . LYS A 1 162 ? -15.200 -12.449 35.637 1.00 95.25 162 LYS A O 1
ATOM 1363 N N . LYS A 1 163 ? -15.772 -14.623 35.538 1.00 95.25 163 LYS A N 1
ATOM 1364 C CA . LYS A 1 163 ? -14.420 -15.132 35.253 1.00 95.25 163 LYS A CA 1
ATOM 1365 C C . LYS A 1 163 ? -13.836 -14.518 33.977 1.00 95.25 163 LYS A C 1
ATOM 1367 O O . LYS A 1 163 ? -12.667 -14.151 33.966 1.00 95.25 163 LYS A O 1
ATOM 1372 N N . ASP A 1 164 ? -14.656 -14.372 32.943 1.00 95.56 164 ASP A N 1
ATOM 1373 C CA . ASP A 1 164 ? -14.230 -13.843 31.651 1.00 95.56 164 ASP A CA 1
ATOM 1374 C C . ASP A 1 164 ? -14.144 -12.311 31.664 1.00 95.56 164 ASP A C 1
ATOM 1376 O O . ASP A 1 164 ? -13.237 -11.743 31.062 1.00 95.56 164 ASP A O 1
ATOM 1380 N N . LYS A 1 165 ? -15.010 -11.628 32.428 1.00 95.81 165 LYS A N 1
ATOM 1381 C CA . LYS A 1 165 ? -14.931 -10.168 32.641 1.00 95.81 165 LYS A CA 1
ATOM 1382 C C . LYS A 1 165 ? -13.580 -9.729 33.208 1.00 95.81 165 LYS A C 1
ATOM 1384 O O . LYS A 1 165 ? -13.063 -8.685 32.813 1.00 95.81 165 LYS A O 1
ATOM 1389 N N . ASN A 1 166 ? -12.978 -10.546 34.074 1.00 93.38 166 ASN A N 1
ATOM 1390 C CA . ASN A 1 166 ? -11.656 -10.283 34.653 1.00 93.38 166 ASN A CA 1
ATOM 1391 C C . ASN A 1 166 ? -10.528 -10.255 33.602 1.00 93.38 166 ASN A C 1
ATOM 1393 O O . ASN A 1 166 ? -9.454 -9.732 33.879 1.00 93.38 166 ASN A O 1
ATOM 1397 N N . LEU A 1 167 ? -10.755 -10.777 32.388 1.00 93.19 167 LEU A N 1
ATOM 1398 C CA . LEU A 1 167 ? -9.796 -10.669 31.283 1.00 93.19 167 LEU A CA 1
ATOM 1399 C C . LEU A 1 167 ? -9.712 -9.248 30.708 1.00 93.19 167 LEU A C 1
ATOM 1401 O O . LEU A 1 167 ? -8.734 -8.932 30.030 1.00 93.19 167 LEU A O 1
ATOM 1405 N N . PHE A 1 168 ? -10.740 -8.425 30.930 1.00 95.31 168 PHE A N 1
ATOM 1406 C CA . PHE A 1 168 ? -10.930 -7.115 30.297 1.00 95.31 168 PHE A CA 1
ATOM 1407 C C . PHE A 1 168 ? -10.951 -5.950 31.284 1.00 95.31 168 PHE A C 1
ATOM 1409 O O . PHE A 1 168 ? -10.904 -4.794 30.869 1.00 95.31 168 PHE A O 1
ATOM 1416 N N . TYR A 1 169 ? -11.048 -6.244 32.576 1.00 95.69 169 TYR A N 1
ATOM 1417 C CA . TYR A 1 169 ? -11.249 -5.246 33.609 1.00 95.69 169 TYR A CA 1
ATOM 1418 C C . TYR A 1 169 ? -10.370 -5.534 34.819 1.00 95.69 169 TYR A C 1
ATOM 1420 O O . TYR A 1 169 ? -10.331 -6.658 35.319 1.00 95.69 169 TYR A O 1
ATOM 1428 N N . ASN A 1 170 ? -9.710 -4.489 35.309 1.00 93.50 170 ASN A N 1
ATOM 1429 C CA . ASN A 1 170 ? -8.988 -4.498 36.569 1.00 93.50 170 ASN A CA 1
ATOM 1430 C C . ASN A 1 170 ? -9.513 -3.353 37.445 1.00 93.50 170 ASN A C 1
ATOM 1432 O O . ASN A 1 170 ? -9.585 -2.201 37.019 1.00 93.50 170 ASN A O 1
ATOM 1436 N N . GLU A 1 171 ? -9.923 -3.670 38.666 1.00 88.44 171 GLU A N 1
ATOM 1437 C CA . GLU A 1 171 ? -10.571 -2.687 39.531 1.00 88.44 171 GLU A CA 1
ATOM 1438 C C . GLU A 1 171 ? -9.624 -1.562 39.971 1.00 88.44 171 GLU A C 1
ATOM 1440 O O . GLU A 1 171 ? -10.067 -0.415 40.091 1.00 88.44 171 GLU A O 1
ATOM 1445 N N . GLU A 1 172 ? -8.340 -1.882 40.145 1.00 87.81 172 GLU A N 1
ATOM 1446 C CA . GLU A 1 172 ? -7.302 -0.969 40.624 1.00 87.81 172 GLU A CA 1
ATOM 1447 C C . GLU A 1 172 ? -6.749 -0.085 39.504 1.00 87.81 172 GLU A C 1
ATOM 1449 O O . GLU A 1 172 ? -6.610 1.123 39.682 1.00 87.81 172 GLU A O 1
ATOM 1454 N N . ASP A 1 173 ? -6.405 -0.681 38.357 1.00 86.88 173 ASP A N 1
ATOM 1455 C CA . ASP A 1 173 ? -5.662 0.016 37.307 1.00 86.88 173 ASP A CA 1
ATOM 1456 C C . ASP A 1 173 ? -5.914 -0.562 35.908 1.00 86.88 173 ASP A C 1
ATOM 1458 O O . ASP A 1 173 ? -5.582 -1.713 35.612 1.00 86.88 173 ASP A O 1
ATOM 1462 N N . ALA A 1 174 ? -6.426 0.285 35.011 1.00 89.31 174 ALA A N 1
ATOM 1463 C CA . ALA A 1 174 ? -6.663 -0.050 33.610 1.00 89.31 174 ALA A CA 1
ATOM 1464 C C . ALA A 1 174 ? -5.380 -0.442 32.855 1.00 89.31 174 ALA A C 1
ATOM 1466 O O . ALA A 1 174 ? -5.450 -1.234 31.917 1.00 89.31 174 ALA A O 1
ATOM 1467 N N . ASN A 1 175 ? -4.206 0.048 33.276 1.00 86.25 175 ASN A N 1
ATOM 1468 C CA . ASN A 1 175 ? -2.928 -0.295 32.642 1.00 86.25 175 ASN A CA 1
ATOM 1469 C C . ASN A 1 175 ? -2.504 -1.749 32.892 1.00 86.25 175 ASN A C 1
ATOM 1471 O O . ASN A 1 175 ? -1.703 -2.294 32.136 1.00 86.25 175 ASN A O 1
ATOM 1475 N N . LYS A 1 176 ? -3.048 -2.398 33.930 1.00 89.31 176 LYS A N 1
ATOM 1476 C CA . LYS A 1 176 ? -2.781 -3.815 34.227 1.00 89.31 176 LYS A CA 1
ATOM 1477 C C . LYS A 1 176 ? -3.584 -4.764 33.331 1.00 89.31 176 LYS A C 1
ATOM 1479 O O . LYS A 1 176 ? -3.382 -5.977 33.387 1.00 89.31 176 LYS A O 1
ATOM 1484 N N . VAL A 1 177 ? -4.511 -4.249 32.519 1.00 90.19 177 VAL A N 1
ATOM 1485 C CA . VAL A 1 177 ? -5.318 -5.071 31.614 1.00 90.19 177 VAL A CA 1
ATOM 1486 C C . VAL A 1 177 ? -4.497 -5.414 30.370 1.00 90.19 177 VAL A C 1
ATOM 1488 O O . VAL A 1 177 ? -4.249 -4.566 29.520 1.00 90.19 177 VAL A O 1
ATOM 1491 N N . GLY A 1 178 ? -4.125 -6.689 30.223 1.00 86.38 178 GLY A N 1
ATOM 1492 C CA . GLY A 1 178 ? -3.361 -7.212 29.079 1.00 86.38 178 GLY A CA 1
ATOM 1493 C C . GLY A 1 178 ? -4.156 -7.330 27.768 1.00 86.38 178 GLY A C 1
ATOM 1494 O O . GLY A 1 178 ? -3.995 -8.306 27.039 1.00 86.38 178 GLY A O 1
ATOM 1495 N N . GLN A 1 179 ? -5.058 -6.389 27.486 1.00 89.06 179 GLN A N 1
ATOM 1496 C CA . GLN A 1 179 ? -5.868 -6.345 26.264 1.00 89.06 179 GLN A CA 1
ATOM 1497 C C . GLN A 1 179 ? -5.505 -5.117 25.433 1.00 89.06 179 GLN A C 1
ATOM 1499 O O . GLN A 1 179 ? -4.899 -4.166 25.918 1.00 89.06 179 GLN A O 1
ATOM 1504 N N . GLN A 1 180 ? -5.924 -5.108 24.168 1.00 87.00 180 GLN A N 1
ATOM 1505 C CA . GLN A 1 180 ? -5.770 -3.917 23.338 1.00 87.00 180 GLN A CA 1
ATOM 1506 C C . GLN A 1 180 ? -6.538 -2.734 23.908 1.00 87.00 180 GLN A C 1
ATOM 1508 O O . GLN A 1 180 ? -7.677 -2.869 24.359 1.00 87.00 180 GLN A O 1
ATOM 1513 N N . THR A 1 181 ? -5.938 -1.556 23.778 1.00 90.56 181 THR A N 1
ATOM 1514 C CA . THR A 1 181 ? -6.441 -0.303 24.335 1.00 90.56 181 THR A CA 1
ATOM 1515 C C . THR A 1 181 ? -7.889 -0.020 23.959 1.00 90.56 181 THR A C 1
ATOM 1517 O O . THR A 1 181 ? -8.644 0.379 24.828 1.00 90.56 181 THR A O 1
ATOM 1520 N N . LEU A 1 182 ? -8.337 -0.277 22.721 1.00 92.50 182 LEU A N 1
ATOM 1521 C CA . LEU A 1 182 ? -9.751 -0.067 22.360 1.00 92.50 182 LEU A CA 1
ATOM 1522 C C . LEU A 1 182 ? -10.710 -0.925 23.200 1.00 92.50 182 LEU A C 1
ATOM 1524 O O . LEU A 1 182 ? -11.768 -0.440 23.589 1.00 92.50 182 LEU A O 1
ATOM 1528 N N . ILE A 1 183 ? -10.340 -2.169 23.512 1.00 94.69 183 ILE A N 1
ATOM 1529 C CA . ILE A 1 183 ? -11.142 -3.054 24.367 1.00 94.69 183 ILE A CA 1
ATOM 1530 C C . ILE A 1 183 ? -11.161 -2.519 25.801 1.00 94.69 183 ILE A C 1
ATOM 1532 O O . ILE A 1 183 ? -12.221 -2.468 26.425 1.00 94.69 183 ILE A O 1
ATOM 1536 N N . VAL A 1 184 ? -10.004 -2.077 26.305 1.00 94.88 184 VAL A N 1
ATOM 1537 C CA . VAL A 1 184 ? -9.889 -1.454 27.631 1.00 94.88 184 VAL A CA 1
ATOM 1538 C C . VAL A 1 184 ? -10.772 -0.208 27.694 1.00 94.88 184 VAL A C 1
ATOM 1540 O O . VAL A 1 184 ? -11.673 -0.146 28.523 1.00 94.88 184 VAL A O 1
ATOM 1543 N N . LEU A 1 185 ? -10.607 0.737 26.765 1.00 94.94 185 LEU A N 1
ATOM 1544 C CA . LEU A 1 185 ? -11.397 1.968 26.693 1.00 94.94 185 LEU A CA 1
ATOM 1545 C C . LEU A 1 185 ? -12.899 1.669 26.727 1.00 94.94 185 LEU A C 1
ATOM 1547 O O . LEU A 1 185 ? -13.604 2.198 27.584 1.00 94.94 185 LEU A O 1
ATOM 1551 N N . TRP A 1 186 ? -13.383 0.778 25.857 1.00 96.31 186 TRP A N 1
ATOM 1552 C CA . TRP A 1 186 ? -14.797 0.407 25.830 1.00 96.31 186 TRP A CA 1
ATOM 1553 C C . TRP A 1 186 ? -15.284 -0.196 27.144 1.00 96.31 186 TRP A C 1
ATOM 1555 O O . TRP A 1 186 ? -16.358 0.178 27.605 1.00 96.31 186 TRP A O 1
ATOM 1565 N N . THR A 1 187 ? -14.491 -1.065 27.773 1.00 96.69 187 THR A N 1
ATOM 1566 C CA . THR A 1 187 ? -14.862 -1.730 29.031 1.00 96.69 187 THR A CA 1
ATOM 1567 C C . THR A 1 187 ? -15.065 -0.731 30.173 1.00 96.69 187 THR A C 1
ATOM 1569 O O . THR A 1 187 ? -16.019 -0.853 30.939 1.00 96.69 187 THR A O 1
ATOM 1572 N N . TYR A 1 188 ? -14.218 0.295 30.282 1.00 96.12 188 TYR A N 1
ATOM 1573 C CA . TYR A 1 188 ? -14.389 1.330 31.310 1.00 96.12 188 TYR A CA 1
ATOM 1574 C C . TYR A 1 188 ? -15.476 2.351 30.941 1.00 96.12 188 TYR A C 1
ATOM 1576 O O . TYR A 1 188 ? -16.171 2.825 31.839 1.00 96.12 188 TYR A O 1
ATOM 1584 N N . ILE A 1 189 ? -15.682 2.638 29.647 1.00 94.62 189 ILE A N 1
ATOM 1585 C CA . ILE A 1 189 ? -16.782 3.494 29.166 1.00 94.62 189 ILE A CA 1
ATOM 1586 C C . ILE A 1 189 ? -18.141 2.879 29.520 1.00 94.62 189 ILE A C 1
ATOM 1588 O O . ILE A 1 189 ? -18.973 3.551 30.123 1.00 94.62 189 ILE A O 1
ATOM 1592 N N . ILE A 1 190 ? -18.377 1.599 29.207 1.00 95.75 190 ILE A N 1
ATOM 1593 C CA . ILE A 1 190 ? -19.674 0.954 29.502 1.00 95.75 190 ILE A CA 1
ATOM 1594 C C . ILE A 1 190 ? -19.929 0.791 31.003 1.00 95.75 190 ILE A C 1
ATOM 1596 O O . ILE A 1 190 ? -21.078 0.730 31.428 1.00 95.75 190 ILE A O 1
ATOM 1600 N N . LYS A 1 191 ? -18.869 0.751 31.817 1.00 94.56 191 LYS A N 1
ATOM 1601 C CA . LYS A 1 191 ? -18.972 0.745 33.279 1.00 94.56 191 LYS A CA 1
ATOM 1602 C C . LYS A 1 191 ? -19.196 2.133 33.887 1.00 94.56 191 LYS A C 1
ATOM 1604 O O . LYS A 1 191 ? -19.449 2.217 35.083 1.00 94.56 191 LYS A O 1
ATOM 1609 N N . GLY A 1 192 ? -19.076 3.210 33.106 1.00 93.69 192 GLY A N 1
ATOM 1610 C CA . GLY A 1 192 ? -19.116 4.580 33.624 1.00 93.69 192 GLY A CA 1
ATOM 1611 C C . GLY A 1 192 ? -17.898 4.950 34.483 1.00 93.69 192 GLY A C 1
ATOM 1612 O O . GLY A 1 192 ? -17.943 5.907 35.251 1.00 93.69 192 GLY A O 1
ATOM 1613 N N . GLU A 1 193 ? -16.795 4.206 34.368 1.00 94.94 193 GLU A N 1
ATOM 1614 C CA . GLU A 1 193 ? -15.580 4.365 35.181 1.00 94.94 193 GLU A CA 1
ATOM 1615 C C . GLU A 1 193 ? -14.452 5.068 34.406 1.00 94.94 193 GLU A C 1
ATOM 1617 O O . GLU A 1 193 ? -13.266 4.807 34.610 1.00 94.94 193 GLU A O 1
ATOM 1622 N N . GLU A 1 194 ? -14.810 5.995 33.517 1.00 92.94 194 GLU A N 1
ATOM 1623 C CA . GLU A 1 194 ? -13.896 6.697 32.603 1.00 92.94 194 GLU A CA 1
ATOM 1624 C C . GLU A 1 194 ? -12.716 7.371 33.320 1.00 92.94 194 GLU A C 1
ATOM 1626 O O . GLU A 1 194 ? -11.604 7.405 32.799 1.00 92.94 194 GLU A O 1
ATOM 1631 N N . ARG A 1 195 ? -12.916 7.840 34.559 1.00 90.81 195 ARG A N 1
ATOM 1632 C CA . ARG A 1 195 ? -11.860 8.463 35.379 1.00 90.81 195 ARG A CA 1
ATOM 1633 C C . ARG A 1 195 ? -10.672 7.532 35.641 1.00 90.81 195 ARG A C 1
ATOM 1635 O O . ARG A 1 195 ? -9.556 8.021 35.803 1.00 90.81 195 ARG A O 1
ATOM 1642 N N . LYS A 1 196 ? -10.877 6.209 35.652 1.00 91.94 196 LYS A N 1
ATOM 1643 C CA . LYS A 1 196 ? -9.792 5.226 35.827 1.00 91.94 196 LYS A CA 1
ATOM 1644 C C . LYS A 1 196 ? -8.868 5.142 34.606 1.00 91.94 196 LYS A C 1
ATOM 1646 O O . LYS A 1 196 ? -7.748 4.658 34.723 1.00 91.94 196 LYS A O 1
ATOM 1651 N N . LEU A 1 197 ? -9.290 5.672 33.456 1.00 91.75 197 LEU A N 1
ATOM 1652 C CA . LEU A 1 197 ? -8.465 5.764 32.250 1.00 91.75 197 LEU A CA 1
ATOM 1653 C C . LEU A 1 197 ? -7.505 6.963 32.276 1.00 91.75 197 LEU A C 1
ATOM 1655 O O . LEU A 1 197 ? -6.627 7.051 31.423 1.00 91.75 197 LEU A O 1
ATOM 1659 N N . ASN A 1 198 ? -7.616 7.872 33.252 1.00 88.75 198 ASN A N 1
ATOM 1660 C CA . ASN A 1 198 ? -6.789 9.082 33.304 1.00 88.75 198 ASN A CA 1
ATOM 1661 C C . ASN A 1 198 ? -5.286 8.778 33.332 1.00 88.75 198 ASN A C 1
ATOM 1663 O O . ASN A 1 198 ? -4.519 9.483 32.686 1.00 88.75 198 ASN A O 1
ATOM 1667 N N . ASN A 1 199 ? -4.860 7.730 34.042 1.00 85.50 199 ASN A N 1
ATOM 1668 C CA . ASN A 1 199 ? -3.446 7.346 34.091 1.00 85.50 199 ASN A CA 1
ATOM 1669 C C . ASN A 1 199 ? -2.949 6.868 32.719 1.00 85.50 199 ASN A C 1
ATOM 1671 O O . ASN A 1 199 ? -1.877 7.278 32.281 1.00 85.50 199 ASN A O 1
ATOM 1675 N N . LEU A 1 200 ? -3.760 6.066 32.022 1.00 85.94 200 LEU A N 1
ATOM 1676 C CA . LEU A 1 200 ? -3.479 5.587 30.666 1.00 85.94 200 LEU A CA 1
ATOM 1677 C C . LEU A 1 200 ? -3.379 6.751 29.664 1.00 85.94 200 LEU A C 1
ATOM 1679 O O . LEU A 1 200 ? -2.496 6.763 28.811 1.00 85.94 200 LEU A O 1
ATOM 1683 N N . ILE A 1 201 ? -4.261 7.747 29.788 1.00 88.12 201 ILE A N 1
ATOM 1684 C CA . ILE A 1 201 ? -4.263 8.940 28.931 1.00 88.12 201 ILE A CA 1
ATOM 1685 C C . ILE A 1 201 ? -3.037 9.817 29.218 1.00 88.12 201 ILE A C 1
ATOM 1687 O O . ILE A 1 201 ? -2.342 10.227 28.292 1.00 88.12 201 ILE A O 1
ATOM 1691 N N . LYS A 1 202 ? -2.729 10.069 30.497 1.00 85.56 202 LYS A N 1
ATOM 1692 C CA . LYS A 1 202 ? -1.585 10.899 30.915 1.00 85.56 202 LYS A CA 1
ATOM 1693 C C . LYS A 1 202 ? -0.237 10.295 30.531 1.00 85.56 202 LYS A C 1
ATOM 1695 O O . LYS A 1 202 ? 0.691 11.043 30.238 1.00 85.56 202 LYS A O 1
ATOM 1700 N N . ALA A 1 203 ? -0.128 8.967 30.489 1.00 81.25 203 ALA A N 1
ATOM 1701 C CA . ALA A 1 203 ? 1.087 8.281 30.051 1.00 81.25 203 ALA A CA 1
ATOM 1702 C C . ALA A 1 203 ? 1.494 8.630 28.603 1.00 81.25 203 ALA A C 1
ATOM 1704 O O . ALA A 1 203 ? 2.667 8.536 28.259 1.00 81.25 203 ALA A O 1
ATOM 1705 N N . ASP A 1 204 ? 0.558 9.089 27.765 1.00 74.31 204 ASP A N 1
ATOM 1706 C CA . ASP A 1 204 ? 0.827 9.543 26.392 1.00 74.31 204 ASP A CA 1
ATOM 1707 C C . ASP A 1 204 ? 1.417 10.973 26.324 1.00 74.31 204 ASP A C 1
ATOM 1709 O O . ASP A 1 204 ? 1.700 11.484 25.236 1.00 74.31 204 ASP A O 1
ATOM 1713 N N . GLY A 1 205 ? 1.611 11.631 27.476 1.00 68.62 205 GLY A N 1
ATOM 1714 C CA . GLY A 1 205 ? 2.308 12.915 27.600 1.00 68.62 205 GLY A CA 1
ATOM 1715 C C . GLY A 1 205 ? 1.559 14.116 27.015 1.00 68.62 205 GLY A C 1
ATOM 1716 O O . GLY A 1 205 ? 2.164 15.160 26.788 1.00 68.62 205 GLY A O 1
ATOM 1717 N N . ASN A 1 206 ? 0.260 13.977 26.731 1.00 70.94 206 ASN A N 1
ATOM 1718 C CA . ASN A 1 206 ? -0.597 15.051 26.231 1.00 70.94 206 ASN A CA 1
ATOM 1719 C C . ASN A 1 206 ? -1.808 15.226 27.164 1.00 70.94 206 ASN A C 1
ATOM 1721 O O . ASN A 1 206 ? -2.373 14.232 27.621 1.00 70.94 206 ASN A O 1
ATOM 1725 N N . ASP A 1 207 ? -2.263 16.467 27.362 1.00 82.56 207 ASP A N 1
ATOM 1726 C CA . ASP A 1 207 ? -3.529 16.787 28.046 1.00 82.56 207 ASP A CA 1
ATOM 1727 C C . ASP A 1 207 ? -4.733 16.496 27.134 1.00 82.56 207 ASP A C 1
ATOM 1729 O O . ASP A 1 207 ? -5.492 17.384 26.742 1.00 82.56 207 ASP A O 1
ATOM 1733 N N . PHE A 1 208 ? -4.875 15.238 26.718 1.00 88.88 208 PHE A N 1
ATOM 1734 C CA . PHE A 1 208 ? -5.999 14.800 25.903 1.00 88.88 208 PHE A CA 1
ATOM 1735 C C . PHE A 1 208 ? -7.214 14.466 26.755 1.00 88.88 208 PHE A C 1
ATOM 1737 O O . PHE A 1 208 ? -7.116 13.874 27.828 1.00 88.88 208 PHE A O 1
ATOM 1744 N N . THR A 1 209 ? -8.390 14.771 26.218 1.00 92.12 209 THR A N 1
ATOM 1745 C CA . THR A 1 209 ? -9.626 14.156 26.697 1.00 92.12 209 THR A CA 1
ATOM 1746 C C . THR A 1 209 ? -9.676 12.680 26.298 1.00 92.12 209 THR A C 1
ATOM 1748 O O . THR A 1 209 ? -8.957 12.225 25.401 1.00 92.12 209 THR A O 1
ATOM 1751 N N . LEU A 1 210 ? -10.571 11.915 26.928 1.00 92.75 210 LEU A N 1
ATOM 1752 C CA . LEU A 1 210 ? -10.796 10.507 26.590 1.00 92.75 210 LEU A CA 1
ATOM 1753 C C . LEU A 1 210 ? -11.079 10.307 25.092 1.00 92.75 210 LEU A C 1
ATOM 1755 O O . LEU A 1 210 ? -10.497 9.418 24.470 1.00 92.75 210 LEU A O 1
ATOM 1759 N N . ASN A 1 211 ? -11.933 11.148 24.495 1.00 93.94 211 ASN A N 1
ATOM 1760 C CA . ASN A 1 211 ? -12.264 11.042 23.073 1.00 93.94 211 ASN A CA 1
ATOM 1761 C C . ASN A 1 211 ? -11.059 11.392 22.186 1.00 93.94 211 ASN A C 1
ATOM 1763 O O . ASN A 1 211 ? -10.841 10.711 21.186 1.00 93.94 211 ASN A O 1
ATOM 1767 N N . GLN A 1 212 ? -10.251 12.399 22.547 1.00 94.50 212 GLN A N 1
ATOM 1768 C CA . GLN A 1 212 ? -9.026 12.737 21.808 1.00 94.50 212 GLN A CA 1
ATOM 1769 C C . GLN A 1 212 ? -8.005 11.596 21.851 1.00 94.50 212 GLN A C 1
ATOM 1771 O O . GLN A 1 212 ? -7.448 11.235 20.811 1.00 94.50 212 GLN A O 1
ATOM 1776 N N . TYR A 1 213 ? -7.801 10.997 23.027 1.00 94.00 213 TYR A N 1
ATOM 1777 C CA . TYR A 1 213 ? -6.925 9.841 23.194 1.00 94.00 213 TYR A CA 1
ATOM 1778 C C . TYR A 1 213 ? -7.419 8.644 22.374 1.00 94.00 213 TYR A C 1
ATOM 1780 O O . TYR A 1 213 ? -6.659 8.077 21.588 1.00 94.00 213 TYR A O 1
ATOM 1788 N N . ALA A 1 214 ? -8.707 8.305 22.479 1.00 94.62 214 ALA A N 1
ATOM 1789 C CA . ALA A 1 214 ? -9.313 7.204 21.735 1.00 94.62 214 ALA A CA 1
ATOM 1790 C C . ALA A 1 214 ? -9.241 7.418 20.212 1.00 94.62 214 ALA A C 1
ATOM 1792 O O . ALA A 1 214 ? -8.895 6.497 19.472 1.00 94.62 214 ALA A O 1
ATOM 1793 N N . PHE A 1 215 ? -9.500 8.643 19.741 1.00 96.25 215 PHE A N 1
ATOM 1794 C CA . PHE A 1 215 ? -9.367 9.029 18.336 1.00 96.25 215 PHE A CA 1
ATOM 1795 C C . PHE A 1 215 ? -7.928 8.881 17.833 1.00 96.25 215 PHE A C 1
ATOM 1797 O O . PHE A 1 215 ? -7.703 8.209 16.822 1.00 96.25 215 PHE A O 1
ATOM 1804 N N . LYS A 1 216 ? -6.952 9.461 18.550 1.00 94.44 216 LYS A N 1
ATOM 1805 C CA . LYS A 1 216 ? -5.526 9.347 18.215 1.00 94.44 216 LYS A CA 1
ATOM 1806 C C . LYS A 1 216 ? -5.113 7.882 18.166 1.00 94.44 216 LYS A C 1
ATOM 1808 O O . LYS A 1 216 ? -4.504 7.465 17.185 1.00 94.44 216 LYS A O 1
ATOM 1813 N N . PHE A 1 217 ? -5.458 7.105 19.191 1.00 91.88 217 PHE A N 1
ATOM 1814 C CA . PHE A 1 217 ? -5.100 5.696 19.276 1.00 91.88 217 PHE A CA 1
ATOM 1815 C C . PHE A 1 217 ? -5.707 4.892 18.122 1.00 91.88 217 PHE A C 1
ATOM 1817 O O . PHE A 1 217 ? -4.993 4.153 17.448 1.00 91.88 217 PHE A O 1
ATOM 1824 N N . ALA A 1 218 ? -7.002 5.057 17.842 1.00 94.50 218 ALA A N 1
ATOM 1825 C CA . ALA A 1 218 ? -7.665 4.372 16.735 1.00 94.50 218 ALA A CA 1
ATOM 1826 C C . ALA A 1 218 ? -7.000 4.688 15.387 1.00 94.50 218 ALA A C 1
ATOM 1828 O O . ALA A 1 218 ? -6.688 3.776 14.620 1.00 94.50 218 ALA A O 1
ATOM 1829 N N . ALA A 1 219 ? -6.721 5.972 15.133 1.00 95.00 219 ALA A N 1
ATOM 1830 C CA . ALA A 1 219 ? -6.057 6.416 13.912 1.00 95.00 219 ALA A CA 1
ATOM 1831 C C . ALA A 1 219 ? -4.640 5.839 13.795 1.00 95.00 219 ALA A C 1
ATOM 1833 O O . ALA A 1 219 ? -4.270 5.283 12.763 1.00 95.00 219 ALA A O 1
ATOM 1834 N N . PHE A 1 220 ? -3.871 5.898 14.882 1.00 90.19 220 PHE A N 1
ATOM 1835 C CA . PHE A 1 220 ? -2.508 5.381 14.954 1.00 90.19 220 PHE A CA 1
ATOM 1836 C C . PHE A 1 220 ? -2.428 3.856 14.824 1.00 90.19 220 PHE A C 1
ATOM 1838 O O . PHE A 1 220 ? -1.354 3.329 14.574 1.00 90.19 220 PHE A O 1
ATOM 1845 N N . ASN A 1 221 ? -3.530 3.127 14.977 1.00 87.94 221 ASN A N 1
ATOM 1846 C CA . ASN A 1 221 ? -3.576 1.685 14.734 1.00 87.94 221 ASN A CA 1
ATOM 1847 C C . ASN A 1 221 ? -4.198 1.325 13.383 1.00 87.94 221 ASN A C 1
ATOM 1849 O O . ASN A 1 221 ? -4.389 0.146 13.116 1.00 87.94 221 ASN A O 1
ATOM 1853 N N . GLY A 1 222 ? -4.535 2.307 12.538 1.00 91.31 222 GLY A N 1
ATOM 1854 C CA . GLY A 1 222 ? -5.160 2.062 11.239 1.00 91.31 222 GLY A CA 1
ATOM 1855 C C . GLY A 1 222 ? -6.625 1.608 11.319 1.00 91.31 222 GLY A C 1
ATOM 1856 O O . GLY A 1 222 ? -7.143 1.051 10.354 1.00 91.31 222 GLY A O 1
ATOM 1857 N N . ASN A 1 223 ? -7.314 1.827 12.445 1.00 92.94 223 ASN A N 1
ATOM 1858 C CA . ASN A 1 223 ? -8.713 1.434 12.610 1.00 92.94 223 ASN A CA 1
ATOM 1859 C C . ASN A 1 223 ? -9.662 2.545 12.142 1.00 92.94 223 ASN A C 1
ATOM 1861 O O . ASN A 1 223 ? -10.150 3.339 12.946 1.00 92.94 223 ASN A O 1
ATOM 1865 N N . ILE A 1 224 ? -9.975 2.572 10.846 1.00 94.88 224 ILE A N 1
ATOM 1866 C CA . ILE A 1 224 ? -10.850 3.597 10.256 1.00 94.88 224 ILE A CA 1
ATOM 1867 C C . ILE A 1 224 ? -12.237 3.688 10.912 1.00 94.88 224 ILE A C 1
ATOM 1869 O O . ILE A 1 224 ? -12.799 4.780 11.019 1.00 94.88 224 ILE A O 1
ATOM 1873 N N . ILE A 1 225 ? -12.797 2.567 11.370 1.00 95.50 225 ILE A N 1
ATOM 1874 C CA . ILE A 1 225 ? -14.139 2.526 11.965 1.00 95.50 225 ILE A CA 1
ATOM 1875 C C . ILE A 1 225 ? -14.121 3.229 13.323 1.00 95.50 225 ILE A C 1
ATOM 1877 O O . ILE A 1 225 ? -14.902 4.158 13.541 1.00 95.50 225 ILE A O 1
ATOM 1881 N N . ALA A 1 226 ? -13.176 2.862 14.190 1.00 96.19 226 ALA A N 1
ATOM 1882 C CA . ALA A 1 226 ? -13.001 3.516 15.481 1.00 96.19 226 ALA A CA 1
ATOM 1883 C C . ALA A 1 226 ? -12.557 4.980 15.329 1.00 96.19 226 ALA A C 1
ATOM 1885 O O . ALA A 1 226 ? -13.058 5.848 16.042 1.00 96.19 226 ALA A O 1
ATOM 1886 N N . THR A 1 227 ? -11.691 5.294 14.359 1.00 97.44 227 THR A N 1
ATOM 1887 C CA . THR A 1 227 ? -11.287 6.678 14.065 1.00 97.44 227 THR A CA 1
ATOM 1888 C C . THR A 1 227 ? -12.495 7.549 13.743 1.00 97.44 227 THR A C 1
ATOM 1890 O O . THR A 1 227 ? -12.649 8.611 14.342 1.00 97.44 227 THR A O 1
ATOM 1893 N N . LYS A 1 228 ? -13.377 7.106 12.836 1.00 97.38 228 LYS A N 1
ATOM 1894 C CA . LYS A 1 228 ? -14.604 7.841 12.491 1.00 97.38 228 LYS A CA 1
ATOM 1895 C C . LYS A 1 228 ? -15.522 8.003 13.699 1.00 97.38 228 LYS A C 1
ATOM 1897 O O . LYS A 1 228 ? -16.008 9.105 13.941 1.00 97.38 228 LYS A O 1
ATOM 1902 N N . TYR A 1 229 ? -15.715 6.928 14.463 1.00 96.81 229 TYR A N 1
ATOM 1903 C CA . TYR A 1 229 ? -16.569 6.933 15.649 1.00 96.81 229 TYR A CA 1
ATOM 1904 C C . TYR A 1 229 ? -16.106 7.964 16.688 1.00 96.81 229 TYR A C 1
ATOM 1906 O O . TYR A 1 229 ? -16.883 8.826 17.096 1.00 96.81 229 TYR A O 1
ATOM 1914 N N . PHE A 1 230 ? -14.831 7.930 17.086 1.00 96.56 230 PHE A N 1
ATOM 1915 C CA . PHE A 1 230 ? -14.319 8.860 18.094 1.00 96.56 230 PHE A CA 1
ATOM 1916 C C . PHE A 1 230 ? -14.168 10.284 17.558 1.00 96.56 230 PHE A C 1
ATOM 1918 O O . PHE A 1 230 ? -14.418 11.223 18.305 1.00 96.56 230 PHE A O 1
ATOM 1925 N N . PHE A 1 231 ? -13.865 10.468 16.268 1.00 97.19 231 PHE A N 1
ATOM 1926 C CA . PHE A 1 231 ? -13.818 11.799 15.655 1.00 97.19 231 PHE A CA 1
ATOM 1927 C C . PHE A 1 231 ? -15.161 12.536 15.742 1.00 97.19 231 PHE A C 1
ATOM 1929 O O . PHE A 1 231 ? -15.201 13.723 16.064 1.00 97.19 231 PHE A O 1
ATOM 1936 N N . GLN A 1 232 ? -16.273 11.832 15.501 1.00 96.81 232 GLN A N 1
ATOM 1937 C CA . GLN A 1 232 ? -17.617 12.412 15.605 1.00 96.81 232 GLN A CA 1
ATOM 1938 C C . GLN A 1 232 ? -17.941 12.904 17.022 1.00 96.81 232 GLN A C 1
ATOM 1940 O O . GLN A 1 232 ? -18.719 13.842 17.168 1.00 96.81 232 GLN A O 1
ATOM 1945 N N . ARG A 1 233 ? -17.313 12.318 18.046 1.00 95.56 233 ARG A N 1
ATOM 1946 C CA . ARG A 1 233 ? -17.489 12.684 19.460 1.00 95.56 233 ARG A CA 1
ATOM 1947 C C . ARG A 1 233 ? -16.578 13.821 19.920 1.00 95.56 233 ARG A C 1
ATOM 1949 O O . ARG A 1 233 ? -16.747 14.290 21.040 1.00 95.56 233 ARG A O 1
ATOM 1956 N N . LEU A 1 234 ? -15.626 14.246 19.089 1.00 96.38 234 LEU A N 1
ATOM 1957 C CA . LEU A 1 234 ? -14.784 15.400 19.390 1.00 96.38 234 LEU A CA 1
ATOM 1958 C C . LEU A 1 234 ? -15.566 16.700 19.214 1.00 96.38 234 LEU A C 1
ATOM 1960 O O . LEU A 1 234 ? -16.285 16.858 18.218 1.00 96.38 234 LEU A O 1
ATOM 1964 N N . THR A 1 235 ? -15.352 17.645 20.125 1.00 96.19 235 THR A N 1
ATOM 1965 C CA . THR A 1 235 ? -15.792 19.035 19.970 1.00 96.19 235 THR A CA 1
ATOM 1966 C C . THR A 1 235 ? -15.009 19.731 18.855 1.00 96.19 235 THR A C 1
ATOM 1968 O O . THR A 1 235 ? -13.970 19.251 18.395 1.00 96.19 235 THR A O 1
ATOM 1971 N N . PHE A 1 236 ? -15.495 20.889 18.404 1.00 94.75 236 PHE A N 1
ATOM 1972 C CA . PHE A 1 236 ? -14.797 21.687 17.394 1.00 94.75 236 PHE A CA 1
ATOM 1973 C C . PHE A 1 236 ? -13.366 22.052 17.833 1.00 94.75 236 PHE A C 1
ATOM 1975 O O . PHE A 1 236 ? -12.413 21.827 17.090 1.00 94.75 236 PHE A O 1
ATOM 1982 N N . GLU A 1 237 ? -13.205 22.525 19.070 1.00 94.00 237 GLU A N 1
ATOM 1983 C CA . GLU A 1 237 ? -11.902 22.897 19.631 1.00 94.00 237 GLU A CA 1
ATOM 1984 C C . GLU A 1 237 ? -10.949 21.704 19.746 1.00 94.00 237 GLU A C 1
ATOM 1986 O O . GLU A 1 237 ? -9.753 21.821 19.476 1.00 94.00 237 GLU A O 1
ATOM 1991 N N . GLU A 1 238 ? -11.466 20.537 20.138 1.00 94.38 238 GLU A N 1
ATOM 1992 C CA . GLU A 1 238 ? -10.665 19.319 20.227 1.00 94.38 238 GLU A CA 1
ATOM 1993 C C . GLU A 1 238 ? -10.140 18.887 18.857 1.00 94.38 238 GLU A C 1
ATOM 1995 O O . GLU A 1 238 ? -8.981 18.471 18.768 1.00 94.38 238 GLU A O 1
ATOM 2000 N N . ARG A 1 239 ? -10.968 18.998 17.805 1.00 94.44 239 ARG A N 1
ATOM 2001 C CA . ARG A 1 239 ? -10.588 18.678 16.420 1.00 94.44 239 ARG A CA 1
ATOM 2002 C C . ARG A 1 239 ? -9.492 19.611 15.924 1.00 94.44 239 ARG A C 1
ATOM 2004 O O . ARG A 1 239 ? -8.467 19.118 15.457 1.00 94.44 239 ARG A O 1
ATOM 2011 N N . GLU A 1 240 ? -9.672 20.922 16.079 1.00 91.12 240 GLU A N 1
ATOM 2012 C CA . GLU A 1 240 ? -8.677 21.926 15.676 1.00 91.12 240 GLU A CA 1
ATOM 2013 C C . GLU A 1 240 ? -7.316 21.681 16.348 1.00 91.12 240 GLU A C 1
ATOM 2015 O O . GLU A 1 240 ? -6.272 21.753 15.698 1.00 91.12 240 GLU A O 1
ATOM 2020 N N . LYS A 1 241 ? -7.311 21.291 17.631 1.00 90.88 241 LYS A N 1
ATOM 2021 C CA . LYS A 1 241 ? -6.075 21.030 18.388 1.00 90.88 241 LYS A CA 1
ATOM 2022 C C . LYS A 1 241 ? -5.330 19.763 17.958 1.00 90.88 241 LYS A C 1
ATOM 2024 O O . LYS A 1 241 ? -4.100 19.747 18.008 1.00 90.88 241 LYS A O 1
ATOM 2029 N N . CYS A 1 242 ? -6.025 18.679 17.595 1.00 92.75 242 CYS A N 1
ATOM 2030 C CA . CYS A 1 242 ? -5.380 17.368 17.425 1.00 92.75 242 CYS A CA 1
ATOM 2031 C C . CYS A 1 242 ? -5.295 16.864 15.977 1.00 92.75 242 CYS A C 1
ATOM 2033 O O . CYS A 1 242 ? -4.407 16.061 15.680 1.00 92.75 242 CYS A O 1
ATOM 2035 N N . LEU A 1 243 ? -6.164 17.319 15.067 1.00 94.75 243 LEU A N 1
ATOM 2036 C CA . LEU A 1 243 ? -6.369 16.673 13.767 1.00 94.75 243 LEU A CA 1
ATOM 2037 C C . LEU A 1 243 ? -5.098 16.631 12.901 1.00 94.75 243 LEU A C 1
ATOM 2039 O O . LEU A 1 243 ? -4.731 15.562 12.409 1.00 94.75 243 LEU A O 1
ATOM 2043 N N . VAL A 1 244 ? -4.376 17.752 12.775 1.00 95.06 244 VAL A N 1
ATOM 2044 C CA . VAL A 1 244 ? -3.114 17.817 12.009 1.00 95.06 244 VAL A CA 1
ATOM 2045 C C . VAL A 1 244 ? -2.063 16.875 12.601 1.00 95.06 244 VAL A C 1
ATOM 2047 O O . VAL A 1 244 ? -1.469 16.081 11.873 1.00 95.06 244 VAL A O 1
ATOM 2050 N N . LYS A 1 245 ? -1.867 16.914 13.927 1.00 93.81 245 LYS A N 1
ATOM 2051 C CA . LYS A 1 245 ? -0.885 16.073 14.633 1.00 93.81 245 LYS A CA 1
ATOM 2052 C C . LYS A 1 245 ? -1.204 14.588 14.458 1.00 93.81 245 LYS A C 1
ATOM 2054 O O . LYS A 1 245 ? -0.307 13.787 14.212 1.00 93.81 245 LYS A O 1
ATOM 2059 N N . VAL A 1 246 ? -2.480 14.209 14.552 1.00 95.25 246 VAL A N 1
ATOM 2060 C CA . VAL A 1 246 ? -2.918 12.821 14.344 1.00 95.25 246 VAL A CA 1
ATOM 2061 C C . VAL A 1 246 ? -2.668 12.382 12.903 1.00 95.25 246 VAL A C 1
ATOM 2063 O O . VAL A 1 246 ? -2.098 11.312 12.702 1.00 95.25 246 VAL A O 1
ATOM 2066 N N . ALA A 1 247 ? -3.006 13.205 11.908 1.00 96.00 247 ALA A N 1
ATOM 2067 C CA . ALA A 1 247 ? -2.737 12.889 10.507 1.00 96.00 247 ALA A CA 1
ATOM 2068 C C . ALA A 1 247 ? -1.232 12.699 10.238 1.00 96.00 247 ALA A C 1
ATOM 2070 O O . ALA A 1 247 ? -0.842 11.695 9.645 1.00 96.00 247 ALA A O 1
ATOM 2071 N N . 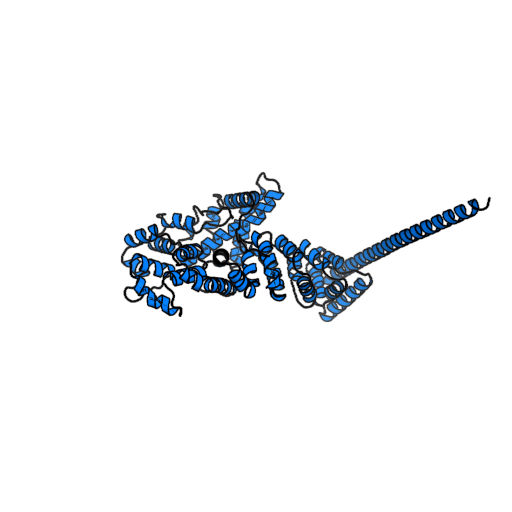GLN A 1 248 ? -0.377 13.586 10.753 1.00 94.25 248 GLN A N 1
ATOM 2072 C CA . GLN A 1 248 ? 1.082 13.449 10.648 1.00 94.25 248 GLN A CA 1
ATOM 2073 C C . GLN A 1 248 ? 1.592 12.160 11.307 1.00 94.25 248 GLN A C 1
ATOM 2075 O O . GLN A 1 248 ? 2.385 11.438 10.706 1.00 94.25 248 GLN A O 1
ATOM 2080 N N . ASN A 1 249 ? 1.093 11.818 12.499 1.00 91.94 249 ASN A N 1
ATOM 2081 C CA . ASN A 1 249 ? 1.463 10.580 13.190 1.00 91.94 249 ASN A CA 1
ATOM 2082 C C . ASN A 1 249 ? 1.065 9.327 12.399 1.00 91.94 249 ASN A C 1
ATOM 2084 O O . ASN A 1 249 ? 1.811 8.350 12.395 1.00 91.94 249 ASN A O 1
ATOM 2088 N N . VAL A 1 250 ? -0.087 9.345 11.719 1.00 93.88 250 VAL A N 1
ATOM 2089 C CA . VAL A 1 250 ? -0.523 8.240 10.849 1.00 93.88 250 VAL A CA 1
ATOM 2090 C C . VAL A 1 250 ? 0.435 8.074 9.672 1.00 93.88 250 VAL A C 1
ATOM 2092 O O . VAL A 1 250 ? 0.853 6.949 9.390 1.00 93.88 250 VAL A O 1
ATOM 2095 N N . VAL A 1 251 ? 0.839 9.171 9.019 1.00 91.94 251 VAL A N 1
ATOM 2096 C CA . VAL A 1 251 ? 1.813 9.115 7.915 1.00 91.94 251 VAL A CA 1
ATOM 2097 C C . VAL A 1 251 ? 3.182 8.641 8.403 1.00 91.94 251 VAL A C 1
ATOM 2099 O O . VAL A 1 251 ? 3.797 7.772 7.783 1.00 91.94 251 VAL A O 1
ATOM 2102 N N . TYR A 1 252 ? 3.640 9.162 9.543 1.00 88.81 252 TYR A N 1
ATOM 2103 C CA . TYR A 1 252 ? 4.898 8.755 10.157 1.00 88.81 252 TYR A CA 1
ATOM 2104 C C . TYR A 1 252 ? 4.890 7.266 10.491 1.00 88.81 252 TYR A C 1
ATOM 2106 O O . TYR A 1 252 ? 5.784 6.542 10.074 1.00 88.81 252 TYR A O 1
ATOM 2114 N N . LYS A 1 253 ? 3.854 6.763 11.167 1.00 85.94 253 LYS A N 1
ATOM 2115 C CA . LYS A 1 253 ? 3.773 5.343 11.517 1.00 85.94 253 LYS A CA 1
ATOM 2116 C C . LYS A 1 253 ? 3.709 4.448 10.286 1.00 85.94 253 LYS A C 1
ATOM 2118 O O . LYS A 1 253 ? 4.421 3.449 10.224 1.00 85.94 253 LYS A O 1
ATOM 2123 N N . ARG A 1 254 ? 2.942 4.845 9.265 1.00 83.75 254 ARG A N 1
ATOM 2124 C CA . ARG A 1 254 ? 2.862 4.138 7.978 1.00 83.75 254 ARG A CA 1
ATOM 2125 C C . ARG A 1 254 ? 4.242 3.870 7.367 1.00 83.75 254 ARG A C 1
ATOM 2127 O O . ARG A 1 254 ? 4.428 2.810 6.770 1.00 83.75 254 ARG A O 1
ATOM 2134 N N . ARG A 1 255 ? 5.204 4.784 7.537 1.00 77.56 255 ARG A N 1
ATOM 2135 C CA . ARG A 1 255 ? 6.590 4.626 7.062 1.00 77.56 255 ARG A CA 1
ATOM 2136 C C . ARG A 1 255 ? 7.287 3.390 7.641 1.00 77.56 255 ARG A C 1
ATOM 2138 O O . ARG A 1 255 ? 8.073 2.776 6.930 1.00 77.56 255 ARG A O 1
ATOM 2145 N N . PHE A 1 256 ? 7.013 3.025 8.893 1.00 70.50 256 PHE A N 1
ATOM 2146 C CA . PHE A 1 256 ? 7.747 1.973 9.613 1.00 70.50 256 PHE A CA 1
ATOM 2147 C C . PHE A 1 256 ? 7.086 0.595 9.553 1.00 70.50 256 PHE A C 1
ATOM 2149 O O . PHE A 1 256 ? 7.727 -0.402 9.879 1.00 70.50 256 PHE A O 1
ATOM 2156 N N . VAL A 1 257 ? 5.839 0.515 9.081 1.00 63.72 257 VAL A N 1
ATOM 2157 C CA . VAL A 1 257 ? 5.077 -0.745 9.016 1.00 63.72 257 VAL A CA 1
ATOM 2158 C C . VAL A 1 257 ? 5.779 -1.799 8.142 1.00 63.72 257 VAL A C 1
ATOM 2160 O O . VAL A 1 257 ? 5.658 -2.980 8.420 1.00 63.72 257 VAL A O 1
ATOM 2163 N N . SER A 1 258 ? 6.592 -1.420 7.144 1.00 54.62 258 SER A N 1
ATOM 2164 C CA . SER A 1 258 ? 7.339 -2.397 6.326 1.00 54.62 258 SER A CA 1
ATOM 2165 C C . SER A 1 258 ? 8.561 -3.024 7.013 1.00 54.62 258 SER A C 1
ATOM 2167 O O . SER A 1 258 ? 9.118 -3.975 6.477 1.00 54.62 258 SER A O 1
ATOM 2169 N N . VAL A 1 259 ? 9.010 -2.486 8.152 1.00 43.50 259 VAL A N 1
ATOM 2170 C CA . VAL A 1 259 ? 10.212 -2.944 8.883 1.00 43.50 259 VAL A CA 1
ATOM 2171 C C . VAL A 1 259 ? 9.836 -3.679 10.181 1.00 43.50 259 VAL A C 1
ATOM 2173 O O . VAL A 1 259 ? 10.613 -4.475 10.698 1.00 43.50 259 VAL A O 1
ATOM 2176 N N . MET A 1 260 ? 8.627 -3.437 10.695 1.00 43.38 260 MET A N 1
ATOM 2177 C CA . MET A 1 260 ? 8.186 -3.777 12.055 1.00 43.38 260 MET A CA 1
ATOM 2178 C C . MET A 1 260 ? 7.099 -4.867 12.120 1.00 43.38 260 MET A C 1
ATOM 2180 O O . MET A 1 260 ? 6.444 -5.009 13.149 1.00 43.38 260 MET A O 1
ATOM 2184 N N . ASP A 1 261 ? 6.916 -5.676 11.073 1.00 48.62 261 ASP A N 1
ATOM 2185 C CA . ASP A 1 261 ? 5.884 -6.738 11.023 1.00 48.62 261 ASP A CA 1
ATOM 2186 C C . ASP A 1 261 ? 6.094 -7.889 12.043 1.00 48.62 261 ASP A C 1
ATOM 2188 O O . ASP A 1 261 ? 5.330 -8.853 12.076 1.00 48.62 261 ASP A O 1
ATOM 2192 N N . TYR A 1 262 ? 7.105 -7.792 12.913 1.00 41.97 262 TYR A N 1
ATOM 2193 C CA . TYR A 1 262 ? 7.376 -8.748 13.989 1.00 41.97 262 TYR A CA 1
ATOM 2194 C C . TYR A 1 262 ? 6.673 -8.416 15.321 1.00 41.97 262 TYR A C 1
ATOM 2196 O O . TYR A 1 262 ? 6.668 -9.259 16.218 1.00 41.97 262 TYR A O 1
ATOM 2204 N N . CYS A 1 263 ? 6.045 -7.239 15.470 1.00 39.06 263 CYS A N 1
ATOM 2205 C CA . CYS A 1 263 ? 5.428 -6.815 16.734 1.00 39.06 263 CYS A CA 1
ATOM 2206 C C . CYS A 1 263 ? 3.901 -6.595 16.637 1.00 39.06 263 CYS A C 1
ATOM 2208 O O . CYS A 1 263 ? 3.425 -5.648 16.029 1.00 39.06 263 CYS A O 1
ATOM 2210 N N . GLN A 1 264 ? 3.171 -7.510 17.286 1.00 44.91 264 GLN A N 1
ATOM 2211 C CA . GLN A 1 264 ? 1.808 -7.465 17.852 1.00 44.91 264 GLN A CA 1
ATOM 2212 C C . GLN A 1 264 ? 0.743 -6.485 17.283 1.00 44.91 264 GLN A C 1
ATOM 2214 O O . GLN A 1 264 ? 0.730 -5.299 17.578 1.00 44.91 264 GLN A O 1
ATOM 2219 N N . ILE A 1 265 ? -0.285 -7.081 16.659 1.00 52.09 265 ILE A N 1
ATOM 2220 C CA . ILE A 1 265 ? -1.710 -6.672 16.652 1.00 52.09 265 ILE A CA 1
ATOM 2221 C C . ILE A 1 265 ? -2.040 -5.239 16.173 1.00 52.09 265 ILE A C 1
ATOM 2223 O O . ILE A 1 265 ? -2.881 -4.551 16.751 1.00 52.09 265 ILE A O 1
ATOM 2227 N N . GLU A 1 266 ? -1.450 -4.798 15.066 1.00 54.59 266 GLU A N 1
ATOM 2228 C CA . GLU A 1 266 ? -1.880 -3.580 14.360 1.00 54.59 266 GLU A CA 1
ATOM 2229 C C . GLU A 1 266 ? -2.706 -3.920 13.110 1.00 54.59 266 GLU A C 1
ATOM 2231 O O . GLU A 1 266 ? -2.569 -5.012 12.550 1.00 54.59 266 GLU A O 1
ATOM 2236 N N . PHE A 1 267 ? -3.586 -3.013 12.651 1.00 55.44 267 PHE A N 1
ATOM 2237 C CA . PHE A 1 267 ? -4.254 -3.225 11.362 1.00 55.44 267 PHE A CA 1
ATOM 2238 C C . PHE A 1 267 ? -3.208 -3.274 10.248 1.00 55.44 267 PHE A C 1
ATOM 2240 O O . PHE A 1 267 ? -2.233 -2.524 10.246 1.00 55.44 267 PHE A O 1
ATOM 2247 N N . HIS A 1 268 ? -3.444 -4.137 9.259 1.00 66.50 268 HIS A N 1
ATOM 2248 C CA . HIS A 1 268 ? -2.599 -4.239 8.072 1.00 66.50 268 HIS A CA 1
ATOM 2249 C C . HIS A 1 268 ? -2.364 -2.856 7.438 1.00 66.50 268 HIS A C 1
ATOM 2251 O O . HIS A 1 268 ? -3.247 -2.000 7.503 1.00 66.50 268 HIS A O 1
ATOM 2257 N N . LYS A 1 269 ? -1.234 -2.675 6.729 1.00 67.88 269 LYS A N 1
ATOM 2258 C CA . LYS A 1 269 ? -0.853 -1.485 5.929 1.00 67.88 269 LYS A CA 1
ATOM 2259 C C . LYS A 1 269 ? -2.062 -0.645 5.446 1.00 67.88 269 LYS A C 1
ATOM 2261 O O . LYS A 1 269 ? -2.095 0.565 5.617 1.00 67.88 269 LYS A O 1
ATOM 2266 N N . ARG A 1 270 ? -3.054 -1.296 4.835 1.00 75.69 270 ARG A N 1
ATOM 2267 C CA . ARG A 1 270 ? -4.262 -0.676 4.271 1.00 75.69 270 ARG A CA 1
ATOM 2268 C C . ARG A 1 270 ? -5.057 0.174 5.276 1.00 75.69 270 ARG A C 1
ATOM 2270 O O . ARG A 1 270 ? -5.499 1.254 4.907 1.00 75.69 270 ARG A O 1
ATOM 2277 N N . GLY A 1 271 ? -5.211 -0.274 6.522 1.00 84.75 271 GLY A N 1
ATOM 2278 C CA . GLY A 1 271 ? -5.983 0.444 7.541 1.00 84.75 271 GLY A CA 1
ATOM 2279 C C . GLY A 1 271 ? -5.459 1.862 7.781 1.00 84.75 271 GLY A C 1
ATOM 2280 O O . GLY A 1 271 ? -6.231 2.811 7.888 1.00 84.75 271 GLY A O 1
ATOM 2281 N N . PHE A 1 272 ? -4.137 2.037 7.741 1.00 89.19 272 PHE A N 1
ATOM 2282 C CA . PHE A 1 272 ? -3.510 3.355 7.818 1.00 89.19 272 PHE A CA 1
ATOM 2283 C C . PHE A 1 272 ? -3.827 4.243 6.615 1.00 89.19 272 PHE A C 1
ATOM 2285 O O . PHE A 1 272 ? -4.001 5.443 6.792 1.00 89.19 272 PHE A O 1
ATOM 2292 N N . THR A 1 273 ? -3.910 3.681 5.407 1.00 91.50 273 THR A N 1
ATOM 2293 C CA . THR A 1 273 ? -4.289 4.438 4.205 1.00 91.50 273 THR A CA 1
ATOM 2294 C C . THR A 1 273 ? -5.748 4.882 4.285 1.00 91.50 273 THR A C 1
ATOM 2296 O O . THR A 1 273 ? -6.026 6.057 4.067 1.00 91.50 273 THR A O 1
ATOM 2299 N N . ASP A 1 274 ? -6.664 3.993 4.683 1.00 93.12 274 ASP A N 1
ATOM 2300 C CA . ASP A 1 274 ? -8.083 4.333 4.860 1.00 93.12 274 ASP A CA 1
ATOM 2301 C C . ASP A 1 274 ? -8.259 5.449 5.914 1.00 93.12 274 ASP A C 1
ATOM 2303 O O . ASP A 1 274 ? -9.010 6.405 5.696 1.00 93.12 274 ASP A O 1
ATOM 2307 N N . VAL A 1 275 ? -7.527 5.362 7.037 1.00 95.62 275 VAL A N 1
ATOM 2308 C CA . VAL A 1 275 ? -7.451 6.418 8.063 1.00 95.62 275 VAL A CA 1
ATOM 2309 C C . VAL A 1 275 ? -6.886 7.709 7.488 1.00 95.62 275 VAL A C 1
ATOM 2311 O O . VAL A 1 275 ? -7.511 8.753 7.648 1.00 95.62 275 VAL A O 1
ATOM 2314 N N . LEU A 1 276 ? -5.735 7.662 6.819 1.00 94.94 276 LEU A N 1
ATOM 2315 C CA . LEU A 1 276 ? -5.079 8.849 6.280 1.00 94.94 276 LEU A CA 1
ATOM 2316 C C . LEU A 1 276 ? -5.983 9.583 5.293 1.00 94.94 276 LEU A C 1
ATOM 2318 O O . LEU A 1 276 ? -6.178 10.784 5.441 1.00 94.94 276 LEU A O 1
ATOM 2322 N N . VAL A 1 277 ? -6.569 8.866 4.332 1.00 94.56 277 VAL A N 1
ATOM 2323 C CA . VAL A 1 277 ? -7.495 9.442 3.352 1.00 94.56 277 VAL A CA 1
ATOM 2324 C C . VAL A 1 277 ? -8.650 10.132 4.065 1.00 94.56 277 VAL A C 1
ATOM 2326 O O . VAL A 1 277 ? -8.937 11.295 3.789 1.00 94.56 277 VAL A O 1
ATOM 2329 N N . TYR A 1 278 ? -9.269 9.463 5.042 1.00 95.88 278 TYR A N 1
ATOM 2330 C CA . TYR A 1 278 ? -10.325 10.080 5.834 1.00 95.88 278 TYR A CA 1
ATOM 2331 C C . TYR A 1 278 ? -9.846 11.356 6.533 1.00 95.88 278 TYR A C 1
ATOM 2333 O O . TYR A 1 278 ? -10.482 12.394 6.377 1.00 95.88 278 TYR A O 1
ATOM 2341 N N . LEU A 1 279 ? -8.717 11.326 7.240 1.00 96.25 279 LEU A N 1
ATOM 2342 C CA . LEU A 1 279 ? -8.192 12.505 7.932 1.00 96.25 279 LEU A CA 1
ATOM 2343 C C . LEU A 1 279 ? -7.889 13.651 6.961 1.00 96.25 279 LEU A C 1
ATOM 2345 O O . LEU A 1 279 ? -8.272 14.784 7.237 1.00 96.25 279 LEU A O 1
ATOM 2349 N N . LEU A 1 280 ? -7.297 13.363 5.798 1.00 94.81 280 LEU A N 1
ATOM 2350 C CA . LEU A 1 280 ? -7.042 14.363 4.761 1.00 94.81 280 LEU A CA 1
ATOM 2351 C C . LEU A 1 280 ? -8.338 15.032 4.283 1.00 94.81 280 LEU A C 1
ATOM 2353 O O . LEU A 1 280 ? -8.341 16.244 4.089 1.00 94.81 280 LEU A O 1
ATOM 2357 N N . THR A 1 281 ? -9.455 14.300 4.163 1.00 94.12 281 THR A N 1
ATOM 2358 C CA . THR A 1 281 ? -10.755 14.921 3.826 1.00 94.12 281 THR A CA 1
ATOM 2359 C C . THR A 1 281 ? -11.285 15.854 4.916 1.00 94.12 281 THR A C 1
ATOM 2361 O O . THR A 1 281 ? -12.021 16.790 4.602 1.00 94.12 281 THR A O 1
ATOM 2364 N N . GLN A 1 282 ? -10.913 15.631 6.181 1.00 94.75 282 GLN A N 1
ATOM 2365 C CA . GLN A 1 282 ? -11.349 16.467 7.303 1.00 94.75 282 GLN A CA 1
ATOM 2366 C C . GLN A 1 282 ? -10.517 17.748 7.448 1.00 94.75 282 GLN A C 1
ATOM 2368 O O . GLN A 1 282 ? -11.004 18.725 8.006 1.00 94.75 282 GLN A O 1
ATOM 2373 N N . LEU A 1 283 ? -9.285 17.765 6.935 1.00 94.31 283 LEU A N 1
ATOM 2374 C CA . LEU A 1 283 ? -8.407 18.934 6.990 1.00 94.31 283 LEU A CA 1
ATOM 2375 C C . LEU A 1 283 ? -8.868 20.035 6.029 1.00 94.31 283 LEU A C 1
ATOM 2377 O O . LEU A 1 283 ? -9.437 19.770 4.965 1.00 94.31 283 LEU A O 1
ATOM 2381 N N . ASN A 1 284 ? -8.590 21.287 6.387 1.00 93.38 284 ASN A N 1
ATOM 2382 C CA . ASN A 1 284 ? -8.695 22.402 5.450 1.00 93.38 284 ASN A CA 1
ATOM 2383 C C . ASN A 1 284 ? -7.470 22.460 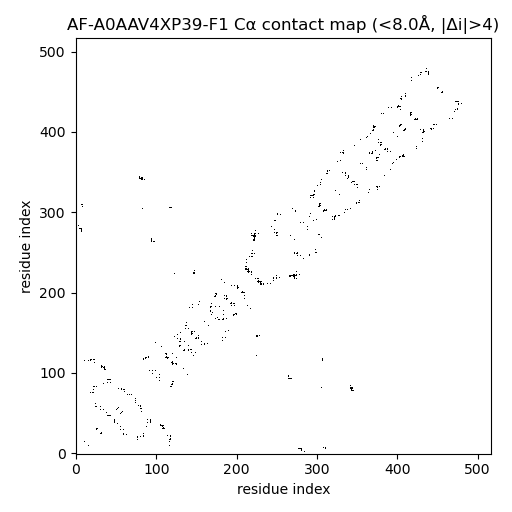4.514 1.00 93.38 284 ASN A C 1
ATOM 2385 O O . ASN A 1 284 ? -6.509 21.704 4.670 1.00 93.38 284 ASN A O 1
ATOM 2389 N N . ARG A 1 285 ? -7.510 23.356 3.524 1.00 91.25 285 ARG A N 1
ATOM 2390 C CA . ARG A 1 285 ? -6.473 23.478 2.488 1.00 91.25 285 ARG A CA 1
ATOM 2391 C C . ARG A 1 285 ? -5.078 23.749 3.061 1.00 91.25 285 ARG A C 1
ATOM 2393 O O . ARG A 1 285 ? -4.131 23.055 2.705 1.00 91.25 285 ARG A O 1
ATOM 2400 N N . GLU A 1 286 ? -4.957 24.718 3.965 1.00 93.06 286 GLU A N 1
ATOM 2401 C CA . GLU A 1 286 ? -3.668 25.098 4.559 1.00 93.06 286 GLU A CA 1
ATOM 2402 C C . GLU A 1 286 ? -3.087 23.966 5.409 1.00 93.06 286 GLU A C 1
ATOM 2404 O O . GLU A 1 286 ? -1.892 23.668 5.367 1.00 93.06 286 GLU A O 1
ATOM 2409 N N . GLN A 1 287 ? -3.953 23.263 6.136 1.00 94.62 287 GLN A N 1
ATOM 2410 C CA . GLN A 1 287 ? -3.554 22.098 6.907 1.00 94.62 287 GLN A CA 1
ATOM 2411 C C . GLN A 1 287 ? -3.113 20.929 6.009 1.00 94.62 287 GLN A C 1
ATOM 2413 O O . GLN A 1 287 ? -2.101 20.298 6.310 1.00 94.62 287 GLN A O 1
ATOM 2418 N N . GLN A 1 288 ? -3.828 20.641 4.911 1.00 94.81 288 GLN A N 1
ATOM 2419 C CA . GLN A 1 288 ? -3.414 19.627 3.929 1.00 94.81 288 GLN A CA 1
ATOM 2420 C C . GLN A 1 288 ? -2.036 19.965 3.356 1.00 94.81 288 GLN A C 1
ATOM 2422 O O . GLN A 1 288 ? -1.131 19.131 3.407 1.00 94.81 288 GLN A O 1
ATOM 2427 N N . ARG A 1 289 ? -1.853 21.209 2.898 1.00 93.56 289 ARG A N 1
ATOM 2428 C CA . ARG A 1 289 ? -0.584 21.705 2.360 1.00 93.56 289 ARG A CA 1
ATOM 2429 C C . ARG A 1 289 ? 0.569 21.493 3.338 1.00 93.56 289 ARG A C 1
ATOM 2431 O O . ARG A 1 289 ? 1.582 20.914 2.959 1.00 93.56 289 ARG A O 1
ATOM 2438 N N . LYS A 1 290 ? 0.389 21.861 4.610 1.00 94.25 290 LYS A N 1
ATOM 2439 C CA . LYS A 1 290 ? 1.402 21.656 5.658 1.00 94.25 290 LYS A CA 1
ATOM 2440 C C . LYS A 1 290 ? 1.807 20.187 5.811 1.00 94.25 290 LYS A C 1
ATOM 2442 O O . LYS A 1 290 ? 2.956 19.882 6.127 1.00 94.25 290 LYS A O 1
ATOM 2447 N N . ILE A 1 291 ? 0.873 19.254 5.636 1.00 94.31 291 ILE A N 1
ATOM 2448 C CA . ILE A 1 291 ? 1.193 17.824 5.681 1.00 94.31 291 ILE A CA 1
ATOM 2449 C C . ILE A 1 291 ? 1.922 17.400 4.402 1.00 94.31 291 ILE A C 1
ATOM 2451 O O . ILE A 1 291 ? 2.892 16.651 4.494 1.00 94.31 291 ILE A O 1
ATOM 2455 N N . PHE A 1 292 ? 1.515 17.896 3.233 1.00 94.56 292 PHE A N 1
ATOM 2456 C CA . PHE A 1 292 ? 2.158 17.569 1.957 1.00 94.56 292 PHE A CA 1
ATOM 2457 C C . PHE A 1 292 ? 3.615 18.028 1.924 1.00 94.56 292 PHE A C 1
ATOM 2459 O O . PHE A 1 292 ? 4.481 17.228 1.591 1.00 94.56 292 PHE A O 1
ATOM 2466 N N . GLU A 1 293 ? 3.900 19.244 2.390 1.00 93.88 293 GLU A N 1
ATOM 2467 C CA . GLU A 1 293 ? 5.259 19.799 2.483 1.00 93.88 293 GLU A CA 1
ATOM 2468 C C . GLU A 1 293 ? 6.229 18.901 3.263 1.00 93.88 293 GLU A C 1
ATOM 2470 O O . GLU A 1 293 ? 7.412 18.847 2.948 1.00 93.88 293 GLU A O 1
ATOM 2475 N N . ASN A 1 294 ? 5.734 18.167 4.262 1.00 92.44 294 ASN A N 1
ATOM 2476 C CA . ASN A 1 294 ? 6.568 17.318 5.113 1.00 92.44 294 ASN A CA 1
ATOM 2477 C C . ASN A 1 294 ? 6.542 15.834 4.718 1.00 92.44 294 ASN A C 1
ATOM 2479 O O . ASN A 1 294 ? 7.410 15.072 5.142 1.00 92.44 294 ASN A O 1
ATOM 2483 N N . TYR A 1 295 ? 5.524 15.394 3.971 1.00 94.25 295 TYR A N 1
ATOM 2484 C CA . TYR A 1 295 ? 5.240 13.969 3.800 1.00 94.25 295 TYR A CA 1
ATOM 2485 C C . TYR A 1 295 ? 4.729 13.561 2.405 1.00 94.25 295 TYR A C 1
ATOM 2487 O O . TYR A 1 295 ? 4.183 12.463 2.274 1.00 94.25 295 TYR A O 1
ATOM 2495 N N . ALA A 1 296 ? 4.901 14.381 1.362 1.00 94.75 296 ALA A N 1
ATOM 2496 C CA . ALA A 1 296 ? 4.386 14.121 0.008 1.00 94.75 296 ALA A CA 1
ATOM 2497 C C . ALA A 1 296 ? 4.675 12.699 -0.502 1.00 94.75 296 ALA A C 1
ATOM 2499 O O . ALA A 1 296 ? 3.748 11.976 -0.875 1.00 94.75 296 ALA A O 1
ATOM 2500 N N . TYR A 1 297 ? 5.935 12.255 -0.420 1.00 94.00 297 TYR A N 1
ATOM 2501 C CA . TYR A 1 297 ? 6.338 10.888 -0.762 1.00 94.00 297 TYR A CA 1
ATOM 2502 C C . TYR A 1 297 ? 5.481 9.838 -0.054 1.00 94.00 297 TYR A C 1
ATOM 2504 O O . TYR A 1 297 ? 4.869 8.976 -0.685 1.00 94.00 297 TYR A O 1
ATOM 2512 N N . HIS A 1 298 ? 5.425 9.914 1.276 1.00 91.94 298 HIS A N 1
ATOM 2513 C CA . HIS A 1 298 ? 4.749 8.920 2.096 1.00 91.94 298 HIS A CA 1
ATOM 2514 C C . HIS A 1 298 ? 3.250 8.877 1.802 1.00 91.94 298 HIS A C 1
ATOM 2516 O O . HIS A 1 298 ? 2.684 7.783 1.747 1.00 91.94 298 HIS A O 1
ATOM 2522 N N . ILE A 1 299 ? 2.632 10.031 1.551 1.00 93.88 299 ILE A N 1
ATOM 2523 C CA . ILE A 1 299 ? 1.216 10.142 1.201 1.00 93.88 299 ILE A CA 1
ATOM 2524 C C . ILE A 1 299 ? 0.946 9.504 -0.161 1.00 93.88 299 ILE A C 1
ATOM 2526 O O . ILE A 1 299 ? 0.122 8.595 -0.226 1.00 93.88 299 ILE A O 1
ATOM 2530 N N . LEU A 1 300 ? 1.683 9.869 -1.218 1.00 94.56 300 LEU A N 1
ATOM 2531 C CA . LEU A 1 300 ? 1.537 9.239 -2.543 1.00 94.56 300 LEU A CA 1
ATOM 2532 C C . LEU A 1 300 ? 1.751 7.732 -2.489 1.00 94.56 300 LEU A C 1
ATOM 2534 O O . LEU A 1 300 ? 1.025 6.953 -3.106 1.00 94.56 300 LEU A O 1
ATOM 2538 N N . SER A 1 301 ? 2.695 7.300 -1.662 1.00 91.62 301 SER A N 1
ATOM 2539 C CA . SER A 1 301 ? 2.964 5.887 -1.450 1.00 91.62 301 SER A CA 1
ATOM 2540 C C . SER A 1 301 ? 1.757 5.118 -0.882 1.00 91.62 301 SER A C 1
ATOM 2542 O O . SER A 1 301 ? 1.654 3.906 -1.099 1.00 91.62 301 SER A O 1
ATOM 2544 N N . CYS A 1 302 ? 0.848 5.789 -0.163 1.00 90.56 302 CYS A N 1
ATOM 2545 C CA . CYS A 1 302 ? -0.390 5.198 0.355 1.00 90.56 302 CYS A CA 1
ATOM 2546 C C . CYS A 1 302 ? -1.412 4.958 -0.759 1.00 90.56 302 CYS A C 1
ATOM 2548 O O . CYS A 1 302 ? -2.130 3.964 -0.732 1.00 90.56 302 CYS A O 1
ATOM 2550 N N . PHE A 1 303 ? -1.426 5.807 -1.785 1.00 92.00 303 PHE A N 1
ATOM 2551 C CA . PHE A 1 303 ? -2.274 5.610 -2.958 1.00 92.00 303 PHE A CA 1
ATOM 2552 C C . PHE A 1 303 ? -1.797 4.451 -3.842 1.00 92.00 303 PHE A C 1
ATOM 2554 O O . PHE A 1 303 ? -2.504 4.053 -4.749 1.00 92.00 303 PHE A O 1
ATOM 2561 N N . CYS A 1 304 ? -0.654 3.821 -3.552 1.00 89.62 304 CYS A N 1
ATOM 2562 C CA . CYS A 1 304 ? -0.303 2.526 -4.146 1.00 89.62 304 CYS A CA 1
ATOM 2563 C C . CYS A 1 304 ? -1.042 1.339 -3.490 1.00 89.62 304 CYS A C 1
ATOM 2565 O O . CYS A 1 304 ? -0.905 0.206 -3.944 1.00 89.62 304 CYS A O 1
ATOM 2567 N N . ASP A 1 305 ? -1.775 1.536 -2.393 1.00 87.44 305 ASP A N 1
ATOM 2568 C CA . ASP A 1 305 ? -2.477 0.441 -1.725 1.00 87.44 305 ASP A CA 1
ATOM 2569 C C . ASP A 1 305 ? -3.882 0.246 -2.303 1.00 87.44 305 ASP A C 1
ATOM 2571 O O . ASP A 1 305 ? -4.597 1.210 -2.563 1.00 87.44 305 ASP A O 1
ATOM 2575 N N . TRP A 1 306 ? -4.318 -1.010 -2.426 1.00 88.31 306 TRP A N 1
ATOM 2576 C CA . TRP A 1 306 ? -5.697 -1.322 -2.814 1.00 88.31 306 TRP A CA 1
ATOM 2577 C C . TRP A 1 306 ? -6.706 -0.779 -1.789 1.00 88.31 306 TRP A C 1
ATOM 2579 O O . TRP A 1 306 ? -6.495 -1.014 -0.592 1.00 88.31 306 TRP A O 1
ATOM 2589 N N . PRO A 1 307 ? -7.799 -0.101 -2.206 1.00 91.19 307 PRO A N 1
ATOM 2590 C CA . PRO A 1 307 ? -8.266 0.165 -3.583 1.00 91.19 307 PRO A CA 1
ATOM 2591 C C . PRO A 1 307 ? -7.971 1.588 -4.117 1.00 91.19 307 PRO A C 1
ATOM 2593 O O . PRO A 1 307 ? -8.687 2.078 -4.987 1.00 91.19 307 PRO A O 1
ATOM 2596 N N . TRP A 1 308 ? -6.983 2.292 -3.564 1.00 91.69 308 TRP A N 1
ATOM 2597 C CA . TRP A 1 308 ? -6.776 3.735 -3.747 1.00 91.69 308 TRP A CA 1
ATOM 2598 C C . TRP A 1 308 ? -5.946 4.130 -4.974 1.00 91.69 308 TRP A C 1
ATOM 2600 O O . TRP A 1 308 ? -5.749 5.321 -5.208 1.00 91.69 308 TRP A O 1
ATOM 2610 N N . GLN A 1 309 ? -5.493 3.161 -5.770 1.00 91.06 309 GLN A N 1
ATOM 2611 C CA . GLN A 1 309 ? -4.620 3.383 -6.928 1.00 91.06 309 GLN A CA 1
ATOM 2612 C C . GLN A 1 309 ? -5.202 4.330 -7.971 1.00 91.06 309 GLN A C 1
ATOM 2614 O O . GLN A 1 309 ? -4.452 5.091 -8.576 1.00 91.06 309 GLN A O 1
ATOM 2619 N N . ASP A 1 310 ? -6.523 4.347 -8.135 1.00 89.44 310 ASP A N 1
ATOM 2620 C CA . ASP A 1 310 ? -7.182 5.233 -9.100 1.00 89.44 310 ASP A CA 1
ATOM 2621 C C . ASP A 1 310 ? -7.012 6.719 -8.750 1.00 89.44 310 ASP A C 1
ATOM 2623 O O . ASP A 1 310 ? -7.079 7.572 -9.629 1.00 89.44 310 ASP A O 1
ATOM 2627 N N . LEU A 1 311 ? -6.759 7.042 -7.476 1.00 92.38 311 LEU A N 1
ATOM 2628 C CA . LEU A 1 311 ? -6.511 8.415 -7.027 1.00 92.38 311 LEU A CA 1
ATOM 2629 C C . LEU A 1 311 ? -5.027 8.795 -7.069 1.00 92.38 311 LEU A C 1
ATOM 2631 O O . LEU A 1 311 ? -4.693 9.940 -6.764 1.00 92.38 311 LEU A O 1
ATOM 2635 N N . PHE A 1 312 ? -4.126 7.868 -7.416 1.00 94.31 312 PHE A N 1
ATOM 2636 C CA . PHE A 1 312 ? -2.684 8.112 -7.363 1.00 94.31 312 PHE A CA 1
ATOM 2637 C C . PHE A 1 312 ? -2.272 9.286 -8.257 1.00 94.31 312 PHE A C 1
ATOM 2639 O O . PHE A 1 312 ? -1.642 10.222 -7.774 1.00 94.31 312 PHE A O 1
ATOM 2646 N N . LEU A 1 313 ? -2.663 9.260 -9.537 1.00 94.56 313 LEU A N 1
ATOM 2647 C CA . LEU A 1 313 ? -2.270 10.285 -10.512 1.00 94.56 313 LEU A CA 1
ATOM 2648 C C . LEU A 1 313 ? -2.877 11.652 -10.180 1.00 94.56 313 LEU A C 1
ATOM 2650 O O . LEU A 1 313 ? -2.159 12.644 -10.151 1.00 94.56 313 LEU A O 1
ATOM 2654 N N . GLN A 1 314 ? -4.167 11.684 -9.832 1.00 92.75 314 GLN A N 1
ATOM 2655 C CA . GLN A 1 314 ? -4.837 12.910 -9.390 1.00 92.7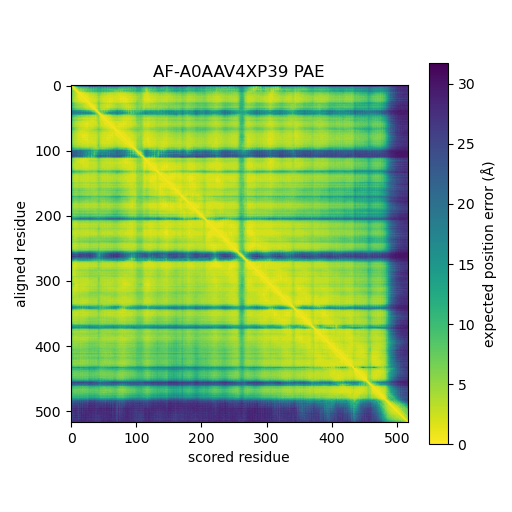5 314 GLN A CA 1
ATOM 2656 C C . GLN A 1 314 ? -4.136 13.516 -8.168 1.00 92.75 314 GLN A C 1
ATOM 2658 O O . GLN A 1 314 ? -3.922 14.719 -8.088 1.00 92.75 314 GLN A O 1
ATOM 2663 N N . THR A 1 315 ? -3.751 12.682 -7.201 1.00 93.25 315 THR A N 1
ATOM 2664 C CA . THR A 1 315 ? -3.058 13.164 -6.002 1.00 93.25 315 THR A CA 1
ATOM 2665 C C . THR A 1 315 ? -1.646 13.655 -6.332 1.00 93.25 315 THR A C 1
ATOM 2667 O O . THR A 1 315 ? -1.202 14.657 -5.775 1.00 93.25 315 THR A O 1
ATOM 2670 N N . ALA A 1 316 ? -0.944 12.971 -7.240 1.00 95.06 316 ALA A N 1
ATOM 2671 C CA . ALA A 1 316 ? 0.402 13.331 -7.676 1.00 95.06 316 ALA A CA 1
ATOM 2672 C C . ALA A 1 316 ? 0.470 14.711 -8.338 1.00 95.06 316 ALA A C 1
ATOM 2674 O O . ALA A 1 316 ? 1.415 15.453 -8.070 1.00 95.06 316 ALA A O 1
ATOM 2675 N N . GLU A 1 317 ? -0.539 15.075 -9.134 1.00 94.00 317 GLU A N 1
ATOM 2676 C CA . GLU A 1 317 ? -0.629 16.378 -9.806 1.00 94.00 317 GLU A CA 1
ATOM 2677 C C . GLU A 1 317 ? -0.479 17.551 -8.826 1.00 94.00 317 GLU A C 1
ATOM 2679 O O . GLU A 1 317 ? 0.239 18.513 -9.096 1.00 94.00 317 GLU A O 1
ATOM 2684 N N . HIS A 1 318 ? -1.055 17.422 -7.631 1.00 91.38 318 HIS A N 1
ATOM 2685 C CA . HIS A 1 318 ? -0.996 18.445 -6.588 1.00 91.38 318 HIS A CA 1
ATOM 2686 C C . HIS A 1 318 ? 0.257 18.380 -5.703 1.00 91.38 318 HIS A C 1
ATOM 2688 O O . HIS A 1 318 ? 0.405 19.186 -4.781 1.00 91.38 318 HIS A O 1
ATOM 2694 N N . MET A 1 319 ? 1.144 17.403 -5.917 1.00 94.19 319 MET A N 1
ATOM 2695 C CA . MET A 1 319 ? 2.266 17.125 -5.015 1.00 94.19 319 MET A CA 1
ATOM 2696 C C . MET A 1 319 ? 3.648 17.338 -5.624 1.00 94.19 319 MET A C 1
ATOM 2698 O O . MET A 1 319 ? 4.633 17.282 -4.889 1.00 94.19 319 MET A O 1
ATOM 2702 N N . TRP A 1 320 ? 3.748 17.664 -6.914 1.00 95.00 320 TRP A N 1
ATOM 2703 C CA . TRP A 1 320 ? 5.034 17.868 -7.590 1.00 95.00 320 TRP A CA 1
ATOM 2704 C C . TRP A 1 320 ? 5.952 18.876 -6.892 1.00 95.00 320 TRP A C 1
ATOM 2706 O O . TRP A 1 320 ? 7.147 18.625 -6.763 1.00 95.00 320 TRP A O 1
ATOM 2716 N N . ASN A 1 321 ? 5.394 19.977 -6.380 1.00 95.12 321 ASN A N 1
ATOM 2717 C CA . ASN A 1 321 ? 6.158 21.031 -5.702 1.00 95.12 321 ASN A CA 1
ATOM 2718 C C . ASN A 1 321 ? 6.685 20.625 -4.315 1.00 95.12 321 ASN A C 1
ATOM 2720 O O . ASN A 1 321 ? 7.519 21.330 -3.752 1.00 95.12 321 ASN A O 1
ATOM 2724 N N . PHE A 1 322 ? 6.198 19.515 -3.759 1.00 95.31 322 PHE A N 1
ATOM 2725 C CA . PHE A 1 322 ? 6.582 19.016 -2.437 1.00 95.31 322 PHE A CA 1
ATOM 2726 C C . PHE A 1 322 ? 7.473 17.768 -2.511 1.00 95.31 322 PHE A C 1
ATOM 2728 O O . PHE A 1 322 ? 7.939 17.289 -1.480 1.00 95.31 322 PHE A O 1
ATOM 2735 N N . LEU A 1 323 ? 7.696 17.217 -3.708 1.00 96.12 323 LEU A N 1
ATOM 2736 C CA . LEU A 1 323 ? 8.514 16.025 -3.907 1.00 96.12 323 LEU A CA 1
ATOM 2737 C C . LEU A 1 323 ? 9.970 16.393 -4.177 1.00 96.12 323 LEU A C 1
ATOM 2739 O O . LEU A 1 323 ? 10.271 17.230 -5.028 1.00 96.12 323 LEU A O 1
ATOM 2743 N N . SER A 1 324 ? 10.892 15.694 -3.518 1.00 95.56 324 SER A N 1
ATOM 2744 C CA . SER A 1 324 ? 12.292 15.697 -3.934 1.00 95.56 324 SER A CA 1
ATOM 2745 C C . SER A 1 324 ? 12.522 14.739 -5.110 1.00 95.56 324 SER A C 1
ATOM 2747 O O . SER A 1 324 ? 11.737 13.826 -5.382 1.00 95.56 324 SER A O 1
ATOM 2749 N N . LYS A 1 325 ? 13.643 14.906 -5.818 1.00 94.56 325 LYS A N 1
ATOM 2750 C CA . LYS A 1 325 ? 14.036 13.993 -6.907 1.00 94.56 325 LYS A CA 1
ATOM 2751 C C . LYS A 1 325 ? 14.268 12.557 -6.418 1.00 94.56 325 LYS A C 1
ATOM 2753 O O . LYS A 1 325 ? 14.027 11.618 -7.173 1.00 94.56 325 LYS A O 1
ATOM 2758 N N . ASP A 1 326 ? 14.706 12.389 -5.172 1.00 91.88 326 ASP A N 1
ATOM 2759 C CA . ASP A 1 326 ? 14.888 11.073 -4.553 1.00 91.88 326 ASP A CA 1
ATOM 2760 C C . ASP A 1 326 ? 13.550 10.443 -4.152 1.00 91.88 326 ASP A C 1
ATOM 2762 O O . ASP A 1 326 ? 13.359 9.239 -4.334 1.00 91.88 326 ASP A O 1
ATOM 2766 N N . ASP A 1 327 ? 12.584 11.247 -3.700 1.00 93.94 327 ASP A N 1
ATOM 2767 C CA . ASP A 1 327 ? 11.215 10.779 -3.455 1.00 93.94 327 ASP A CA 1
ATOM 2768 C C . ASP A 1 327 ? 10.562 10.262 -4.738 1.00 93.94 327 ASP A C 1
ATOM 2770 O O . ASP A 1 327 ? 9.925 9.208 -4.737 1.00 93.94 327 ASP A O 1
ATOM 2774 N N . TYR A 1 328 ? 10.743 10.986 -5.844 1.00 95.25 328 TYR A N 1
ATOM 2775 C CA . TYR A 1 328 ? 10.244 10.585 -7.158 1.00 95.25 328 TYR A CA 1
ATOM 2776 C C . TYR A 1 328 ? 10.840 9.251 -7.623 1.00 95.25 328 TYR A C 1
ATOM 2778 O O . TYR A 1 328 ? 10.096 8.345 -7.995 1.00 95.25 328 TYR A O 1
ATOM 2786 N N . ASP A 1 329 ? 12.164 9.103 -7.540 1.00 92.88 329 ASP A N 1
ATOM 2787 C CA . ASP A 1 329 ? 12.879 7.855 -7.844 1.00 92.88 329 ASP A CA 1
ATOM 2788 C C . ASP A 1 329 ? 12.351 6.689 -6.995 1.00 92.88 329 ASP A C 1
ATOM 2790 O O . ASP A 1 329 ? 12.002 5.617 -7.495 1.00 92.88 329 ASP A O 1
ATOM 2794 N N . THR A 1 330 ? 12.187 6.928 -5.694 1.00 91.81 330 THR A N 1
ATOM 2795 C CA . THR A 1 330 ? 11.658 5.930 -4.760 1.00 91.81 330 THR A CA 1
ATOM 2796 C C . THR A 1 330 ? 10.214 5.541 -5.103 1.00 91.81 330 THR A C 1
ATOM 2798 O O . THR A 1 330 ? 9.862 4.362 -5.033 1.00 91.81 330 THR A O 1
ATOM 2801 N N . LEU A 1 331 ? 9.368 6.492 -5.520 1.00 94.06 331 LEU A N 1
ATOM 2802 C CA . LEU A 1 331 ? 7.999 6.206 -5.967 1.00 94.06 331 LEU A CA 1
ATOM 2803 C C . LEU A 1 331 ? 7.970 5.370 -7.243 1.00 94.06 331 LEU A C 1
ATOM 2805 O O . LEU A 1 331 ? 7.195 4.419 -7.304 1.00 94.06 331 LEU A O 1
ATOM 2809 N N . LEU A 1 332 ? 8.818 5.669 -8.230 1.00 94.50 332 LEU A N 1
ATOM 2810 C CA . LEU A 1 332 ? 8.911 4.875 -9.458 1.00 94.50 332 LEU A CA 1
ATOM 2811 C C . LEU A 1 332 ? 9.281 3.421 -9.155 1.00 94.50 332 LEU A C 1
ATOM 2813 O O . LEU A 1 332 ? 8.597 2.503 -9.611 1.00 94.50 332 LEU A O 1
ATOM 2817 N N . ASN A 1 333 ? 10.303 3.206 -8.324 1.00 90.06 333 ASN A N 1
ATOM 2818 C CA . ASN A 1 333 ? 10.693 1.860 -7.901 1.00 90.06 333 ASN A CA 1
ATOM 2819 C C . ASN A 1 333 ? 9.556 1.158 -7.146 1.00 90.06 333 ASN A C 1
ATOM 2821 O O . ASN A 1 333 ? 9.257 -0.005 -7.411 1.00 90.06 333 ASN A O 1
ATOM 2825 N N . ARG A 1 334 ? 8.835 1.879 -6.281 1.00 88.69 334 ARG A N 1
ATOM 2826 C CA . ARG A 1 334 ? 7.675 1.332 -5.570 1.00 88.69 334 ARG A CA 1
ATOM 2827 C C . ARG A 1 334 ? 6.524 0.945 -6.502 1.00 88.69 334 ARG A C 1
ATOM 2829 O O . ARG A 1 334 ? 5.856 -0.054 -6.238 1.00 88.69 334 ARG A O 1
ATOM 2836 N N . LEU A 1 335 ? 6.256 1.704 -7.564 1.00 91.88 335 LEU A N 1
ATOM 2837 C CA . LEU A 1 335 ? 5.247 1.334 -8.565 1.00 91.88 335 LEU A CA 1
ATOM 2838 C C . LEU A 1 335 ? 5.648 0.038 -9.283 1.00 91.88 335 LEU A C 1
ATOM 2840 O O . LEU A 1 335 ? 4.813 -0.852 -9.442 1.00 91.88 335 LEU A O 1
ATOM 2844 N N . ILE A 1 336 ? 6.931 -0.106 -9.622 1.00 89.62 336 ILE A N 1
ATOM 2845 C CA . ILE A 1 336 ? 7.475 -1.315 -10.251 1.00 89.62 336 ILE A CA 1
ATOM 2846 C C . ILE A 1 336 ? 7.364 -2.527 -9.312 1.00 89.62 336 ILE A C 1
ATOM 2848 O O . ILE A 1 336 ? 6.835 -3.565 -9.703 1.00 89.62 336 ILE A O 1
ATOM 2852 N N . GLU A 1 337 ? 7.783 -2.397 -8.051 1.00 83.56 337 GLU A N 1
ATOM 2853 C CA . GLU A 1 337 ? 7.709 -3.479 -7.056 1.00 83.56 337 GLU A CA 1
ATOM 2854 C C . GLU A 1 337 ? 6.275 -3.949 -6.768 1.00 83.56 337 GLU A C 1
ATOM 2856 O O . GLU A 1 337 ? 6.043 -5.120 -6.452 1.00 83.56 337 GLU A O 1
ATOM 2861 N N . ASN A 1 338 ? 5.293 -3.046 -6.847 1.00 81.81 338 ASN A N 1
ATOM 2862 C CA . ASN A 1 338 ? 3.897 -3.387 -6.576 1.00 81.81 338 ASN A CA 1
ATOM 2863 C C . ASN A 1 338 ? 3.223 -4.159 -7.716 1.00 81.81 338 ASN A C 1
ATOM 2865 O O . ASN A 1 338 ? 2.178 -4.774 -7.463 1.00 81.81 338 ASN A O 1
ATOM 2869 N N . ARG A 1 339 ? 3.823 -4.194 -8.914 1.00 77.50 339 ARG A N 1
ATOM 2870 C CA . ARG A 1 339 ? 3.338 -4.976 -10.061 1.00 77.50 339 ARG A CA 1
ATOM 2871 C C . ARG A 1 339 ? 3.143 -6.444 -9.685 1.00 77.50 339 ARG A C 1
ATOM 2873 O O . ARG A 1 339 ? 2.044 -6.973 -9.825 1.00 77.50 339 ARG A O 1
ATOM 2880 N N . ASP A 1 340 ? 4.165 -7.058 -9.095 1.00 64.88 340 ASP A N 1
ATOM 2881 C CA . ASP A 1 340 ? 4.132 -8.471 -8.704 1.00 64.88 340 ASP A CA 1
ATOM 2882 C C . ASP A 1 340 ? 3.258 -8.735 -7.484 1.00 64.88 340 ASP A C 1
ATOM 2884 O O . ASP A 1 340 ? 2.706 -9.823 -7.328 1.00 64.88 340 ASP A O 1
ATOM 2888 N N . LYS A 1 341 ? 3.186 -7.776 -6.555 1.00 65.81 341 LYS A N 1
ATOM 2889 C CA . LYS A 1 341 ? 2.546 -7.981 -5.248 1.00 65.81 341 LYS A CA 1
ATOM 2890 C C . LYS A 1 341 ? 1.034 -7.866 -5.320 1.00 65.81 341 LYS A C 1
ATOM 2892 O O . LYS A 1 341 ? 0.338 -8.621 -4.647 1.00 65.81 341 LYS A O 1
ATOM 2897 N N . SER A 1 342 ? 0.544 -6.927 -6.116 1.00 63.88 342 SER A N 1
ATOM 2898 C CA . SER A 1 342 ? -0.869 -6.555 -6.129 1.00 63.88 342 SER A CA 1
ATOM 2899 C C . SER A 1 342 ? -1.566 -6.828 -7.455 1.00 63.88 342 SER A C 1
ATOM 2901 O O . SER A 1 342 ? -2.789 -6.843 -7.462 1.00 63.88 342 SER A O 1
ATOM 2903 N N . GLY A 1 343 ? -0.830 -7.039 -8.554 1.00 63.06 343 GLY A N 1
ATOM 2904 C CA . GLY A 1 343 ? -1.394 -7.373 -9.864 1.00 63.06 343 GLY A CA 1
ATOM 2905 C C . GLY A 1 343 ? -2.283 -6.300 -10.501 1.00 63.06 343 GLY A C 1
ATOM 2906 O O . GLY A 1 343 ? -2.815 -6.549 -11.575 1.00 63.06 343 GLY A O 1
ATOM 2907 N N . TYR A 1 344 ? -2.452 -5.129 -9.872 1.00 80.69 344 TYR A N 1
ATOM 2908 C CA . TYR A 1 344 ? -3.229 -4.020 -10.432 1.00 80.69 344 TYR A CA 1
ATOM 2909 C C . TYR A 1 344 ? -2.460 -3.309 -11.559 1.00 80.69 344 TYR A C 1
ATOM 2911 O O . TYR A 1 344 ? -1.281 -3.594 -11.777 1.00 80.69 344 TYR A O 1
ATOM 2919 N N . LYS A 1 345 ? -3.102 -2.347 -12.239 1.00 86.00 345 LYS A N 1
ATOM 2920 C CA . LYS A 1 345 ? -2.607 -1.572 -13.399 1.00 86.00 345 LYS A CA 1
ATOM 2921 C C . LYS A 1 345 ? -1.399 -0.651 -13.114 1.00 86.00 345 LYS A C 1
ATOM 2923 O O . LYS A 1 345 ? -1.308 0.461 -13.624 1.00 86.00 345 LYS A O 1
ATOM 2928 N N . PHE A 1 346 ? -0.433 -1.096 -12.313 1.00 89.69 346 PHE A N 1
ATOM 2929 C CA . PHE A 1 346 ? 0.772 -0.350 -11.945 1.00 89.69 346 PHE A CA 1
ATOM 2930 C C . PHE A 1 346 ? 1.651 0.006 -13.138 1.00 89.69 346 PHE A C 1
ATOM 2932 O O . PHE A 1 346 ? 2.279 1.056 -13.119 1.00 89.69 346 PHE A O 1
ATOM 2939 N N . GLN A 1 347 ? 1.656 -0.823 -14.181 1.00 90.31 347 GLN A N 1
ATOM 2940 C CA . GLN A 1 347 ? 2.355 -0.526 -15.430 1.00 90.31 347 GLN A CA 1
ATOM 2941 C C . GLN A 1 347 ? 1.788 0.729 -16.117 1.00 90.31 347 GLN A C 1
ATOM 2943 O O . GLN A 1 347 ? 2.550 1.589 -16.552 1.00 90.31 347 GLN A O 1
ATOM 2948 N N . GLU A 1 348 ? 0.461 0.866 -16.160 1.00 92.75 348 GLU A N 1
ATOM 2949 C CA . GLU A 1 348 ? -0.215 2.041 -16.719 1.00 92.75 348 GLU A CA 1
ATOM 2950 C C . GLU A 1 348 ? -0.025 3.272 -15.824 1.00 92.75 348 GLU A C 1
ATOM 2952 O O . GLU A 1 348 ? 0.328 4.347 -16.308 1.00 92.75 348 GLU A O 1
ATOM 2957 N N . ILE A 1 349 ? -0.181 3.106 -14.504 1.00 94.75 349 ILE A N 1
ATOM 2958 C CA . ILE A 1 349 ? 0.048 4.182 -13.528 1.00 94.75 349 ILE A CA 1
ATOM 2959 C C . ILE A 1 349 ? 1.484 4.698 -13.632 1.00 94.75 349 ILE A C 1
ATOM 2961 O O . ILE A 1 349 ? 1.689 5.907 -13.636 1.00 94.75 349 ILE A O 1
ATOM 2965 N N . PHE A 1 350 ? 2.469 3.804 -13.757 1.00 95.25 350 PHE A N 1
ATOM 2966 C CA . PHE A 1 350 ? 3.866 4.173 -13.964 1.00 95.25 350 PHE A CA 1
ATOM 2967 C C . PHE A 1 350 ? 4.035 5.020 -15.225 1.00 95.25 350 PHE A C 1
ATOM 2969 O O . PHE A 1 350 ? 4.612 6.103 -15.151 1.00 95.25 350 PHE A O 1
ATOM 2976 N N . GLY A 1 351 ? 3.522 4.550 -16.367 1.00 95.75 351 GLY A N 1
ATOM 2977 C CA . GLY A 1 351 ? 3.670 5.250 -17.643 1.00 95.75 351 GLY A CA 1
ATOM 2978 C C . GLY A 1 351 ? 3.052 6.646 -17.607 1.00 95.75 351 GLY A C 1
ATOM 2979 O O . GLY A 1 351 ? 3.694 7.626 -17.984 1.00 95.75 351 GLY A O 1
ATOM 2980 N N . ASN A 1 352 ? 1.841 6.761 -17.060 1.00 96.69 352 ASN A N 1
ATOM 2981 C CA . ASN A 1 352 ? 1.156 8.043 -16.905 1.00 96.69 352 ASN A CA 1
ATOM 2982 C C . ASN A 1 352 ? 1.869 8.970 -15.913 1.00 96.69 352 ASN A C 1
ATOM 2984 O O . ASN A 1 352 ? 2.019 10.160 -16.186 1.00 96.69 352 ASN A O 1
ATOM 2988 N N . TYR A 1 353 ? 2.354 8.436 -14.792 1.00 96.56 353 TYR A N 1
ATOM 2989 C CA . TYR A 1 353 ? 3.101 9.210 -13.802 1.00 96.56 353 TYR A CA 1
ATOM 2990 C C . TYR A 1 353 ? 4.419 9.736 -14.377 1.00 96.56 353 TYR A C 1
ATOM 2992 O O . TYR A 1 353 ? 4.759 10.901 -14.180 1.00 96.56 353 TYR A O 1
ATOM 3000 N N . TRP A 1 354 ? 5.126 8.913 -15.158 1.00 96.88 354 TRP A N 1
ATOM 3001 C CA . TRP A 1 354 ? 6.300 9.351 -15.902 1.00 96.88 354 TRP A CA 1
ATOM 3002 C C . TRP A 1 354 ? 5.942 10.456 -16.895 1.00 96.88 354 TRP A C 1
ATOM 3004 O O . TRP A 1 354 ? 6.583 11.504 -16.894 1.00 96.88 354 TRP A O 1
ATOM 3014 N N . LEU A 1 355 ? 4.904 10.271 -17.716 1.00 96.44 355 LEU A N 1
ATOM 3015 C CA . LEU A 1 355 ? 4.489 11.254 -18.722 1.00 96.44 355 LEU A CA 1
ATOM 3016 C C . LEU A 1 355 ? 4.151 12.619 -18.115 1.00 96.44 355 LEU A C 1
ATOM 3018 O O . LEU A 1 355 ? 4.569 13.634 -18.668 1.00 96.44 355 LEU A O 1
ATOM 3022 N N . GLN A 1 356 ? 3.454 12.631 -16.978 1.00 96.06 356 GLN A N 1
ATOM 3023 C CA . GLN A 1 356 ? 3.052 13.848 -16.265 1.00 96.06 356 GLN A CA 1
ATOM 3024 C C . GLN A 1 356 ? 4.180 14.475 -15.433 1.00 96.06 356 GLN A C 1
ATOM 3026 O O . GLN A 1 356 ? 4.039 15.606 -14.969 1.00 96.06 356 GLN A O 1
ATOM 3031 N N . SER A 1 357 ? 5.293 13.765 -15.223 1.00 96.31 357 SER A N 1
ATOM 3032 C CA . SER A 1 357 ? 6.373 14.262 -14.371 1.00 96.31 357 SER A CA 1
ATOM 3033 C C . SER A 1 357 ? 7.103 15.467 -14.986 1.00 96.31 357 SER A C 1
ATOM 3035 O O . SER A 1 357 ? 7.333 15.504 -16.204 1.00 96.31 357 SER A O 1
ATOM 3037 N N . PRO A 1 358 ? 7.535 16.449 -14.170 1.00 96.31 358 PRO A N 1
ATOM 3038 C CA . PRO A 1 358 ? 8.297 17.582 -14.679 1.00 96.31 358 PRO A CA 1
ATOM 3039 C C . PRO A 1 358 ? 9.649 17.147 -15.265 1.00 96.31 358 PRO A C 1
ATOM 3041 O O . PRO A 1 358 ? 10.305 16.236 -14.754 1.00 96.31 358 PRO A O 1
ATOM 3044 N N . ALA A 1 359 ? 10.118 17.847 -16.304 1.00 95.56 359 ALA A N 1
ATOM 3045 C CA . ALA A 1 359 ? 11.350 17.499 -17.025 1.00 95.56 359 ALA A CA 1
ATOM 3046 C C . ALA A 1 359 ? 12.577 17.355 -16.103 1.00 95.56 359 ALA A C 1
ATOM 3048 O O . ALA A 1 359 ? 13.379 16.435 -16.256 1.00 95.56 359 ALA A O 1
ATOM 3049 N N . SER A 1 360 ? 12.674 18.202 -15.075 1.00 95.06 360 SER A N 1
ATOM 3050 C CA . SER A 1 360 ? 13.764 18.177 -14.094 1.00 95.06 360 SER A CA 1
ATOM 3051 C C . SER A 1 360 ? 13.842 16.874 -13.284 1.00 95.06 360 SER A C 1
ATOM 3053 O O . SER A 1 360 ? 14.935 16.497 -12.840 1.00 95.06 360 SER A O 1
ATOM 3055 N N . PHE A 1 361 ? 12.714 16.184 -13.089 1.00 95.25 361 PHE A N 1
ATOM 3056 C CA . PHE A 1 361 ? 12.649 14.869 -12.453 1.00 95.25 361 PHE A CA 1
ATOM 3057 C C . PHE A 1 361 ? 13.089 13.773 -13.424 1.00 95.25 361 PHE A C 1
ATOM 3059 O O . PHE A 1 361 ? 13.960 12.974 -13.075 1.00 95.25 361 PHE A O 1
ATOM 3066 N N . LYS A 1 362 ? 12.567 13.781 -14.658 1.00 95.19 362 LYS A N 1
ATOM 3067 C CA . LYS A 1 362 ? 12.946 12.826 -15.716 1.00 95.19 362 LYS A CA 1
ATOM 3068 C C . LYS A 1 362 ? 14.447 12.827 -15.971 1.00 95.19 362 LYS A C 1
ATOM 3070 O O . LYS A 1 362 ? 15.081 11.775 -15.917 1.00 95.19 362 LYS A O 1
ATOM 3075 N N . GLU A 1 363 ? 15.030 14.010 -16.156 1.00 93.06 363 GLU A N 1
ATOM 3076 C CA . GLU A 1 363 ? 16.471 14.168 -16.359 1.00 93.06 363 GLU A CA 1
ATOM 3077 C C . GLU A 1 363 ? 17.290 13.576 -15.210 1.00 93.06 363 GLU A C 1
ATOM 3079 O O . GLU A 1 363 ? 18.344 12.982 -15.435 1.00 93.06 363 GLU A O 1
ATOM 3084 N N . CYS A 1 364 ? 16.825 13.736 -13.966 1.00 92.12 364 CYS A N 1
ATOM 3085 C CA . CYS A 1 364 ? 17.513 13.179 -12.809 1.00 92.12 364 CYS A CA 1
ATOM 3086 C C . CYS A 1 364 ? 17.522 11.651 -12.848 1.00 92.12 364 CYS A C 1
ATOM 3088 O O . CYS A 1 364 ? 18.575 11.046 -12.643 1.00 92.12 364 CYS A O 1
ATOM 3090 N N . ILE A 1 365 ? 16.379 11.035 -13.161 1.00 92.56 365 ILE A N 1
ATOM 3091 C CA . ILE A 1 365 ? 16.272 9.580 -13.281 1.00 92.56 365 ILE A CA 1
ATOM 3092 C C . ILE A 1 365 ? 17.138 9.061 -14.423 1.00 92.56 365 ILE A C 1
ATOM 3094 O O . ILE A 1 365 ? 17.887 8.109 -14.212 1.00 92.56 365 ILE A O 1
ATOM 3098 N N . ILE A 1 366 ? 17.090 9.698 -15.595 1.00 91.50 366 ILE A N 1
ATOM 3099 C CA . ILE A 1 366 ? 17.891 9.316 -16.767 1.00 91.50 366 ILE A CA 1
ATOM 3100 C C . ILE A 1 366 ? 19.386 9.350 -16.423 1.00 91.50 366 ILE A C 1
ATOM 3102 O O . ILE A 1 366 ? 20.081 8.351 -16.606 1.00 91.50 366 ILE A O 1
ATOM 3106 N N . LYS A 1 367 ? 19.865 10.440 -15.807 1.00 88.06 367 LYS A N 1
ATOM 3107 C CA . LYS A 1 367 ? 21.271 10.586 -15.387 1.00 88.06 367 LYS A CA 1
ATOM 3108 C C . LYS A 1 367 ? 21.701 9.565 -14.325 1.00 88.06 367 LYS A C 1
ATOM 3110 O O . LYS A 1 367 ? 22.881 9.226 -14.246 1.00 88.06 367 LYS A O 1
ATOM 3115 N N . LYS A 1 368 ? 20.775 9.067 -13.498 1.00 86.19 368 LYS A N 1
ATOM 3116 C CA . LYS A 1 368 ? 21.049 8.018 -12.500 1.00 86.19 368 LYS A CA 1
ATOM 3117 C C . LYS A 1 368 ? 21.187 6.616 -13.115 1.00 86.19 368 LYS A C 1
ATOM 3119 O O . LYS A 1 368 ? 21.879 5.785 -12.519 1.00 86.19 368 LYS A O 1
ATOM 3124 N N . GLN A 1 369 ? 20.588 6.346 -14.284 1.00 82.81 369 GLN A N 1
ATOM 3125 C CA . GLN A 1 369 ? 20.501 4.984 -14.845 1.00 82.81 369 GLN A CA 1
ATOM 3126 C C . GLN A 1 369 ? 21.856 4.351 -15.179 1.00 82.81 369 GLN A C 1
ATOM 3128 O O . GLN A 1 369 ? 22.006 3.141 -15.063 1.00 82.81 369 GLN A O 1
ATOM 3133 N N . TRP A 1 370 ? 22.858 5.140 -15.567 1.00 77.00 370 TRP A N 1
ATOM 3134 C CA . TRP A 1 370 ? 24.189 4.606 -15.886 1.00 77.00 370 TRP A CA 1
ATOM 3135 C C . TRP A 1 370 ? 25.154 4.585 -14.694 1.00 77.00 370 TRP A C 1
ATOM 3137 O O . TRP A 1 370 ? 26.286 4.129 -14.838 1.00 77.00 370 TRP A O 1
ATOM 3147 N N . ASN A 1 371 ? 24.739 5.101 -13.530 1.00 75.88 371 ASN A N 1
ATOM 3148 C CA . ASN A 1 371 ? 25.544 5.135 -12.300 1.00 75.88 371 ASN A CA 1
ATOM 3149 C C . ASN A 1 371 ? 25.070 4.115 -11.254 1.00 75.88 371 ASN A C 1
ATOM 3151 O O . ASN A 1 371 ? 25.842 3.721 -10.384 1.00 75.88 371 ASN A O 1
ATOM 3155 N N . SER A 1 372 ? 23.806 3.690 -11.316 1.00 76.06 372 SER A N 1
ATOM 3156 C CA . SER A 1 372 ? 23.206 2.757 -10.359 1.00 76.06 372 SER A CA 1
ATOM 3157 C C . SER A 1 372 ? 22.232 1.800 -11.044 1.00 76.06 372 SER A C 1
ATOM 3159 O O . SER A 1 372 ? 21.683 2.120 -12.097 1.00 76.06 372 SER A O 1
ATOM 3161 N N . ALA A 1 373 ? 22.003 0.627 -10.445 1.00 66.88 373 ALA A N 1
ATOM 3162 C CA . ALA A 1 373 ? 20.912 -0.255 -10.849 1.00 66.88 373 ALA A CA 1
ATOM 3163 C C . ALA A 1 373 ? 19.575 0.425 -10.506 1.00 66.88 373 ALA A C 1
ATOM 3165 O O . ALA A 1 373 ? 19.040 0.244 -9.418 1.00 66.88 373 ALA A O 1
ATOM 3166 N N . GLY A 1 374 ? 19.104 1.280 -11.411 1.00 81.31 374 GLY A N 1
ATOM 3167 C CA . GLY A 1 374 ? 17.924 2.110 -11.209 1.00 81.31 374 GLY A CA 1
ATOM 3168 C C . GLY A 1 374 ? 16.648 1.506 -11.788 1.00 81.31 374 GLY A C 1
ATOM 3169 O O . GLY A 1 374 ? 16.585 0.333 -12.167 1.00 81.31 374 GLY A O 1
ATOM 3170 N N . VAL A 1 375 ? 15.646 2.374 -11.907 1.00 90.06 375 VAL A N 1
ATOM 3171 C CA . VAL A 1 375 ? 14.323 2.137 -12.502 1.00 90.06 375 VAL A CA 1
ATOM 3172 C C . VAL A 1 375 ? 14.375 1.271 -13.768 1.00 90.06 375 VAL A C 1
ATOM 3174 O O . VAL A 1 375 ? 13.610 0.320 -13.895 1.00 90.06 375 VAL A O 1
ATOM 3177 N N . LEU A 1 376 ? 15.298 1.544 -14.696 1.00 90.50 376 LEU A N 1
ATOM 3178 C CA . LEU A 1 376 ? 15.373 0.834 -15.971 1.00 90.50 376 LEU A CA 1
ATOM 3179 C C . LEU A 1 376 ? 15.768 -0.639 -15.796 1.00 90.50 376 LEU A C 1
ATOM 3181 O O . LEU A 1 376 ? 15.171 -1.510 -16.423 1.00 90.50 376 LEU A O 1
ATOM 3185 N N . SER A 1 377 ? 16.721 -0.934 -14.907 1.00 88.62 377 SER A N 1
ATOM 3186 C CA . SER A 1 377 ? 17.116 -2.313 -14.582 1.00 88.62 377 SER A CA 1
ATOM 3187 C C . SER A 1 377 ? 15.928 -3.113 -14.041 1.00 88.62 377 SER A C 1
ATOM 3189 O O . SER A 1 377 ? 15.687 -4.249 -14.459 1.00 88.62 377 SER A O 1
ATOM 3191 N N . ALA A 1 378 ? 15.128 -2.489 -13.170 1.00 89.31 378 ALA A N 1
ATOM 3192 C CA . ALA A 1 378 ? 13.910 -3.095 -12.653 1.00 89.31 378 ALA A CA 1
ATOM 3193 C C . ALA A 1 378 ? 12.867 -3.315 -13.766 1.00 89.31 378 ALA A C 1
ATOM 3195 O O . ALA A 1 378 ? 12.316 -4.408 -13.865 1.00 89.31 378 ALA A O 1
ATOM 3196 N N . LEU A 1 379 ? 12.648 -2.346 -14.659 1.00 91.69 379 LEU A N 1
ATOM 3197 C CA . LEU A 1 379 ? 11.727 -2.512 -15.791 1.00 91.69 379 LEU A CA 1
ATOM 3198 C C . LEU A 1 379 ? 12.148 -3.642 -16.742 1.00 91.69 379 LEU A C 1
ATOM 3200 O O . LEU A 1 379 ? 11.292 -4.401 -17.192 1.00 91.69 379 LEU A O 1
ATOM 3204 N N . PHE A 1 380 ? 13.448 -3.802 -17.013 1.00 91.12 380 PHE A N 1
ATOM 3205 C CA . PHE A 1 380 ? 13.958 -4.918 -17.818 1.00 91.12 380 PHE A CA 1
ATOM 3206 C C . PHE A 1 380 ? 13.752 -6.271 -17.145 1.00 91.12 380 PHE A C 1
ATOM 3208 O O . PHE A 1 380 ? 13.339 -7.213 -17.814 1.00 91.12 380 PHE A O 1
ATOM 3215 N N . LYS A 1 381 ? 13.970 -6.368 -15.826 1.00 88.44 381 LYS A N 1
ATOM 3216 C CA . LYS A 1 381 ? 13.659 -7.585 -15.056 1.00 88.44 381 LYS A CA 1
ATOM 3217 C C . LYS A 1 381 ? 12.196 -8.008 -15.231 1.00 88.44 381 LYS A C 1
ATOM 3219 O O . LYS A 1 381 ? 11.895 -9.197 -15.208 1.00 88.44 381 LYS A O 1
ATOM 3224 N N . PHE A 1 382 ? 11.307 -7.034 -15.394 1.00 87.38 382 PHE A N 1
ATOM 3225 C CA . PHE A 1 382 ? 9.870 -7.229 -15.548 1.00 87.38 382 PHE A CA 1
ATOM 3226 C C . PHE A 1 382 ? 9.383 -7.241 -17.000 1.00 87.38 382 PHE A C 1
ATOM 3228 O O . PHE A 1 382 ? 8.177 -7.367 -17.225 1.00 87.38 382 PHE A O 1
ATOM 3235 N N . GLU A 1 383 ? 10.296 -7.123 -17.965 1.00 91.81 383 GLU A N 1
ATOM 3236 C CA . GLU A 1 383 ? 9.999 -7.068 -19.399 1.00 91.81 383 GLU A CA 1
ATOM 3237 C C . GLU A 1 383 ? 8.927 -6.014 -19.747 1.00 91.81 383 GLU A C 1
ATOM 3239 O O . GLU A 1 383 ? 8.092 -6.199 -20.632 1.00 91.81 383 GLU A O 1
ATOM 3244 N N . ASP A 1 384 ? 8.931 -4.876 -19.044 1.00 91.12 384 ASP A N 1
ATOM 3245 C CA . ASP A 1 384 ? 7.982 -3.783 -19.272 1.00 91.12 384 ASP A CA 1
ATOM 3246 C C . ASP A 1 384 ? 8.410 -2.931 -20.475 1.00 91.12 384 ASP A C 1
ATOM 3248 O O . ASP A 1 384 ? 8.882 -1.799 -20.356 1.00 91.12 384 ASP A O 1
ATOM 3252 N N . VAL A 1 385 ? 8.270 -3.511 -21.668 1.00 93.06 385 VAL A N 1
ATOM 3253 C CA . VAL A 1 385 ? 8.722 -2.914 -22.934 1.00 93.06 385 VAL A CA 1
ATOM 3254 C C . VAL A 1 385 ? 8.129 -1.521 -23.160 1.00 93.06 385 VAL A C 1
ATOM 3256 O O . VAL A 1 385 ? 8.824 -0.641 -23.669 1.00 93.06 385 VAL A O 1
ATOM 3259 N N . GLY A 1 386 ? 6.867 -1.304 -22.776 1.00 94.06 386 GLY A N 1
ATOM 3260 C CA . GLY A 1 386 ? 6.190 -0.015 -22.930 1.00 94.06 386 GLY A CA 1
ATOM 3261 C C . GLY A 1 386 ? 6.894 1.091 -22.148 1.00 94.06 386 GLY A C 1
ATOM 3262 O O . GLY A 1 386 ? 7.286 2.106 -22.729 1.00 94.06 386 GLY A O 1
ATOM 3263 N N . ASN A 1 387 ? 7.132 0.862 -20.855 1.00 94.94 387 ASN A N 1
ATOM 3264 C CA . ASN A 1 387 ? 7.778 1.848 -19.992 1.00 94.94 387 ASN A CA 1
ATOM 3265 C C . ASN A 1 387 ? 9.292 1.956 -20.234 1.00 94.94 387 ASN A C 1
ATOM 3267 O O . ASN A 1 387 ? 9.847 3.048 -20.113 1.00 94.94 387 ASN A O 1
ATOM 3271 N N . ILE A 1 388 ? 9.961 0.876 -20.659 1.00 94.94 388 ILE A N 1
ATOM 3272 C CA . ILE A 1 388 ? 11.364 0.923 -21.114 1.00 94.94 388 ILE A CA 1
ATOM 3273 C C . ILE A 1 388 ? 11.501 1.898 -22.285 1.00 94.94 388 ILE A C 1
ATOM 3275 O O . ILE A 1 388 ? 12.315 2.820 -22.232 1.00 94.94 388 ILE A O 1
ATOM 3279 N N . LYS A 1 389 ? 10.677 1.730 -23.329 1.00 95.19 389 LYS A N 1
ATOM 3280 C CA . LYS A 1 389 ? 10.687 2.622 -24.497 1.00 95.19 389 LYS A CA 1
ATOM 3281 C C . LYS A 1 389 ? 10.354 4.053 -24.112 1.00 95.19 389 LYS A C 1
ATOM 3283 O O . LYS A 1 389 ? 10.982 4.974 -24.620 1.00 95.19 389 LYS A O 1
ATOM 3288 N N . LEU A 1 390 ? 9.380 4.238 -23.227 1.00 95.12 390 LEU A N 1
ATOM 3289 C CA . LEU A 1 390 ? 8.973 5.557 -22.760 1.00 95.12 390 LEU A CA 1
ATOM 3290 C C . LEU A 1 390 ? 10.146 6.326 -22.133 1.00 95.12 390 LEU A C 1
ATOM 3292 O O . LEU A 1 390 ? 10.429 7.445 -22.553 1.00 95.12 390 LEU A O 1
ATOM 3296 N N . ILE A 1 391 ? 10.870 5.709 -21.194 1.00 94.62 391 ILE A N 1
ATOM 3297 C CA . ILE A 1 391 ? 12.026 6.342 -20.542 1.00 94.62 391 ILE A CA 1
ATOM 3298 C C . ILE A 1 391 ? 13.150 6.598 -21.544 1.00 94.62 391 ILE A C 1
ATOM 3300 O O . ILE A 1 391 ? 13.723 7.686 -21.563 1.00 94.62 391 ILE A O 1
ATOM 3304 N N . LEU A 1 392 ? 13.477 5.607 -22.379 1.00 93.38 392 LEU A N 1
ATOM 3305 C CA . LEU A 1 392 ? 14.568 5.747 -23.340 1.00 93.38 392 LEU A CA 1
ATOM 3306 C C . LEU A 1 392 ? 14.261 6.820 -24.388 1.00 93.38 392 LEU A C 1
ATOM 3308 O O . LEU A 1 392 ? 15.169 7.528 -24.796 1.00 93.38 392 LEU A O 1
ATOM 3312 N N . ARG A 1 393 ? 13.007 7.014 -24.803 1.00 92.94 393 ARG A N 1
ATOM 3313 C CA . ARG A 1 393 ? 12.633 8.093 -25.736 1.00 92.94 393 ARG A CA 1
ATOM 3314 C C . ARG A 1 393 ? 12.818 9.492 -25.158 1.00 92.94 393 ARG A C 1
ATOM 3316 O O . ARG A 1 393 ? 13.186 10.386 -25.911 1.00 92.94 393 ARG A O 1
ATOM 3323 N N . ASP A 1 394 ? 12.611 9.656 -23.855 1.00 94.06 394 ASP A N 1
ATOM 3324 C CA . ASP A 1 394 ? 12.833 10.929 -23.158 1.00 94.06 394 ASP A CA 1
ATOM 3325 C C . ASP A 1 394 ? 14.330 11.200 -22.887 1.00 94.06 394 ASP A C 1
ATOM 3327 O O . ASP A 1 394 ? 14.701 12.320 -22.535 1.00 94.06 394 ASP A O 1
ATOM 3331 N N . ALA A 1 395 ? 15.207 10.203 -23.060 1.00 93.19 395 ALA A N 1
ATOM 3332 C CA . ALA A 1 395 ? 16.652 10.360 -22.913 1.00 93.19 395 ALA A CA 1
ATOM 3333 C C . ALA A 1 395 ? 17.295 11.002 -24.152 1.00 93.19 395 ALA A C 1
ATOM 3335 O O . ALA A 1 395 ? 16.982 10.654 -25.295 1.00 93.19 395 ALA A O 1
ATOM 3336 N N . SER A 1 396 ? 18.254 11.908 -23.931 1.00 92.31 396 SER A N 1
ATOM 3337 C CA . SER A 1 396 ? 19.007 12.516 -25.030 1.00 92.31 396 SER A CA 1
ATOM 3338 C C . SER A 1 396 ? 19.922 11.499 -25.726 1.00 92.31 396 SER A C 1
ATOM 3340 O O . SER A 1 396 ? 20.250 10.443 -25.182 1.00 92.31 396 SER A O 1
ATOM 3342 N N . ALA A 1 397 ? 20.391 11.825 -26.934 1.00 91.25 397 ALA A N 1
ATOM 3343 C CA . ALA A 1 397 ? 21.353 10.982 -27.648 1.00 91.25 397 ALA A CA 1
ATOM 3344 C C . ALA A 1 397 ? 22.642 10.749 -26.839 1.00 91.25 397 ALA A C 1
ATOM 3346 O O . ALA A 1 397 ? 23.166 9.637 -26.815 1.00 91.25 397 ALA A O 1
ATOM 3347 N N . PHE A 1 398 ? 23.107 11.782 -26.130 1.00 91.12 398 PHE A N 1
ATOM 3348 C CA . PHE A 1 398 ? 24.248 11.690 -25.222 1.00 91.12 398 PHE A CA 1
ATOM 3349 C C . PHE A 1 398 ? 23.968 10.734 -24.058 1.00 91.12 398 PHE A C 1
ATOM 3351 O O . PHE A 1 398 ? 24.797 9.888 -23.730 1.00 91.12 398 PHE A O 1
ATOM 3358 N N . ASP A 1 399 ? 22.781 10.840 -23.461 1.00 91.94 399 ASP A N 1
ATOM 3359 C CA . ASP A 1 399 ? 22.388 10.010 -22.325 1.00 91.94 399 ASP A CA 1
ATOM 3360 C C . ASP A 1 399 ? 22.304 8.525 -22.703 1.00 91.94 399 ASP A C 1
ATOM 3362 O O . ASP A 1 399 ? 22.736 7.653 -21.949 1.00 91.94 399 ASP A O 1
ATOM 3366 N N . LYS A 1 400 ? 21.786 8.239 -23.899 1.00 92.44 400 LYS A N 1
ATOM 3367 C CA . LYS A 1 400 ? 21.687 6.889 -24.465 1.00 92.44 400 LYS A CA 1
ATOM 3368 C C . LYS A 1 400 ? 23.048 6.266 -24.753 1.00 92.44 400 LYS A C 1
ATOM 3370 O O . LYS A 1 400 ? 23.281 5.129 -24.342 1.00 92.44 400 LYS A O 1
ATOM 3375 N N . ASP A 1 401 ? 23.940 7.009 -25.414 1.00 90.81 401 ASP A N 1
ATOM 3376 C CA . ASP A 1 401 ? 25.313 6.560 -25.686 1.00 90.81 401 ASP A CA 1
ATOM 3377 C C . ASP A 1 401 ? 26.046 6.257 -24.375 1.00 90.81 401 ASP A C 1
ATOM 3379 O O . ASP A 1 401 ? 26.627 5.186 -24.195 1.00 90.81 401 ASP A O 1
ATOM 3383 N N . ARG A 1 402 ? 25.920 7.153 -23.393 1.00 91.00 402 ARG A N 1
ATOM 3384 C CA . ARG A 1 402 ? 26.526 6.956 -22.079 1.00 91.00 402 ARG A CA 1
ATOM 3385 C C . ARG A 1 402 ? 25.941 5.758 -21.337 1.00 91.00 402 ARG A C 1
ATOM 3387 O O . ARG A 1 402 ? 26.686 5.026 -20.689 1.00 91.00 402 ARG A O 1
ATOM 3394 N N . LEU A 1 403 ? 24.629 5.543 -21.420 1.00 91.62 403 LEU A N 1
ATOM 3395 C CA . LEU A 1 403 ? 23.961 4.415 -20.781 1.00 91.62 403 LEU A CA 1
ATOM 3396 C C . LEU A 1 403 ? 24.452 3.080 -21.330 1.00 91.62 403 LEU A C 1
ATOM 3398 O O . LEU A 1 403 ? 24.876 2.235 -20.540 1.00 91.62 403 LEU A O 1
ATOM 3402 N N . ILE A 1 404 ? 24.417 2.892 -22.651 1.00 91.75 404 ILE A N 1
ATOM 3403 C CA . ILE A 1 404 ? 24.774 1.603 -23.254 1.00 91.75 404 ILE A CA 1
ATOM 3404 C C . ILE A 1 404 ? 26.251 1.258 -23.044 1.00 91.75 404 ILE A C 1
ATOM 3406 O O . ILE A 1 404 ? 26.571 0.092 -22.839 1.00 91.75 404 ILE A O 1
ATOM 3410 N N . ARG A 1 405 ? 27.129 2.264 -23.000 1.00 91.12 405 ARG A N 1
ATOM 3411 C CA . ARG A 1 405 ? 28.577 2.093 -22.803 1.00 91.12 405 ARG A CA 1
ATOM 3412 C C . ARG A 1 405 ? 29.018 2.041 -21.339 1.00 91.12 405 ARG A C 1
ATOM 3414 O O . ARG A 1 405 ? 30.159 1.710 -21.032 1.00 91.12 405 ARG A O 1
ATOM 3421 N N . SER A 1 406 ? 28.137 2.390 -20.405 1.00 91.12 406 SER A N 1
ATOM 3422 C CA . SER A 1 406 ? 28.453 2.321 -18.977 1.00 91.12 406 SER A CA 1
ATOM 3423 C C . SER A 1 406 ? 28.663 0.879 -18.511 1.00 91.12 406 SER A C 1
ATOM 3425 O O . SER A 1 406 ? 28.071 -0.048 -19.056 1.00 91.12 406 SER A O 1
ATOM 3427 N N . ASN A 1 407 ? 29.411 0.680 -17.420 1.00 89.62 407 ASN A N 1
ATOM 3428 C CA . ASN A 1 407 ? 29.569 -0.642 -16.791 1.00 89.62 407 ASN A CA 1
ATOM 3429 C C . ASN A 1 407 ? 28.206 -1.306 -16.494 1.00 89.62 407 ASN A C 1
ATOM 3431 O O . ASN A 1 407 ? 28.046 -2.515 -16.646 1.00 89.62 407 ASN A O 1
ATOM 3435 N N . ILE A 1 408 ? 27.189 -0.516 -16.131 1.00 88.75 408 ILE A N 1
ATOM 3436 C CA . ILE A 1 408 ? 25.824 -1.016 -15.927 1.00 88.75 408 ILE A CA 1
ATOM 3437 C C . ILE A 1 408 ? 25.200 -1.470 -17.246 1.00 88.75 408 ILE A C 1
ATOM 3439 O O . ILE A 1 408 ? 24.688 -2.585 -17.297 1.00 88.75 408 ILE A O 1
ATOM 3443 N N . GLY A 1 409 ? 25.292 -0.665 -18.307 1.00 91.12 409 GLY A N 1
ATOM 3444 C CA . GLY A 1 409 ? 24.851 -1.048 -19.650 1.00 91.12 409 GLY A CA 1
ATOM 3445 C C . GLY A 1 409 ? 25.493 -2.357 -20.106 1.00 91.12 409 GLY A C 1
ATOM 3446 O O . GLY A 1 409 ? 24.779 -3.295 -20.463 1.00 91.12 409 GLY A O 1
ATOM 3447 N N . VAL A 1 410 ? 26.819 -2.463 -19.964 1.00 92.06 410 VAL A N 1
ATOM 3448 C CA . VAL A 1 410 ? 27.604 -3.661 -20.294 1.00 92.06 410 VAL A CA 1
ATOM 3449 C C . VAL A 1 410 ? 27.131 -4.890 -19.525 1.00 92.06 410 VAL A C 1
ATOM 3451 O O . VAL A 1 410 ? 26.886 -5.949 -20.109 1.00 92.06 410 VAL A O 1
ATOM 3454 N N . ARG A 1 411 ? 26.917 -4.750 -18.213 1.00 90.50 411 ARG A N 1
ATOM 3455 C CA . ARG A 1 411 ? 26.364 -5.821 -17.373 1.00 90.50 411 ARG A CA 1
ATOM 3456 C C . ARG A 1 411 ? 24.947 -6.212 -17.785 1.00 90.50 411 ARG A C 1
ATOM 3458 O O . ARG A 1 411 ? 24.623 -7.397 -17.733 1.00 90.50 411 ARG A O 1
ATOM 3465 N N . MET A 1 412 ? 24.111 -5.256 -18.194 1.00 90.12 412 MET A N 1
ATOM 3466 C CA . MET A 1 412 ? 22.734 -5.523 -18.619 1.00 90.12 412 MET A CA 1
ATOM 3467 C C . MET A 1 412 ? 22.696 -6.366 -19.889 1.00 90.12 412 MET A C 1
ATOM 3469 O O . MET A 1 412 ? 22.085 -7.434 -19.879 1.00 90.12 412 MET A O 1
ATOM 3473 N N . TYR A 1 413 ? 23.381 -5.957 -20.961 1.00 90.12 413 TYR A N 1
ATOM 3474 C CA . TYR A 1 413 ? 23.372 -6.780 -22.169 1.00 90.12 413 TYR A CA 1
ATOM 3475 C C . TYR A 1 413 ? 24.148 -8.088 -22.000 1.00 90.12 413 TYR A C 1
ATOM 3477 O O . TYR A 1 413 ? 23.719 -9.100 -22.550 1.00 90.12 413 TYR A O 1
ATOM 3485 N N . HIS A 1 414 ? 25.201 -8.138 -21.172 1.00 91.50 414 HIS A N 1
ATOM 3486 C CA . HIS A 1 414 ? 25.821 -9.412 -20.796 1.00 91.50 414 HIS A CA 1
ATOM 3487 C C . HIS A 1 414 ? 24.813 -10.358 -20.129 1.00 91.50 414 HIS A C 1
ATOM 3489 O O . HIS A 1 414 ? 24.712 -11.521 -20.518 1.00 91.50 414 HIS A O 1
ATOM 3495 N N . LYS A 1 415 ? 24.022 -9.857 -19.172 1.00 91.44 415 LYS A N 1
ATOM 3496 C CA . LYS A 1 415 ? 22.959 -10.629 -18.522 1.00 91.44 415 LYS A CA 1
ATOM 3497 C C . LYS A 1 415 ? 21.933 -11.136 -19.538 1.00 91.44 415 LYS A C 1
ATOM 3499 O O . LYS A 1 415 ? 21.634 -12.324 -19.532 1.00 91.44 415 LYS A O 1
ATOM 3504 N N . PHE A 1 416 ? 21.468 -10.286 -20.456 1.00 94.00 416 PHE A N 1
ATOM 3505 C CA . PHE A 1 416 ? 20.521 -10.706 -21.497 1.00 94.00 416 PHE A CA 1
ATOM 3506 C C . PHE A 1 416 ? 21.079 -11.811 -22.403 1.00 94.00 416 PHE A C 1
ATOM 3508 O O . PHE A 1 416 ? 20.340 -12.705 -22.803 1.00 94.00 416 PHE A O 1
ATOM 3515 N N . ILE A 1 417 ? 22.378 -11.778 -22.713 1.00 92.75 417 ILE A N 1
ATOM 3516 C CA . ILE A 1 417 ? 23.057 -12.819 -23.497 1.00 92.75 417 ILE A CA 1
ATOM 3517 C C . ILE A 1 417 ? 23.088 -14.145 -22.723 1.00 92.75 417 ILE A C 1
ATOM 3519 O O . ILE A 1 417 ? 22.761 -15.203 -23.268 1.00 92.75 417 ILE A O 1
ATOM 3523 N N . ILE A 1 418 ? 23.474 -14.105 -21.445 1.00 91.00 418 ILE A N 1
ATOM 3524 C CA . ILE A 1 418 ? 23.553 -15.302 -20.601 1.00 91.00 418 ILE A CA 1
ATOM 3525 C C . ILE A 1 418 ? 22.172 -15.928 -20.395 1.00 91.00 418 ILE A C 1
ATOM 3527 O O . ILE A 1 418 ? 22.053 -17.142 -20.553 1.00 91.00 418 ILE A O 1
ATOM 3531 N N . ASP A 1 419 ? 21.149 -15.108 -20.165 1.00 91.62 419 ASP A N 1
ATOM 3532 C CA . ASP A 1 419 ? 19.774 -15.541 -19.894 1.00 91.62 419 ASP A CA 1
ATOM 3533 C C . ASP A 1 419 ? 18.959 -15.819 -21.181 1.00 91.62 419 ASP A C 1
ATOM 3535 O O . ASP A 1 419 ? 17.758 -16.066 -21.116 1.00 91.62 419 ASP A O 1
ATOM 3539 N N . ASP A 1 420 ? 19.588 -15.756 -22.365 1.00 93.31 420 ASP A N 1
ATOM 3540 C CA . ASP A 1 420 ? 18.946 -15.925 -23.681 1.00 93.31 420 ASP A CA 1
ATOM 3541 C C . ASP A 1 420 ? 17.767 -14.959 -23.951 1.00 93.31 420 ASP A C 1
ATOM 3543 O O . ASP A 1 420 ? 16.919 -15.187 -24.819 1.00 93.31 420 ASP A O 1
ATOM 3547 N N . GLN A 1 421 ? 17.757 -13.801 -23.284 1.00 94.06 421 GLN A N 1
ATOM 3548 C CA . GLN A 1 421 ? 16.783 -12.719 -23.457 1.00 94.06 421 GLN A CA 1
ATOM 3549 C C . GLN A 1 421 ? 17.129 -11.825 -24.663 1.00 94.06 421 GLN A C 1
ATOM 3551 O O . GLN A 1 421 ? 17.222 -10.598 -24.583 1.00 94.06 421 GLN A O 1
ATOM 3556 N N . TRP A 1 422 ? 17.298 -12.448 -25.832 1.00 94.50 422 TRP A N 1
ATOM 3557 C CA . TRP A 1 422 ? 17.709 -11.786 -27.077 1.00 94.50 422 TRP A CA 1
ATOM 3558 C C . TRP A 1 422 ? 16.766 -10.658 -27.520 1.00 94.50 422 TRP A C 1
ATOM 3560 O O . TRP A 1 422 ? 17.193 -9.718 -28.187 1.00 94.50 422 TRP A O 1
ATOM 3570 N N . HIS A 1 423 ? 15.486 -10.739 -27.162 1.00 94.62 423 HIS A N 1
ATOM 3571 C CA . HIS A 1 423 ? 14.489 -9.729 -27.506 1.00 94.62 423 HIS A CA 1
ATOM 3572 C C . HIS A 1 423 ? 14.681 -8.426 -26.704 1.00 94.62 423 HIS A C 1
ATOM 3574 O O . HIS A 1 423 ? 14.630 -7.347 -27.294 1.00 94.62 423 HIS A O 1
ATOM 3580 N N . LEU A 1 424 ? 14.991 -8.507 -25.401 1.00 93.88 424 LEU A N 1
ATOM 3581 C CA . LEU A 1 424 ? 15.323 -7.341 -24.566 1.00 93.88 424 LEU A CA 1
ATOM 3582 C C . LEU A 1 424 ? 16.644 -6.710 -24.990 1.00 93.88 424 LEU A C 1
ATOM 3584 O O . LEU A 1 424 ? 16.763 -5.489 -25.038 1.00 93.88 424 LEU A O 1
ATOM 3588 N N . LEU A 1 425 ? 17.618 -7.545 -25.356 1.00 94.44 425 LEU A N 1
ATOM 3589 C CA . LEU A 1 425 ? 18.884 -7.090 -25.911 1.00 94.44 425 LEU A CA 1
ATOM 3590 C C . LEU A 1 425 ? 18.677 -6.270 -27.190 1.00 94.44 425 LEU A C 1
ATOM 3592 O O . LEU A 1 425 ? 19.205 -5.165 -27.303 1.00 94.44 425 LEU A O 1
ATOM 3596 N N . ARG A 1 426 ? 17.890 -6.791 -28.142 1.00 94.19 426 ARG A N 1
ATOM 3597 C CA . ARG A 1 426 ? 17.561 -6.074 -29.384 1.00 94.19 426 ARG A CA 1
ATOM 3598 C C . ARG A 1 426 ? 16.855 -4.759 -29.091 1.00 94.19 426 ARG A C 1
ATOM 3600 O O . ARG A 1 426 ? 17.243 -3.748 -29.660 1.00 94.19 426 ARG A O 1
ATOM 3607 N N . LEU A 1 427 ? 15.876 -4.765 -28.187 1.00 93.62 427 LEU A N 1
ATOM 3608 C CA . LEU A 1 427 ? 15.189 -3.553 -27.751 1.00 93.62 427 LEU A CA 1
ATOM 3609 C C . LEU A 1 427 ? 16.178 -2.514 -27.204 1.00 93.62 427 LEU A C 1
ATOM 3611 O O . LEU A 1 427 ? 16.156 -1.365 -27.629 1.00 93.62 427 LEU A O 1
ATOM 3615 N N . PHE A 1 428 ? 17.058 -2.919 -26.288 1.00 93.19 428 PHE A N 1
ATOM 3616 C CA . PHE A 1 428 ? 18.011 -2.011 -25.657 1.00 93.19 428 PHE A CA 1
ATOM 3617 C C . PHE A 1 428 ? 18.998 -1.417 -26.668 1.00 93.19 428 PHE A C 1
ATOM 3619 O O . PHE A 1 428 ? 19.229 -0.210 -26.666 1.00 93.19 428 PHE A O 1
ATOM 3626 N N . ILE A 1 429 ? 19.523 -2.243 -27.578 1.00 92.62 429 ILE A N 1
ATOM 3627 C CA . ILE A 1 429 ? 20.403 -1.797 -28.664 1.00 92.62 429 ILE A CA 1
ATOM 3628 C C . ILE A 1 429 ? 19.664 -0.832 -29.597 1.00 92.62 429 ILE A C 1
ATOM 3630 O O . ILE A 1 429 ? 20.182 0.240 -29.886 1.00 92.62 429 ILE A O 1
ATOM 3634 N N . GLN A 1 430 ? 18.451 -1.170 -30.039 1.00 91.19 430 GLN A N 1
ATOM 3635 C CA . GLN A 1 430 ? 17.677 -0.344 -30.973 1.00 91.19 430 GLN A CA 1
ATOM 3636 C C . GLN A 1 430 ? 17.317 1.030 -30.401 1.00 91.19 430 GLN A C 1
ATOM 3638 O O . GLN A 1 430 ? 17.320 2.017 -31.130 1.00 91.19 430 GLN A O 1
ATOM 3643 N N . GLU A 1 431 ? 16.998 1.104 -29.110 1.00 91.50 431 GLU A N 1
ATOM 3644 C CA . GLU A 1 431 ? 16.587 2.360 -28.479 1.00 91.50 431 GLU A CA 1
ATOM 3645 C C . GLU A 1 431 ? 17.783 3.252 -28.086 1.00 91.50 431 GLU A C 1
ATOM 3647 O O . GLU A 1 431 ? 17.612 4.473 -27.978 1.00 91.50 431 GLU A O 1
ATOM 3652 N N . CYS A 1 432 ? 18.981 2.677 -27.895 1.00 89.31 432 CYS A N 1
ATOM 3653 C CA . CYS A 1 432 ? 20.174 3.393 -27.418 1.00 89.31 432 CYS A CA 1
ATOM 3654 C C . CYS A 1 432 ? 21.263 3.626 -28.477 1.00 89.31 432 CYS A C 1
ATOM 3656 O O . CYS A 1 432 ? 21.981 4.621 -28.391 1.00 89.31 432 CYS A O 1
ATOM 3658 N N . VAL A 1 433 ? 21.424 2.736 -29.461 1.00 82.50 433 VAL A N 1
ATOM 3659 C CA . VAL A 1 433 ? 22.466 2.855 -30.490 1.00 82.50 433 VAL A CA 1
ATOM 3660 C C . VAL A 1 433 ? 21.955 3.710 -31.636 1.00 82.50 433 VAL A C 1
ATOM 3662 O O . VAL A 1 433 ? 21.132 3.281 -32.440 1.00 82.50 433 VAL A O 1
ATOM 3665 N N . LEU A 1 434 ? 22.474 4.932 -31.717 1.00 79.56 434 LEU A N 1
ATOM 3666 C CA . LEU A 1 434 ? 21.998 5.936 -32.670 1.00 79.56 434 LEU A CA 1
ATOM 3667 C C . LEU A 1 434 ? 22.945 6.162 -33.856 1.00 79.56 434 LEU A C 1
ATOM 3669 O O . LEU A 1 434 ? 22.595 6.888 -34.781 1.00 79.56 434 LEU A O 1
ATOM 3673 N N . SER A 1 435 ? 24.142 5.568 -33.849 1.00 86.50 435 SER A N 1
ATOM 3674 C CA . SER A 1 435 ? 25.129 5.731 -34.921 1.00 86.50 435 SER A CA 1
ATOM 3675 C C . SER A 1 435 ? 25.916 4.448 -35.183 1.00 86.50 435 SER A C 1
ATOM 3677 O O . SER A 1 435 ? 26.053 3.584 -34.315 1.00 86.50 435 SER A O 1
ATOM 3679 N N . SER A 1 436 ? 26.481 4.330 -36.386 1.00 85.88 436 SER A N 1
ATOM 3680 C CA . SER A 1 436 ? 27.371 3.217 -36.734 1.00 85.88 436 SER A CA 1
ATOM 3681 C C . SER A 1 436 ? 28.665 3.212 -35.918 1.00 85.88 436 SER A C 1
ATOM 3683 O O . SER A 1 436 ? 29.247 2.153 -35.714 1.00 85.88 436 SER A O 1
ATOM 3685 N N . GLU A 1 437 ? 29.122 4.378 -35.459 1.00 88.06 437 GLU A N 1
ATOM 3686 C CA . GLU A 1 437 ? 30.300 4.509 -34.596 1.00 88.06 437 GLU A CA 1
ATOM 3687 C C . GLU A 1 437 ? 30.016 3.979 -33.184 1.00 88.06 437 GLU A C 1
ATOM 3689 O O . GLU A 1 437 ? 30.839 3.260 -32.619 1.00 88.06 437 GLU A O 1
ATOM 3694 N N . ALA A 1 438 ? 28.825 4.257 -32.641 1.00 88.44 438 ALA A N 1
ATOM 3695 C CA . ALA A 1 438 ? 28.407 3.735 -31.342 1.00 88.44 438 ALA A CA 1
ATOM 3696 C C . ALA A 1 438 ? 28.389 2.197 -31.331 1.00 88.44 438 ALA A C 1
ATOM 3698 O O . ALA A 1 438 ? 28.788 1.590 -30.342 1.00 88.44 438 ALA A O 1
ATOM 3699 N N . VAL A 1 439 ? 28.018 1.556 -32.448 1.00 89.38 439 VAL A N 1
ATOM 3700 C CA . VAL A 1 439 ? 28.090 0.089 -32.588 1.00 89.38 439 VAL A CA 1
ATOM 3701 C C . VAL A 1 439 ? 29.511 -0.430 -32.364 1.00 89.38 439 VAL A C 1
ATOM 3703 O O . VAL A 1 439 ? 29.691 -1.411 -31.647 1.00 89.38 439 VAL A O 1
ATOM 3706 N N . VAL A 1 440 ? 30.511 0.207 -32.980 1.00 90.44 440 VAL A N 1
ATOM 3707 C CA . VAL A 1 440 ? 31.917 -0.214 -32.867 1.00 90.44 440 VAL A CA 1
ATOM 3708 C C . VAL A 1 440 ? 32.384 -0.093 -31.419 1.00 90.44 440 VAL A C 1
ATOM 3710 O O . VAL A 1 440 ? 32.893 -1.063 -30.866 1.00 90.44 440 VAL A O 1
ATOM 3713 N N . LYS A 1 441 ? 32.096 1.041 -30.774 1.00 92.81 441 LYS A N 1
ATOM 3714 C CA . LYS A 1 441 ? 32.463 1.276 -29.371 1.00 92.81 441 LYS A CA 1
ATOM 3715 C C . LYS A 1 441 ? 31.811 0.273 -28.421 1.00 92.81 441 LYS A C 1
ATOM 3717 O O . LYS A 1 441 ? 32.476 -0.249 -27.541 1.00 92.81 441 LYS A O 1
ATOM 3722 N N . VAL A 1 442 ? 30.540 -0.076 -28.635 1.00 92.38 442 VAL A N 1
ATOM 3723 C CA . VAL A 1 442 ? 29.857 -1.102 -27.824 1.00 92.38 442 VAL A CA 1
ATOM 3724 C C . VAL A 1 442 ? 30.521 -2.479 -27.969 1.00 92.38 442 VAL A C 1
ATOM 3726 O O . VAL A 1 442 ? 30.579 -3.230 -26.993 1.00 92.38 442 VAL A O 1
ATOM 3729 N N . LYS A 1 443 ? 31.041 -2.827 -29.158 1.00 92.62 443 LYS A N 1
ATOM 3730 C CA . LYS A 1 443 ? 31.820 -4.066 -29.338 1.00 92.62 443 LYS A CA 1
ATOM 3731 C C . LYS A 1 443 ? 33.112 -4.026 -28.521 1.00 92.62 443 LYS A C 1
ATOM 3733 O O . LYS A 1 443 ? 33.376 -4.976 -27.789 1.00 92.62 443 LYS A O 1
ATOM 3738 N N . GLU A 1 444 ? 33.861 -2.929 -28.613 1.00 93.44 444 GLU A N 1
ATOM 3739 C CA . GLU A 1 444 ? 35.117 -2.717 -27.880 1.00 93.44 444 GLU A CA 1
ATOM 3740 C C . GLU A 1 444 ? 34.903 -2.772 -26.359 1.00 93.44 444 GLU A C 1
ATOM 3742 O O . GLU A 1 444 ? 35.553 -3.566 -25.675 1.00 93.44 444 GLU A O 1
ATOM 3747 N N . ASP A 1 445 ? 33.924 -2.017 -25.848 1.00 93.38 445 ASP A N 1
ATOM 3748 C CA . ASP A 1 445 ? 33.580 -1.960 -24.423 1.00 93.38 445 ASP A CA 1
ATOM 3749 C C . ASP A 1 445 ? 33.177 -3.362 -23.896 1.00 93.38 445 ASP A C 1
ATOM 3751 O O . ASP A 1 445 ? 33.515 -3.752 -22.773 1.00 93.38 445 ASP A O 1
ATOM 3755 N N . TYR A 1 446 ? 32.481 -4.173 -24.709 1.00 92.75 446 TYR A N 1
ATOM 3756 C CA . TYR A 1 446 ? 32.131 -5.546 -24.328 1.00 92.75 446 TYR A CA 1
ATOM 3757 C C . TYR A 1 446 ? 33.326 -6.501 -24.334 1.00 92.75 446 TYR A C 1
ATOM 3759 O O . TYR A 1 446 ? 33.445 -7.341 -23.442 1.00 92.75 446 TYR A O 1
ATOM 3767 N N . GLU A 1 447 ? 34.213 -6.403 -25.323 1.00 91.44 447 GLU A N 1
ATOM 3768 C CA . GLU A 1 447 ? 35.429 -7.217 -25.369 1.00 91.44 447 GLU A CA 1
ATOM 3769 C C . GLU A 1 447 ? 36.338 -6.938 -24.172 1.00 91.44 447 GLU A C 1
ATOM 3771 O O . GLU A 1 447 ? 36.877 -7.874 -23.576 1.00 91.44 447 GLU A O 1
ATOM 3776 N N . GLU A 1 448 ? 36.487 -5.667 -23.797 1.00 92.56 448 GLU A N 1
ATOM 3777 C CA . GLU A 1 448 ? 37.216 -5.265 -22.597 1.00 92.56 448 GLU A CA 1
ATOM 3778 C C . GLU A 1 448 ? 36.583 -5.871 -21.340 1.00 92.56 448 GLU A C 1
ATOM 3780 O O . GLU A 1 448 ? 37.280 -6.480 -20.526 1.00 92.56 448 GLU A O 1
ATOM 3785 N N . PHE A 1 449 ? 35.256 -5.807 -21.220 1.00 91.56 449 PHE A N 1
ATOM 3786 C CA . PHE A 1 449 ? 34.530 -6.443 -20.124 1.00 91.56 449 PHE A CA 1
ATOM 3787 C C . PHE A 1 449 ? 34.776 -7.956 -20.058 1.00 91.56 449 PHE A C 1
ATOM 3789 O O . PHE A 1 449 ? 35.084 -8.489 -18.990 1.00 91.56 449 PHE A O 1
ATOM 3796 N N . LEU A 1 450 ? 34.687 -8.669 -21.185 1.00 89.81 450 LEU A N 1
ATOM 3797 C CA . LEU A 1 450 ? 34.935 -10.112 -21.214 1.00 89.81 450 LEU A CA 1
ATOM 3798 C C . LEU A 1 450 ? 36.368 -10.453 -20.786 1.00 89.81 450 LEU A C 1
ATOM 3800 O O . LEU A 1 450 ? 36.563 -11.429 -20.056 1.00 89.81 450 LEU A O 1
ATOM 3804 N N . LYS A 1 451 ? 37.357 -9.655 -21.214 1.00 89.38 451 LYS A N 1
ATOM 3805 C CA . LYS A 1 451 ? 38.765 -9.801 -20.808 1.00 89.38 451 LYS A CA 1
ATOM 3806 C C . LYS A 1 451 ? 38.933 -9.562 -19.309 1.00 89.38 451 LYS A C 1
ATOM 3808 O O . LYS A 1 451 ? 39.543 -10.391 -18.640 1.00 89.38 451 LYS A O 1
ATOM 3813 N N . PHE A 1 452 ? 38.345 -8.488 -18.782 1.00 88.31 452 PHE A N 1
ATOM 3814 C CA . PHE A 1 452 ? 38.438 -8.113 -17.371 1.00 88.31 452 PHE A CA 1
ATOM 3815 C C . PHE A 1 452 ? 37.920 -9.214 -16.433 1.00 88.31 452 PHE A C 1
ATOM 3817 O O . PHE A 1 452 ? 38.552 -9.512 -15.424 1.00 88.31 452 PHE A O 1
ATOM 3824 N N . TYR A 1 453 ? 36.804 -9.863 -16.780 1.00 85.56 453 TYR A N 1
ATOM 3825 C CA . TYR A 1 453 ? 36.233 -10.955 -15.978 1.00 85.56 453 TYR A CA 1
ATOM 3826 C C . TYR A 1 453 ? 36.764 -12.352 -16.355 1.00 85.56 453 TYR A C 1
ATOM 3828 O O . TYR A 1 453 ? 36.254 -13.350 -15.848 1.00 85.56 453 TYR A O 1
ATOM 3836 N N . GLY A 1 454 ? 37.751 -12.461 -17.255 1.00 82.00 454 GLY A N 1
ATOM 3837 C CA . GLY A 1 454 ? 38.325 -13.749 -17.671 1.00 82.00 454 GLY A CA 1
ATOM 3838 C C . GLY A 1 454 ? 37.342 -14.676 -18.402 1.00 82.00 454 GLY A C 1
ATOM 3839 O O . GLY A 1 454 ? 37.543 -15.886 -18.452 1.00 82.00 454 GLY A O 1
ATOM 3840 N N . ILE A 1 455 ? 36.269 -14.130 -18.981 1.00 77.12 455 ILE A N 1
ATOM 3841 C CA . ILE A 1 455 ? 35.152 -14.900 -19.560 1.00 77.12 455 ILE A CA 1
ATOM 3842 C C . ILE A 1 455 ? 35.506 -15.490 -20.942 1.00 77.12 455 ILE A C 1
ATOM 3844 O O . ILE A 1 455 ? 34.849 -16.415 -21.420 1.00 77.12 455 ILE A O 1
ATOM 3848 N N . VAL A 1 456 ? 36.572 -14.992 -21.575 1.00 61.59 456 VAL A N 1
ATOM 3849 C CA . VAL A 1 456 ? 36.971 -15.275 -22.970 1.00 61.59 456 VAL A CA 1
ATOM 3850 C C . VAL A 1 456 ? 37.303 -16.758 -23.242 1.00 61.59 456 VAL A C 1
ATOM 3852 O O . VAL A 1 456 ? 37.315 -17.175 -24.397 1.00 61.59 456 VAL A O 1
ATOM 3855 N N . GLN A 1 457 ? 37.531 -17.585 -22.216 1.00 56.41 457 GLN A N 1
ATOM 3856 C CA . GLN A 1 457 ? 37.994 -18.974 -22.387 1.00 56.41 457 GLN A CA 1
ATOM 3857 C C . GLN A 1 457 ? 36.881 -20.041 -22.415 1.00 56.41 457 GLN A C 1
ATOM 3859 O O . GLN A 1 457 ? 37.154 -21.214 -22.675 1.00 56.41 457 GLN A O 1
ATOM 3864 N N . ASP A 1 458 ? 35.618 -19.662 -22.208 1.00 66.44 458 ASP A N 1
ATOM 3865 C CA . ASP A 1 458 ? 34.505 -20.613 -22.143 1.00 66.44 458 ASP A CA 1
ATOM 3866 C C . ASP A 1 458 ? 33.946 -20.958 -23.538 1.00 66.44 458 ASP A C 1
ATOM 3868 O O . ASP A 1 458 ? 33.218 -20.174 -24.155 1.00 66.44 458 ASP A O 1
ATOM 3872 N N . LYS A 1 459 ? 34.226 -22.175 -24.034 1.00 62.75 459 LYS A N 1
ATOM 3873 C CA . LYS A 1 459 ? 33.758 -22.666 -25.353 1.00 62.75 459 LYS A CA 1
ATOM 3874 C C . LYS A 1 459 ? 32.242 -22.533 -25.567 1.00 62.75 459 LYS A C 1
ATOM 3876 O O . LYS A 1 459 ? 31.811 -22.319 -26.697 1.00 62.75 459 LYS A O 1
ATOM 3881 N N . TRP A 1 460 ? 31.435 -22.633 -24.510 1.00 62.34 460 TRP A N 1
ATOM 3882 C CA . TRP A 1 460 ? 29.970 -22.550 -24.584 1.00 62.34 460 TRP A CA 1
ATOM 3883 C C . TRP A 1 460 ? 29.434 -21.121 -24.753 1.00 62.34 460 TRP A C 1
ATOM 3885 O O . TRP A 1 460 ? 28.298 -20.944 -25.191 1.00 62.34 460 TRP A O 1
ATOM 3895 N N . LYS A 1 461 ? 30.241 -20.092 -24.461 1.00 71.38 461 LYS A N 1
ATOM 3896 C CA . LYS A 1 461 ? 29.843 -18.681 -24.612 1.00 71.38 461 LYS A CA 1
ATOM 3897 C C . LYS A 1 461 ? 30.132 -18.125 -26.003 1.00 71.38 461 LYS A C 1
ATOM 3899 O O . LYS A 1 461 ? 29.481 -17.166 -26.406 1.00 71.38 461 LYS A O 1
ATOM 3904 N N . LYS A 1 462 ? 31.034 -18.753 -26.768 1.00 82.12 462 LYS A N 1
ATOM 3905 C CA . LYS A 1 462 ? 31.408 -18.301 -28.118 1.00 82.12 462 LYS A CA 1
ATOM 3906 C C . LYS A 1 462 ? 30.200 -18.143 -29.064 1.00 82.12 462 LYS A C 1
ATOM 3908 O O . LYS A 1 462 ? 30.041 -17.044 -29.586 1.00 82.12 462 LYS A O 1
ATOM 3913 N N . PRO A 1 463 ? 29.273 -19.119 -29.191 1.00 87.19 463 PRO A N 1
ATOM 3914 C CA . PRO A 1 463 ? 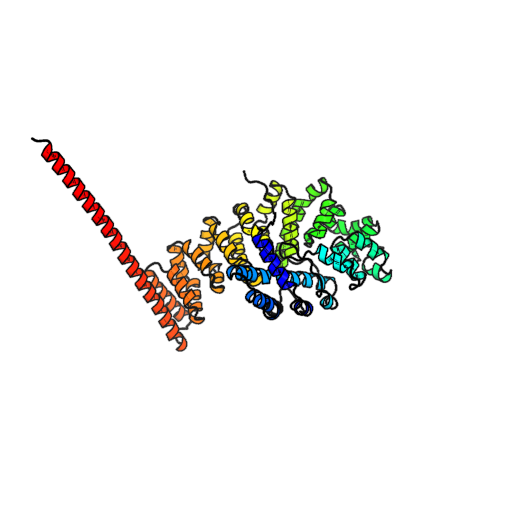28.096 -18.955 -30.055 1.00 87.19 463 PRO A CA 1
ATOM 3915 C C . PRO A 1 463 ? 27.181 -17.798 -29.629 1.00 87.19 463 PRO A C 1
ATOM 3917 O O . PRO A 1 463 ? 26.544 -17.154 -30.461 1.00 87.19 463 PRO A O 1
ATOM 3920 N N . LYS A 1 464 ? 27.112 -17.518 -28.321 1.00 90.38 464 LYS A N 1
ATOM 3921 C CA . LYS A 1 464 ? 26.320 -16.411 -27.778 1.00 90.38 464 LYS A CA 1
ATOM 3922 C C . LYS A 1 464 ? 26.968 -15.057 -28.093 1.00 90.38 464 LYS A C 1
ATOM 3924 O O . LYS A 1 464 ? 26.265 -14.134 -28.499 1.00 90.38 464 LYS A O 1
ATOM 3929 N N . CYS A 1 465 ? 28.290 -14.943 -27.971 1.00 87.50 465 CYS A N 1
ATOM 3930 C CA . CYS A 1 465 ? 29.018 -13.740 -28.382 1.00 87.50 465 CYS A CA 1
ATOM 3931 C C . CYS A 1 465 ? 28.880 -13.485 -29.889 1.00 87.50 465 CYS A C 1
ATOM 3933 O O . CYS A 1 465 ? 28.556 -12.367 -30.281 1.00 87.50 465 CYS A O 1
ATOM 3935 N N . ASP A 1 466 ? 29.023 -14.521 -30.720 1.00 90.44 466 ASP A N 1
ATOM 3936 C CA . ASP A 1 466 ? 28.864 -14.411 -32.177 1.00 90.44 466 ASP A CA 1
ATOM 3937 C C . ASP A 1 466 ? 27.467 -13.880 -32.542 1.00 90.44 466 ASP A C 1
ATOM 3939 O O . ASP A 1 466 ? 27.325 -12.942 -33.330 1.00 90.44 466 ASP A O 1
ATOM 3943 N N . LYS A 1 467 ? 26.423 -14.403 -31.885 1.00 93.50 467 LYS A N 1
ATOM 3944 C CA . LYS A 1 467 ? 25.046 -13.921 -32.048 1.00 93.50 467 LYS A CA 1
ATOM 3945 C C . LYS A 1 467 ? 24.866 -12.469 -31.592 1.00 93.50 467 LYS A C 1
ATOM 3947 O O . LYS A 1 467 ? 24.143 -11.718 -32.242 1.00 93.50 467 LYS A O 1
ATOM 3952 N N . PHE A 1 468 ? 25.501 -12.050 -30.497 1.00 93.25 468 PHE A N 1
ATOM 3953 C CA . PHE A 1 4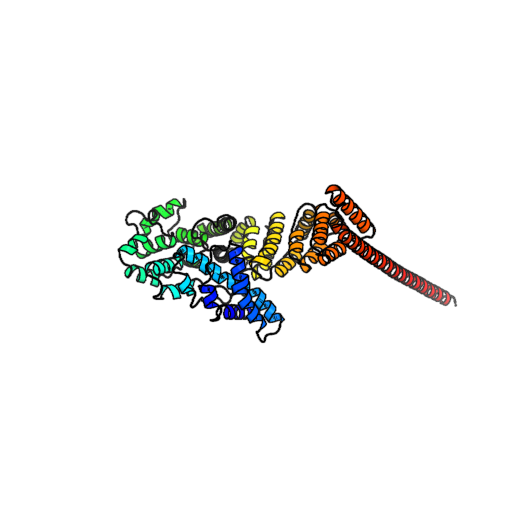68 ? 25.478 -10.650 -30.057 1.00 93.25 468 PHE A CA 1
ATOM 3954 C C . PHE A 1 468 ? 26.123 -9.718 -31.090 1.00 93.25 468 PHE A C 1
ATOM 3956 O O . PHE A 1 468 ? 25.528 -8.702 -31.452 1.00 93.25 468 PHE A O 1
ATOM 3963 N N . TYR A 1 469 ? 27.292 -10.083 -31.619 1.00 92.50 469 TYR A N 1
ATOM 3964 C CA . TYR A 1 469 ? 27.958 -9.292 -32.652 1.00 92.50 469 TYR A CA 1
ATOM 3965 C C . TYR A 1 469 ? 27.137 -9.212 -33.938 1.00 92.50 469 TYR A C 1
ATOM 3967 O O . TYR A 1 469 ? 27.032 -8.126 -34.505 1.00 92.50 469 TYR A O 1
ATOM 3975 N N . GLN A 1 470 ? 26.471 -10.302 -34.330 1.00 93.62 470 GLN A N 1
ATOM 3976 C CA . GLN A 1 470 ? 25.533 -10.295 -35.452 1.00 93.62 470 GLN A CA 1
ATOM 3977 C C . GLN A 1 470 ? 24.389 -9.291 -35.239 1.00 93.62 470 GLN A C 1
ATOM 3979 O O . GLN A 1 470 ? 24.080 -8.520 -36.140 1.00 93.62 470 GLN A O 1
ATOM 3984 N N . ILE A 1 471 ? 23.791 -9.236 -34.041 1.00 93.19 471 ILE A N 1
ATOM 3985 C CA . ILE A 1 471 ? 22.726 -8.263 -33.726 1.00 93.19 471 ILE A CA 1
ATOM 3986 C C . ILE A 1 471 ? 23.218 -6.819 -33.885 1.00 93.19 471 ILE A C 1
ATOM 3988 O O . ILE A 1 471 ? 22.488 -5.957 -34.384 1.00 93.19 471 ILE A O 1
ATOM 3992 N N . LEU A 1 472 ? 24.447 -6.549 -33.449 1.00 91.81 472 LEU A N 1
ATOM 3993 C CA . LEU A 1 472 ? 25.074 -5.238 -33.581 1.00 91.81 472 LEU A CA 1
ATOM 3994 C C . LEU A 1 472 ? 25.338 -4.877 -35.048 1.00 91.81 472 LEU A C 1
ATOM 3996 O O . LEU A 1 472 ? 25.064 -3.747 -35.451 1.00 91.81 472 LEU A O 1
ATOM 4000 N N . ASP A 1 473 ? 25.809 -5.829 -35.853 1.00 90.38 473 ASP A N 1
ATOM 4001 C CA . ASP A 1 473 ? 26.041 -5.624 -37.284 1.00 90.38 473 ASP A CA 1
ATOM 4002 C C . ASP A 1 473 ? 24.733 -5.414 -38.057 1.00 90.38 473 ASP A C 1
ATOM 4004 O O . ASP A 1 473 ? 24.635 -4.469 -38.841 1.00 90.38 473 ASP A O 1
ATOM 4008 N N . ASP A 1 474 ? 23.689 -6.194 -37.762 1.00 90.81 474 ASP A N 1
ATOM 4009 C CA . ASP A 1 474 ? 22.343 -5.983 -38.307 1.00 90.81 474 ASP A CA 1
ATOM 4010 C C . ASP A 1 474 ? 21.843 -4.562 -37.994 1.00 90.81 474 ASP A C 1
ATOM 4012 O O . ASP A 1 474 ? 21.350 -3.848 -38.871 1.00 90.81 474 ASP A O 1
ATOM 4016 N N . THR A 1 475 ? 22.014 -4.122 -36.742 1.00 89.56 475 THR A N 1
ATOM 4017 C CA . THR A 1 475 ? 21.627 -2.772 -36.301 1.00 89.56 475 THR A CA 1
ATOM 4018 C C . THR A 1 475 ? 22.415 -1.701 -37.054 1.00 89.56 475 THR A C 1
ATOM 4020 O O . THR A 1 475 ? 21.830 -0.735 -37.545 1.00 89.56 475 THR A O 1
ATOM 4023 N N . ARG A 1 476 ? 23.731 -1.886 -37.215 1.00 88.50 476 ARG A N 1
ATOM 4024 C CA . ARG A 1 476 ? 24.591 -0.973 -37.979 1.00 88.50 476 ARG A CA 1
ATOM 4025 C C . ARG A 1 476 ? 24.099 -0.811 -39.414 1.00 88.50 476 ARG A C 1
ATOM 4027 O O . ARG A 1 476 ? 24.022 0.314 -39.902 1.00 88.50 476 ARG A O 1
ATOM 4034 N N . MET A 1 477 ? 23.734 -1.912 -40.071 1.00 87.69 477 MET A N 1
ATOM 4035 C CA . MET A 1 477 ? 23.227 -1.887 -41.444 1.00 87.69 477 MET A CA 1
ATOM 4036 C C . MET A 1 477 ? 21.900 -1.132 -41.561 1.00 87.69 477 MET A C 1
ATOM 4038 O O . MET A 1 477 ? 21.703 -0.396 -42.527 1.00 87.69 477 MET A O 1
ATOM 4042 N N . VAL A 1 478 ? 21.001 -1.270 -40.581 1.00 87.94 478 VAL A N 1
ATOM 4043 C CA . VAL A 1 478 ? 19.744 -0.501 -40.534 1.00 87.94 478 VAL A CA 1
ATOM 4044 C C . VAL A 1 478 ? 20.017 0.997 -40.367 1.00 87.94 478 VAL A C 1
ATOM 4046 O O . VAL A 1 478 ? 19.414 1.806 -41.069 1.00 87.94 478 VAL A O 1
ATOM 4049 N N . ILE A 1 479 ? 20.954 1.376 -39.491 1.00 86.38 479 ILE A N 1
ATOM 4050 C CA . ILE A 1 479 ? 21.327 2.783 -39.268 1.00 86.38 479 ILE A CA 1
ATOM 4051 C C . ILE A 1 479 ? 21.891 3.413 -40.548 1.00 86.38 479 ILE A C 1
ATOM 4053 O O . ILE A 1 479 ? 21.469 4.507 -40.919 1.00 86.38 479 ILE A O 1
ATOM 4057 N N . ILE A 1 480 ? 22.797 2.718 -41.246 1.00 85.50 480 ILE A N 1
ATOM 4058 C CA . ILE A 1 480 ? 23.397 3.204 -42.500 1.00 85.50 480 ILE A CA 1
ATOM 4059 C C . ILE A 1 480 ? 22.314 3.431 -43.563 1.00 85.50 480 ILE A C 1
ATOM 4061 O O . ILE A 1 480 ? 22.221 4.528 -44.110 1.00 85.50 480 ILE A O 1
ATOM 4065 N N . LYS A 1 481 ? 21.430 2.447 -43.778 1.00 84.00 481 LYS A N 1
ATOM 4066 C CA . LYS A 1 481 ? 20.329 2.555 -44.752 1.00 84.00 481 LYS A CA 1
ATOM 4067 C C . LYS A 1 481 ? 19.387 3.724 -44.453 1.00 84.00 481 LYS A C 1
ATOM 4069 O O . LYS A 1 481 ? 18.972 4.435 -45.366 1.00 84.00 481 LYS A O 1
ATOM 4074 N N . ASN A 1 482 ? 19.058 3.949 -43.181 1.00 81.12 482 ASN A N 1
ATOM 4075 C CA . ASN A 1 482 ? 18.188 5.058 -42.779 1.00 81.12 482 ASN A CA 1
ATOM 4076 C C . ASN A 1 482 ? 18.874 6.427 -42.942 1.00 81.12 482 ASN A C 1
ATOM 4078 O O . ASN A 1 482 ? 18.212 7.411 -43.284 1.00 81.12 482 ASN A O 1
ATOM 4082 N N . GLY A 1 483 ? 20.193 6.490 -42.728 1.00 73.56 483 GLY A N 1
ATOM 4083 C CA . GLY A 1 483 ? 21.005 7.683 -42.973 1.00 73.56 483 GLY A CA 1
ATOM 4084 C C . GLY A 1 483 ? 21.074 8.054 -44.456 1.00 73.56 483 GLY A C 1
ATOM 4085 O O . GLY A 1 483 ? 20.852 9.212 -44.800 1.00 73.56 483 GLY A O 1
ATOM 4086 N N . GLU A 1 484 ? 21.289 7.068 -45.331 1.00 67.25 484 GLU A N 1
ATOM 4087 C CA . GLU A 1 484 ? 21.317 7.241 -46.793 1.00 67.25 484 GLU A CA 1
ATOM 4088 C C . GLU A 1 484 ? 19.946 7.638 -47.368 1.00 67.25 484 GLU A C 1
ATOM 4090 O O . GLU A 1 484 ? 19.849 8.482 -48.256 1.00 67.25 484 GLU A O 1
ATOM 4095 N N . CYS A 1 485 ? 18.853 7.089 -46.831 1.00 57.44 485 CYS A N 1
ATOM 4096 C CA . CYS A 1 485 ? 17.505 7.430 -47.291 1.00 57.44 485 CYS A CA 1
ATOM 4097 C C . CYS A 1 485 ? 17.092 8.866 -46.902 1.00 57.44 485 CYS A C 1
ATOM 4099 O O . CYS A 1 485 ? 16.360 9.530 -47.639 1.00 57.44 485 CYS A O 1
ATOM 4101 N N . SER A 1 486 ? 17.579 9.365 -45.761 1.00 55.66 486 SER A N 1
ATOM 4102 C CA . SER A 1 486 ? 17.290 10.722 -45.275 1.00 55.66 486 SER A CA 1
ATOM 4103 C C . SER A 1 486 ? 18.071 11.793 -46.045 1.00 55.66 486 SER A C 1
ATOM 4105 O O . SER A 1 486 ? 17.544 12.876 -46.299 1.00 55.66 486 SER A O 1
ATOM 4107 N N . THR A 1 487 ? 19.307 11.501 -46.466 1.00 56.84 487 THR A N 1
ATOM 4108 C CA . THR A 1 487 ? 20.098 12.412 -47.310 1.00 56.84 487 THR A CA 1
ATOM 4109 C C . THR A 1 487 ? 19.516 12.525 -48.719 1.00 56.84 487 THR A C 1
ATOM 4111 O O . THR A 1 487 ? 19.391 13.641 -49.220 1.00 56.84 487 THR A O 1
ATOM 4114 N N . MET A 1 488 ? 19.026 11.424 -49.309 1.00 53.91 488 MET A N 1
ATOM 4115 C CA . MET A 1 488 ? 18.349 11.465 -50.616 1.00 53.9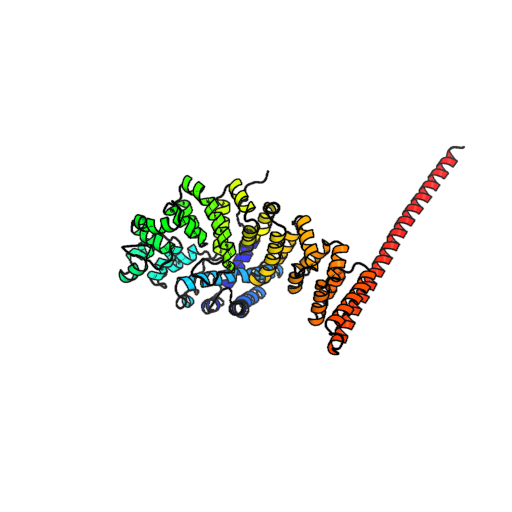1 488 MET A CA 1
ATOM 4116 C C . MET A 1 488 ? 17.073 12.329 -50.608 1.00 53.91 488 MET A C 1
ATOM 4118 O O . MET A 1 488 ? 16.858 13.103 -51.539 1.00 53.91 488 MET A O 1
ATOM 4122 N N . GLN A 1 489 ? 16.258 12.285 -49.546 1.00 48.78 489 GLN A N 1
ATOM 4123 C CA . GLN A 1 489 ? 15.047 13.119 -49.438 1.00 48.78 489 GLN A CA 1
ATOM 4124 C C . GLN A 1 489 ? 15.349 14.617 -49.243 1.00 48.78 489 GLN A C 1
ATOM 4126 O O . GLN A 1 489 ? 14.609 15.481 -49.730 1.00 48.78 489 GLN A O 1
ATOM 4131 N N . VAL A 1 490 ? 16.439 14.956 -48.548 1.00 54.25 490 VAL A N 1
ATOM 4132 C CA . VAL A 1 490 ? 16.884 16.350 -48.373 1.00 54.25 490 VAL A CA 1
ATOM 4133 C C . VAL A 1 490 ? 17.462 16.911 -49.675 1.00 54.25 490 VAL A C 1
ATOM 4135 O O . VAL A 1 490 ? 17.199 18.072 -50.007 1.00 54.25 490 VAL A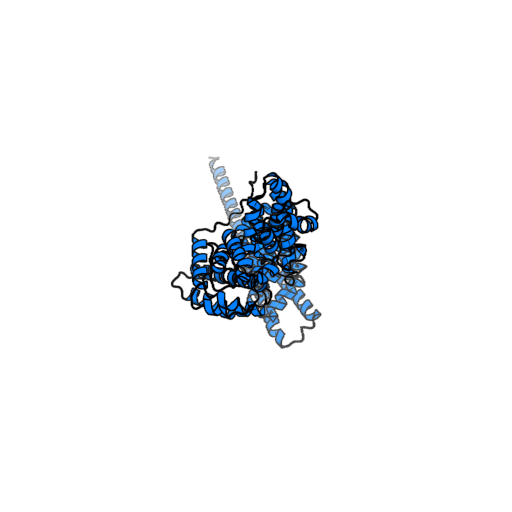 O 1
ATOM 4138 N N . ASP A 1 491 ? 18.181 16.094 -50.443 1.00 53.47 491 ASP A N 1
ATOM 4139 C CA . ASP A 1 491 ? 18.735 16.489 -51.738 1.00 53.47 491 ASP A CA 1
ATOM 4140 C C . ASP A 1 491 ? 17.650 16.618 -52.821 1.00 53.47 491 ASP A C 1
ATOM 4142 O O . ASP A 1 491 ? 17.673 17.585 -53.585 1.00 53.47 491 ASP A O 1
ATOM 4146 N N . GLU A 1 492 ? 16.621 15.761 -52.825 1.00 56.50 492 GLU A N 1
ATOM 4147 C CA . GLU A 1 492 ? 15.429 15.939 -53.673 1.00 56.50 492 GLU A CA 1
ATOM 4148 C C . GLU A 1 492 ? 14.643 17.209 -53.315 1.00 56.50 492 GLU A C 1
ATOM 4150 O O . GLU A 1 492 ? 14.186 17.941 -54.199 1.00 56.50 492 GLU A O 1
ATOM 4155 N N . SER A 1 493 ? 14.526 17.524 -52.023 1.00 56.34 493 SER A N 1
ATOM 4156 C CA . SER A 1 493 ? 13.852 18.738 -51.546 1.00 56.34 493 SER A CA 1
ATOM 4157 C C . SER A 1 493 ? 14.615 20.013 -51.935 1.00 56.34 493 SER A C 1
ATOM 4159 O O . SER A 1 493 ? 14.003 20.992 -52.377 1.00 56.34 493 SER A O 1
ATOM 4161 N N . LYS A 1 494 ? 15.953 20.002 -51.846 1.00 57.59 494 LYS A N 1
ATOM 4162 C CA . LYS A 1 494 ? 16.820 21.095 -52.326 1.00 57.59 494 LYS A CA 1
ATOM 4163 C C . LYS A 1 494 ? 16.790 21.229 -53.850 1.00 57.59 494 LYS A C 1
ATOM 4165 O O . LYS A 1 494 ? 16.647 22.345 -54.350 1.00 57.59 494 LYS A O 1
ATOM 4170 N N . ALA A 1 495 ? 16.826 20.120 -54.590 1.00 61.38 495 ALA A N 1
ATOM 4171 C CA . ALA A 1 495 ? 16.721 20.122 -56.049 1.00 61.38 495 ALA A CA 1
ATOM 4172 C C . ALA A 1 495 ? 15.366 20.673 -56.531 1.00 61.38 495 ALA A C 1
ATOM 4174 O O . ALA A 1 495 ? 15.311 21.454 -57.487 1.00 61.38 495 ALA A O 1
ATOM 4175 N N . ASN A 1 496 ? 14.270 20.346 -55.835 1.00 63.00 496 ASN A N 1
ATOM 4176 C CA . ASN A 1 496 ? 12.952 20.918 -56.111 1.00 63.00 496 ASN A CA 1
ATOM 4177 C C . ASN A 1 496 ? 12.889 22.420 -55.804 1.00 63.00 496 ASN A C 1
ATOM 4179 O O . ASN A 1 496 ? 12.305 23.181 -56.581 1.00 63.00 496 ASN A O 1
ATOM 4183 N N . TYR A 1 497 ? 13.517 22.874 -54.717 1.00 62.03 497 TYR A N 1
ATOM 4184 C CA . TYR A 1 497 ? 13.589 24.295 -54.373 1.00 62.03 497 TYR A CA 1
ATOM 4185 C C . TYR A 1 497 ? 14.385 25.105 -55.416 1.00 62.03 497 TYR A C 1
ATOM 4187 O O . TYR A 1 497 ? 13.920 26.153 -55.879 1.00 62.03 497 TYR A O 1
ATOM 4195 N N . ASP A 1 498 ? 15.526 24.588 -55.878 1.00 64.56 498 ASP A N 1
ATOM 4196 C CA . ASP A 1 498 ? 16.351 25.232 -56.907 1.00 64.56 498 ASP A CA 1
ATOM 4197 C C . ASP A 1 498 ? 15.700 25.224 -58.299 1.00 64.56 498 ASP A C 1
ATOM 4199 O O . ASP A 1 498 ? 15.795 26.212 -59.039 1.00 64.56 498 ASP A O 1
ATOM 4203 N N . ASN A 1 499 ? 14.958 24.170 -58.652 1.00 64.94 499 ASN A N 1
ATOM 4204 C CA . ASN A 1 499 ? 14.152 24.147 -59.876 1.00 64.94 499 ASN A CA 1
ATOM 4205 C C . ASN A 1 499 ? 12.998 25.159 -59.824 1.00 64.94 499 ASN A C 1
ATOM 4207 O O . ASN A 1 499 ? 12.744 25.865 -60.809 1.00 64.94 499 ASN A O 1
ATOM 4211 N N . LYS A 1 500 ? 12.354 25.323 -58.661 1.00 65.75 500 LYS A N 1
ATOM 4212 C CA . LYS A 1 500 ? 11.340 26.367 -58.450 1.00 65.75 500 LYS A CA 1
ATOM 4213 C C . LYS A 1 500 ? 11.955 27.762 -58.591 1.00 65.75 500 LYS A C 1
ATOM 4215 O O . LYS A 1 500 ? 11.408 28.588 -59.320 1.00 65.75 500 LYS A O 1
ATOM 4220 N N . ARG A 1 501 ? 13.144 28.008 -58.032 1.00 60.97 501 ARG A N 1
ATOM 4221 C CA . ARG A 1 501 ? 13.874 29.281 -58.183 1.00 60.97 501 ARG A CA 1
ATOM 4222 C C . ARG A 1 501 ? 14.264 29.586 -59.640 1.00 60.97 501 ARG A C 1
ATOM 4224 O O . ARG A 1 501 ? 14.103 30.720 -60.095 1.00 60.97 501 ARG A O 1
ATOM 4231 N N . LYS A 1 502 ? 14.700 28.582 -60.411 1.00 64.81 502 LYS A N 1
ATOM 4232 C CA . LYS A 1 502 ? 15.006 28.719 -61.853 1.00 64.81 502 LYS A CA 1
ATOM 4233 C C . LYS A 1 502 ? 13.758 29.002 -62.704 1.00 64.81 502 LYS A C 1
ATOM 4235 O O . LYS A 1 502 ? 13.838 29.786 -63.652 1.00 64.81 502 LYS A O 1
ATOM 4240 N N . SER A 1 503 ? 12.602 28.429 -62.356 1.00 60.94 503 SER A N 1
ATOM 4241 C CA . SER A 1 503 ? 11.323 28.709 -63.032 1.00 60.94 503 SER A CA 1
ATOM 4242 C C . SER A 1 503 ? 10.828 30.144 -62.792 1.00 60.94 503 SER A C 1
ATOM 4244 O O . SER A 1 503 ? 10.446 30.826 -63.744 1.00 60.94 503 SER A O 1
ATOM 4246 N N . VAL A 1 504 ? 10.945 30.653 -61.560 1.00 60.28 504 VAL A N 1
ATOM 4247 C CA . VAL A 1 504 ? 10.570 32.034 -61.203 1.00 60.28 504 VAL A CA 1
ATOM 4248 C C . VAL A 1 504 ? 11.445 33.052 -61.940 1.00 60.28 504 VAL A C 1
ATOM 4250 O O . VAL A 1 504 ? 10.910 34.004 -62.506 1.00 60.28 504 VAL A O 1
ATOM 4253 N N . ASN A 1 505 ? 12.756 32.803 -62.050 1.00 53.88 505 ASN A N 1
ATOM 4254 C CA . ASN A 1 505 ? 13.681 33.652 -62.814 1.00 53.88 505 ASN A CA 1
ATOM 4255 C C . ASN A 1 505 ? 13.410 33.652 -64.334 1.00 53.88 505 ASN A C 1
ATOM 4257 O O . ASN A 1 505 ? 13.583 34.676 -65.000 1.00 53.88 505 ASN A O 1
ATOM 4261 N N . ARG A 1 506 ? 12.921 32.539 -64.906 1.00 57.06 506 ARG A N 1
ATOM 4262 C CA . ARG A 1 506 ? 12.480 32.495 -66.317 1.00 57.06 506 ARG A CA 1
ATOM 4263 C C . ARG A 1 506 ? 11.187 33.283 -66.553 1.00 57.06 506 ARG A C 1
ATOM 4265 O O . ARG A 1 506 ? 11.027 33.885 -67.616 1.00 57.06 506 ARG A O 1
ATOM 4272 N N . ILE A 1 507 ? 10.281 33.322 -65.574 1.00 56.50 507 ILE A N 1
ATOM 4273 C CA . ILE A 1 507 ? 9.026 34.086 -65.661 1.00 56.50 507 ILE A CA 1
ATOM 4274 C C . ILE A 1 507 ? 9.291 35.598 -65.539 1.00 56.50 507 ILE A C 1
ATOM 4276 O O . ILE A 1 507 ? 8.697 36.383 -66.285 1.00 56.50 507 ILE A O 1
ATOM 4280 N N . THR A 1 508 ? 10.221 36.030 -64.681 1.00 52.94 508 THR A N 1
ATOM 4281 C CA . THR A 1 508 ? 10.617 37.448 -64.568 1.00 52.94 508 THR A CA 1
ATOM 4282 C C . THR A 1 508 ? 11.378 37.960 -65.793 1.00 52.94 508 THR A C 1
ATOM 4284 O O . THR A 1 508 ? 11.131 39.094 -66.211 1.00 52.94 508 THR A O 1
ATOM 4287 N N . MET A 1 509 ? 12.212 37.144 -66.451 1.00 53.62 509 MET A N 1
ATOM 4288 C CA . MET A 1 509 ? 12.846 37.546 -67.720 1.00 53.62 509 MET A CA 1
ATOM 4289 C C . MET A 1 509 ? 11.846 37.658 -68.884 1.00 53.62 509 MET A C 1
ATOM 4291 O O . MET A 1 509 ? 11.902 38.628 -69.643 1.00 53.62 509 MET A O 1
ATOM 4295 N N . LYS A 1 510 ? 10.856 36.756 -68.990 1.00 54.03 510 LYS A N 1
ATOM 4296 C CA . LYS A 1 510 ? 9.784 36.878 -70.002 1.00 54.03 510 LYS A CA 1
ATOM 4297 C C . LYS A 1 510 ? 8.879 38.100 -69.783 1.00 54.03 510 LYS A C 1
ATOM 4299 O O . LYS A 1 510 ? 8.398 38.670 -70.759 1.00 54.03 510 LYS A O 1
ATOM 4304 N N . LYS A 1 511 ? 8.675 38.549 -68.536 1.00 51.97 511 LYS A N 1
ATOM 4305 C CA . LYS A 1 511 ? 7.929 39.792 -68.245 1.00 51.97 511 LYS A CA 1
ATOM 4306 C C . LYS A 1 511 ? 8.712 41.069 -68.581 1.00 51.97 511 LYS A C 1
ATOM 4308 O O . LYS A 1 511 ? 8.084 42.055 -68.955 1.00 51.97 511 LYS A O 1
ATOM 4313 N N . ARG A 1 512 ? 10.051 41.064 -68.522 1.00 50.75 512 ARG A N 1
ATOM 4314 C CA . ARG A 1 512 ? 10.877 42.211 -68.960 1.00 50.75 512 ARG A CA 1
ATOM 4315 C C . ARG A 1 512 ? 10.942 42.358 -70.485 1.00 50.75 512 ARG A C 1
ATOM 4317 O O . ARG A 1 512 ? 10.925 43.478 -70.973 1.00 50.75 512 ARG A O 1
ATOM 4324 N N . SER A 1 513 ? 10.901 41.257 -71.238 1.00 49.53 513 SER A N 1
ATOM 4325 C CA . SER A 1 513 ? 10.885 41.288 -72.714 1.00 49.53 513 SER A CA 1
ATOM 4326 C C . SER A 1 513 ? 9.566 41.794 -73.329 1.00 49.53 513 SER A C 1
ATOM 4328 O O . SER A 1 513 ? 9.578 42.253 -74.466 1.00 49.53 513 SER A O 1
ATOM 4330 N N . LYS A 1 514 ? 8.439 41.763 -72.601 1.00 51.78 514 LYS A N 1
ATOM 4331 C CA . LYS A 1 514 ? 7.137 42.274 -73.083 1.00 51.78 514 LYS A CA 1
ATOM 4332 C C . LYS A 1 514 ? 6.853 43.745 -72.739 1.00 51.78 514 LYS A C 1
ATOM 4334 O O . LYS A 1 514 ? 5.786 44.231 -73.084 1.00 51.78 514 LYS A O 1
ATOM 4339 N N . ARG A 1 515 ? 7.769 44.447 -72.060 1.00 47.03 515 ARG A N 1
ATOM 4340 C CA . ARG A 1 515 ? 7.628 45.881 -71.721 1.00 47.03 515 ARG A CA 1
ATOM 4341 C C . ARG A 1 515 ? 8.425 46.829 -72.627 1.00 47.03 515 ARG A C 1
ATOM 4343 O O . ARG A 1 515 ? 8.332 48.033 -72.439 1.00 47.03 515 ARG A O 1
ATOM 4350 N N . CYS A 1 516 ? 9.154 46.292 -73.606 1.00 51.66 516 CYS A N 1
ATOM 4351 C CA . CYS A 1 516 ? 9.756 47.048 -74.704 1.00 51.66 516 CYS A CA 1
ATOM 4352 C C . CYS A 1 516 ? 9.201 46.519 -76.031 1.00 51.66 516 CYS A C 1
ATOM 4354 O O . CYS A 1 516 ? 9.872 45.755 -76.721 1.00 51.66 516 CYS A O 1
ATOM 4356 N N . LYS A 1 517 ? 7.951 46.862 -76.330 1.00 41.00 517 LYS A N 1
ATOM 4357 C CA . LYS A 1 517 ? 7.382 46.956 -77.676 1.00 41.00 517 LYS A CA 1
ATOM 4358 C C . LYS A 1 517 ? 6.242 47.954 -77.629 1.00 41.00 517 LYS A C 1
ATOM 4360 O O . LYS A 1 517 ? 5.475 47.875 -76.642 1.00 41.00 517 LYS A O 1
#